Protein AF-A0AAV9VK32-F1 (afdb_monomer)

pLDDT: mean 79.3, std 17.88, range [25.62, 98.06]

Nearest PDB structures (foldseek):
  8sg1-assembly1_R  TM=4.407E-01  e=3.250E-01  Homo sapiens
  5dhg-assembly3_B-3  TM=5.160E-01  e=9.715E-01  Escherichia coli
  8hqc-assembly1_A  TM=4.756E-01  e=7.234E-01  Mus musculus
  4ea3-assembly1_B-2  TM=4.198E-01  e=6.650E-01  Escherichia coli
  7y15-assembly1_R  TM=3.738E-01  e=7.234E-01  Escherichia coli

Sequence (405 aa):
MPAFCNSTDGHVYSTTPIPGVGLTVSQVGFIICAIFAIFTTSIALYLIQRHACNYTRPDEQRHIIRIILMLPVYSIITTFSYGYYFWAIYFEVIRDCYEAFALASFFFLMTYLIAPTLHEQKQFFRRWEPKPWPWPANWCLKVGIPFRTPRNGLTWFNIIWVGTFQFCAIRVVSTFVSLATQWYGVYCEESWSPAFAHLWVTIIVVIMISIALYVLVAFYTALKDELDPYRPFLKFMSIKLVVFFIFWQMIIISVLMGFHIMKPGEFVSEGDLGTGINAVLISVEMFGFAILHLFSYPWRDYTEEGLAERYKRMGLAVKDLEVTRKGGLFGWRAWVDAFNPWDFCKATARGVRWLFVGVKKRHQDSIFSPDDRDETGRESPTLDDKEDILPSHTRSGSMSGRQSK

InterPro domains:
  IPR005178 Organic solute transporter subunit alpha/Transmembrane protein 184 [PF03619] (30-302)
  IPR005178 Organic solute transporter subunit alpha/Transmembrane protein 184 [PTHR23423] (25-338)
  IPR005178 Organic solute transporter subunit alpha/Transmembrane protein 184 [SM01417] (29-302)

Solvent-accessible surface area (backbone atoms only — not comparable to full-atom values): 22395 Å² total; per-residue (Å²): 129,86,68,75,40,71,63,59,70,60,60,50,55,40,85,37,54,40,89,95,72,74,44,26,54,57,57,53,44,49,52,52,15,46,53,31,20,52,52,17,30,52,50,33,50,51,52,41,49,49,34,17,61,40,23,52,52,61,80,43,50,28,23,51,41,45,42,51,50,47,43,34,48,45,18,48,34,41,36,47,25,68,75,40,51,92,50,17,70,64,37,48,48,52,43,57,48,46,52,37,53,26,54,50,25,50,52,49,31,57,49,40,74,74,28,83,44,77,67,53,39,50,54,50,28,52,76,40,81,62,66,78,62,53,84,65,52,49,53,42,39,75,74,69,44,90,64,70,75,55,92,44,20,52,58,44,50,52,52,40,50,37,41,41,50,48,30,42,56,51,43,58,51,46,46,54,50,50,56,53,31,43,74,72,25,32,28,24,84,88,45,81,47,88,82,26,53,36,40,59,49,51,52,53,50,54,54,40,48,50,49,17,53,48,35,50,48,41,52,45,70,68,42,43,79,83,37,49,80,67,54,47,66,49,46,52,46,61,57,51,49,56,58,49,50,57,54,51,50,56,50,50,51,53,52,39,47,72,69,56,74,60,65,68,52,92,48,36,24,62,21,38,60,54,61,41,47,50,37,36,51,50,12,53,48,32,31,56,48,33,58,50,42,56,72,43,61,49,48,59,56,45,36,70,69,31,40,49,53,44,36,52,67,70,71,46,85,85,71,85,82,81,76,60,67,66,7,57,79,93,9,52,50,34,52,56,57,39,68,53,61,64,65,55,55,52,52,48,53,49,38,51,46,56,69,74,48,61,69,90,54,65,88,67,76,48,88,73,55,85,82,66,50,53,101,79,76,54,82,72,80,55,79,86,66,47,86,80,71,82,83,91,86,83,87,84,87,82,84,87,80,80,92,79,135

Radius of gyration: 25.99 Å; Cα contacts (8 Å, |Δi|>4): 439; chains: 1; bounding box: 75×39×110 Å

Secondary structure (DSSP, 8-state):
------TTGGG----PPPTTT---HHHHHHHHHHHHHHHHHHHHHHHHHHHHHT---HHHHHHHHHHHHHHHHHHHHHHHHHHTGGGHHHHHHHHHHHHHHHHHHHHHHHHHHH-SSHHHHHHHHHHSPPPPPPTTHHHHHHTT---PPPSSHHHHHHHHHHHHHHHHHHHHHHHHHHHHHHHTT---SS---TTSHHHHHHHHHHHHHHHHHHHHHHHHHHHHHHHGGG-HHHHHHHHHHHHHHHHHHHHHHHHHHHTTSS--BTTB-HHIIIIIHHHHHHHHHHHHHHHHHHHHS-GGGGSHHHHHHHHHHTT---SS------S-GGGHHHHHHHH-THHHHHHHHHHHHHHHSSGGGGGG--S--GGG--TT--PPPPGGGGGG-S---------------

Structure (mmCIF, N/CA/C/O backbone):
data_AF-A0AAV9VK32-F1
#
_entry.id   AF-A0AAV9VK32-F1
#
loop_
_atom_site.group_PDB
_atom_site.id
_atom_site.type_symbol
_atom_site.label_atom_id
_atom_site.label_alt_id
_atom_site.label_comp_id
_atom_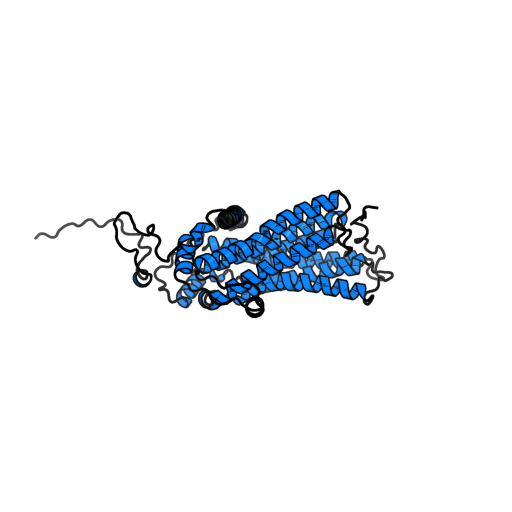site.label_asym_id
_atom_site.label_entity_id
_atom_site.label_seq_id
_atom_site.pdbx_PDB_ins_code
_atom_site.Cartn_x
_atom_site.Cartn_y
_atom_site.Cartn_z
_atom_site.occupancy
_atom_site.B_iso_or_equiv
_atom_site.auth_seq_id
_atom_site.auth_comp_id
_atom_site.auth_asym_id
_atom_site.auth_atom_id
_atom_site.pdbx_PDB_model_num
ATOM 1 N N . MET A 1 1 ? -3.442 -7.096 -38.899 1.00 45.34 1 MET A N 1
ATOM 2 C CA . MET A 1 1 ? -2.705 -8.196 -38.238 1.00 45.34 1 MET A CA 1
ATOM 3 C C . MET A 1 1 ? -2.841 -7.990 -36.737 1.00 45.34 1 MET A C 1
ATOM 5 O O . MET A 1 1 ? -2.805 -6.827 -36.344 1.00 45.34 1 MET A O 1
ATOM 9 N N . PRO A 1 2 ? -3.074 -9.029 -35.915 1.00 56.19 2 PRO A N 1
ATOM 10 C CA . PRO A 1 2 ? -3.005 -8.863 -34.464 1.00 56.19 2 PRO A CA 1
ATOM 11 C C . PRO A 1 2 ? -1.597 -8.380 -34.097 1.00 56.19 2 PRO A C 1
ATOM 13 O O . PRO A 1 2 ? -0.614 -8.906 -34.617 1.00 56.19 2 PRO A O 1
ATOM 16 N N . ALA A 1 3 ? -1.510 -7.329 -33.283 1.00 62.12 3 ALA A N 1
ATOM 17 C CA . ALA A 1 3 ? -0.232 -6.809 -32.819 1.00 62.12 3 ALA A CA 1
ATOM 18 C C . ALA A 1 3 ? 0.373 -7.828 -31.843 1.00 62.12 3 ALA A C 1
ATOM 20 O O . ALA A 1 3 ? -0.241 -8.143 -30.826 1.00 62.12 3 ALA A O 1
ATOM 21 N N . PHE A 1 4 ? 1.540 -8.367 -32.182 1.00 69.88 4 PHE A N 1
ATOM 22 C CA . PHE A 1 4 ? 2.313 -9.263 -31.327 1.00 69.88 4 PHE A CA 1
ATOM 23 C C . PHE A 1 4 ? 3.490 -8.469 -30.765 1.00 69.88 4 PHE A C 1
ATOM 25 O O . PHE A 1 4 ? 4.190 -7.804 -31.529 1.00 69.88 4 PHE A O 1
ATOM 32 N N . CYS A 1 5 ? 3.677 -8.497 -29.449 1.00 66.69 5 CYS A N 1
ATOM 33 C CA . CYS A 1 5 ? 4.777 -7.812 -28.775 1.00 66.69 5 CYS A CA 1
ATOM 34 C C . CYS A 1 5 ? 5.573 -8.828 -27.962 1.00 66.69 5 CYS A C 1
ATOM 36 O O . CYS A 1 5 ? 5.004 -9.583 -27.174 1.00 66.69 5 CYS A O 1
ATOM 38 N N . ASN A 1 6 ? 6.890 -8.841 -28.166 1.00 64.75 6 ASN A N 1
ATOM 39 C CA . ASN A 1 6 ? 7.800 -9.594 -27.322 1.00 64.75 6 ASN A CA 1
ATOM 40 C C . ASN A 1 6 ? 8.205 -8.707 -26.140 1.00 64.75 6 ASN A C 1
ATOM 42 O O . ASN A 1 6 ? 9.042 -7.820 -26.275 1.00 64.75 6 ASN A O 1
ATOM 46 N N . SER A 1 7 ? 7.582 -8.921 -24.984 1.00 59.44 7 SER A N 1
ATOM 47 C CA . SER A 1 7 ? 7.728 -8.057 -23.803 1.00 59.44 7 SER A CA 1
ATOM 48 C C . SER A 1 7 ? 9.165 -7.993 -23.258 1.00 59.44 7 SER A C 1
ATOM 50 O O . SER A 1 7 ? 9.483 -7.106 -22.480 1.00 59.44 7 SER A O 1
ATOM 52 N N . THR A 1 8 ? 10.048 -8.911 -23.664 1.00 58.91 8 THR A N 1
ATOM 53 C CA . THR A 1 8 ? 11.467 -8.932 -23.274 1.00 58.91 8 THR A CA 1
ATOM 54 C C . THR A 1 8 ? 12.342 -7.926 -24.011 1.00 58.91 8 THR A C 1
ATOM 56 O O . THR A 1 8 ? 13.427 -7.624 -23.520 1.00 58.91 8 THR A O 1
ATOM 59 N N . ASP A 1 9 ? 11.909 -7.414 -25.166 1.00 54.81 9 ASP A N 1
ATOM 60 C CA . ASP A 1 9 ? 12.753 -6.550 -26.006 1.00 54.81 9 ASP A CA 1
ATOM 61 C C . ASP A 1 9 ? 12.978 -5.165 -25.368 1.00 54.81 9 ASP A C 1
ATOM 63 O O . ASP A 1 9 ? 13.994 -4.522 -25.616 1.00 54.81 9 ASP A O 1
ATOM 67 N N . GLY A 1 10 ? 12.071 -4.751 -24.482 1.00 54.59 10 GLY A N 1
ATOM 68 C CA . GLY A 1 10 ? 12.146 -3.507 -23.718 1.00 54.59 10 GLY A CA 1
ATOM 69 C C . GLY A 1 10 ? 13.137 -3.497 -22.550 1.00 54.59 10 GLY A C 1
ATOM 70 O O . GLY A 1 10 ? 13.701 -2.474 -22.161 1.00 54.59 10 GLY A O 1
ATOM 71 N N . HIS A 1 11 ? 13.453 -4.682 -22.029 1.00 59.66 11 HIS A N 1
ATOM 72 C CA . HIS A 1 11 ? 14.376 -4.850 -20.908 1.00 59.66 11 HIS A CA 1
ATOM 73 C C . HIS A 1 11 ? 15.812 -5.164 -21.348 1.00 59.66 11 HIS A C 1
ATOM 75 O O . HIS A 1 11 ? 16.611 -5.689 -20.569 1.00 59.66 11 HIS A O 1
ATOM 81 N N . VAL A 1 12 ? 16.164 -4.877 -22.603 1.00 66.25 12 VAL A N 1
ATOM 82 C CA . VAL A 1 12 ? 17.525 -5.097 -23.096 1.00 66.25 12 VAL A CA 1
ATOM 83 C C . VAL A 1 12 ? 18.442 -4.026 -22.511 1.00 66.25 12 VAL A C 1
ATOM 85 O O . VAL A 1 12 ? 18.528 -2.899 -22.999 1.00 66.25 12 VAL A O 1
ATOM 88 N N . TYR A 1 13 ? 19.125 -4.381 -21.428 1.00 74.06 13 TYR A N 1
ATOM 89 C CA . TYR A 1 13 ? 20.116 -3.532 -20.773 1.00 74.06 13 TYR A CA 1
ATOM 90 C C . TYR A 1 13 ? 21.419 -3.455 -21.565 1.00 74.06 13 TYR A C 1
ATOM 92 O O . TYR A 1 13 ? 21.787 -4.389 -22.284 1.00 74.06 13 TYR A O 1
ATOM 100 N N . SER A 1 14 ? 22.154 -2.354 -21.396 1.00 73.81 14 SER A N 1
ATOM 101 C CA . SER A 1 14 ? 23.452 -2.213 -22.045 1.00 73.81 14 SER A CA 1
ATOM 102 C C . SER A 1 14 ? 24.464 -3.213 -21.484 1.00 73.81 14 SER A C 1
ATOM 104 O O . SER A 1 14 ? 24.635 -3.349 -20.270 1.00 73.81 14 SER A O 1
ATOM 106 N N . THR A 1 15 ? 25.183 -3.894 -22.377 1.00 75.94 15 THR A N 1
ATOM 107 C CA . THR A 1 15 ? 26.269 -4.817 -22.018 1.00 75.94 15 THR A CA 1
ATOM 108 C C . THR A 1 15 ? 27.634 -4.130 -21.957 1.00 75.94 15 THR A C 1
ATOM 110 O O . THR A 1 15 ? 28.632 -4.783 -21.652 1.00 75.94 15 THR A O 1
ATOM 113 N N . THR A 1 16 ? 27.718 -2.833 -22.275 1.00 77.75 16 THR A N 1
ATOM 114 C CA . THR A 1 16 ? 28.988 -2.100 -22.315 1.00 77.75 16 THR A CA 1
ATOM 115 C C . THR A 1 16 ? 29.406 -1.652 -20.905 1.00 77.75 16 THR A C 1
ATOM 117 O O . THR A 1 16 ? 28.638 -0.987 -20.202 1.00 77.75 16 THR A O 1
ATOM 120 N N . PRO A 1 17 ? 30.612 -2.029 -20.436 1.00 80.06 17 PRO A N 1
ATOM 121 C CA . PRO A 1 17 ? 31.079 -1.637 -19.113 1.00 80.06 17 PRO A CA 1
ATOM 122 C C . PRO A 1 17 ? 31.477 -0.158 -19.089 1.00 80.06 17 PRO A C 1
ATOM 124 O O . PRO A 1 17 ? 32.038 0.369 -20.051 1.00 80.06 17 PRO A O 1
ATOM 127 N N . ILE A 1 18 ? 31.244 0.498 -17.953 1.00 81.88 18 ILE A N 1
ATOM 128 C CA . ILE A 1 18 ? 31.657 1.884 -17.731 1.00 81.88 18 ILE A CA 1
ATOM 129 C C . ILE A 1 18 ? 33.193 1.931 -17.601 1.00 81.88 18 ILE A C 1
ATOM 131 O O . ILE A 1 18 ? 33.765 1.156 -16.815 1.00 81.88 18 ILE A O 1
ATOM 135 N N . PRO A 1 19 ? 33.883 2.848 -18.306 1.00 72.88 19 PRO A N 1
ATOM 136 C CA . PRO A 1 19 ? 35.332 2.994 -18.208 1.00 72.88 19 PRO A CA 1
ATOM 137 C C . PRO A 1 19 ? 35.783 3.249 -16.760 1.00 72.88 19 PRO A C 1
ATOM 139 O O . PRO A 1 19 ? 35.251 4.120 -16.077 1.00 72.88 19 PRO A O 1
ATOM 142 N N . GLY A 1 20 ? 36.771 2.488 -16.281 1.00 78.50 20 GLY A N 1
ATOM 143 C CA . GLY A 1 20 ? 37.374 2.647 -14.947 1.00 78.50 20 GLY A CA 1
ATOM 144 C C . GLY A 1 20 ? 36.685 1.899 -13.798 1.00 78.50 20 GLY A C 1
ATOM 145 O O . GLY A 1 20 ? 37.341 1.624 -12.798 1.00 78.50 20 GLY A O 1
ATOM 146 N N . VAL A 1 21 ? 35.412 1.511 -13.942 1.00 79.62 21 VAL A N 1
ATOM 147 C CA . VAL A 1 21 ? 34.672 0.733 -12.924 1.00 79.62 21 VAL A CA 1
ATOM 148 C C . VAL A 1 21 ? 34.574 -0.748 -13.308 1.00 79.62 21 VAL A C 1
ATOM 150 O O . VAL A 1 21 ? 34.515 -1.609 -12.436 1.00 79.62 21 VAL A O 1
ATOM 153 N N . GLY A 1 22 ? 34.567 -1.061 -14.609 1.00 83.50 22 GLY A N 1
ATOM 154 C CA . GLY A 1 22 ? 34.459 -2.439 -15.110 1.00 83.50 22 GLY A CA 1
ATOM 155 C C . GLY A 1 22 ? 33.073 -3.074 -14.928 1.00 83.50 22 GLY A C 1
ATOM 156 O O . GLY A 1 22 ? 32.883 -4.228 -15.301 1.00 83.50 22 GLY A O 1
ATOM 157 N N . LEU A 1 23 ? 32.109 -2.325 -14.384 1.00 85.44 23 LEU A N 1
ATOM 158 C CA . LEU A 1 23 ? 30.713 -2.724 -14.225 1.00 85.44 23 LEU A CA 1
ATOM 159 C C . LEU A 1 23 ? 29.839 -2.035 -15.274 1.00 85.44 23 LEU A C 1
ATOM 161 O O . LEU A 1 23 ? 30.120 -0.913 -15.697 1.00 85.44 23 LEU A O 1
ATOM 165 N N . THR A 1 24 ? 28.763 -2.707 -15.666 1.00 86.62 24 THR A N 1
ATOM 166 C CA . THR A 1 24 ? 27.692 -2.126 -16.492 1.00 86.62 24 THR A CA 1
ATOM 167 C C . THR A 1 24 ? 26.779 -1.237 -15.644 1.00 86.62 24 THR A C 1
ATOM 169 O O . THR A 1 24 ? 26.688 -1.396 -14.423 1.00 86.62 24 THR A O 1
ATOM 172 N N . VAL A 1 25 ? 26.076 -0.300 -16.284 1.00 85.38 25 VAL A N 1
ATOM 173 C CA . VAL A 1 25 ? 25.097 0.574 -15.611 1.00 85.38 25 VAL A CA 1
ATOM 174 C C . VAL A 1 25 ? 24.009 -0.254 -14.923 1.00 85.38 25 VAL A C 1
ATOM 176 O O . VAL A 1 25 ? 23.662 0.027 -13.774 1.00 85.38 25 VAL A O 1
ATOM 179 N N . SER A 1 26 ? 23.559 -1.327 -15.576 1.00 85.06 26 SER A N 1
ATOM 180 C CA . SER A 1 26 ? 22.582 -2.259 -15.020 1.00 85.06 26 SER A CA 1
ATOM 181 C C . SER A 1 26 ? 23.086 -2.951 -13.749 1.00 85.06 26 SER A C 1
ATOM 183 O O . SER A 1 26 ? 22.394 -2.997 -12.735 1.00 85.06 26 SER A O 1
ATOM 185 N N . GLN A 1 27 ? 24.336 -3.421 -13.728 1.00 88.75 27 GLN A N 1
ATOM 186 C CA . GLN A 1 27 ? 24.926 -4.016 -12.523 1.00 88.75 27 GLN A CA 1
ATOM 187 C C . GLN A 1 27 ? 25.017 -3.023 -11.361 1.00 88.75 27 GLN A C 1
ATOM 189 O O . GLN A 1 27 ? 24.718 -3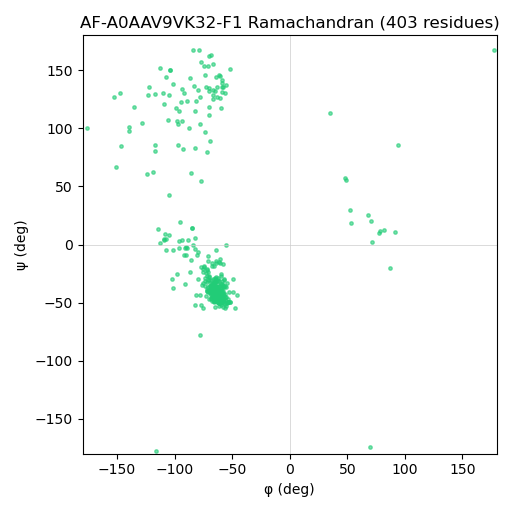.381 -10.221 1.00 88.75 27 GLN A O 1
ATOM 194 N N . VAL A 1 28 ? 25.404 -1.775 -11.635 1.00 90.75 28 VAL A N 1
ATOM 195 C CA . VAL A 1 28 ? 25.460 -0.727 -10.606 1.00 90.75 28 VAL A CA 1
ATOM 196 C C . VAL A 1 28 ? 24.061 -0.440 -10.056 1.00 90.75 28 VAL A C 1
ATOM 198 O O . VAL A 1 28 ? 23.883 -0.415 -8.837 1.00 90.75 28 VAL A O 1
ATOM 201 N N . GLY A 1 29 ? 23.062 -0.286 -10.930 1.00 91.56 29 GLY A N 1
ATOM 202 C CA . GLY A 1 29 ? 21.671 -0.079 -10.528 1.00 91.56 29 GLY A CA 1
ATOM 203 C C . GLY A 1 29 ? 21.137 -1.229 -9.675 1.00 91.56 29 GLY A C 1
ATOM 204 O O . GLY A 1 29 ? 20.587 -0.991 -8.600 1.00 91.56 29 GLY A O 1
ATOM 205 N N . PHE A 1 30 ? 21.396 -2.476 -10.076 1.00 92.38 30 PHE A N 1
ATOM 206 C CA . PHE A 1 30 ? 21.012 -3.660 -9.306 1.00 92.38 30 PHE A CA 1
ATOM 207 C C . PHE A 1 30 ? 21.636 -3.681 -7.903 1.00 92.38 30 PHE A C 1
ATOM 209 O O . PHE A 1 30 ? 20.937 -3.949 -6.925 1.00 92.38 30 PHE A O 1
ATOM 216 N N . ILE A 1 31 ? 22.933 -3.370 -7.779 1.00 94.19 31 ILE A N 1
ATOM 217 C CA . ILE A 1 31 ? 23.623 -3.311 -6.479 1.00 94.19 31 ILE A CA 1
ATOM 218 C C . ILE A 1 31 ? 22.977 -2.255 -5.576 1.00 94.19 31 ILE A C 1
ATOM 220 O O . ILE A 1 31 ? 22.731 -2.525 -4.399 1.00 94.19 31 ILE A O 1
ATOM 224 N N . ILE A 1 32 ? 22.663 -1.075 -6.118 1.00 94.94 32 ILE A N 1
ATOM 225 C CA . ILE A 1 32 ? 21.986 -0.009 -5.369 1.00 94.94 32 ILE A CA 1
ATOM 226 C C . ILE A 1 32 ? 20.613 -0.493 -4.887 1.00 94.94 32 ILE A C 1
ATOM 228 O O . ILE A 1 32 ? 20.331 -0.408 -3.689 1.00 94.94 32 ILE A O 1
ATOM 232 N N . CYS A 1 33 ? 19.790 -1.055 -5.780 1.00 95.44 33 CYS A N 1
ATOM 233 C CA . CYS A 1 33 ? 18.484 -1.619 -5.430 1.00 95.44 33 CYS A CA 1
ATOM 234 C C . CYS A 1 33 ? 18.598 -2.651 -4.302 1.00 95.44 33 CYS A C 1
ATOM 236 O O . CYS A 1 33 ? 17.907 -2.539 -3.290 1.00 95.44 33 CYS A O 1
ATOM 238 N N . ALA A 1 34 ? 19.528 -3.603 -4.423 1.00 96.38 34 ALA A N 1
ATOM 239 C CA . ALA A 1 34 ? 19.729 -4.660 -3.438 1.00 96.38 34 ALA A CA 1
ATOM 240 C C . ALA A 1 34 ? 20.144 -4.117 -2.060 1.00 96.38 34 ALA A C 1
ATOM 242 O O . ALA A 1 34 ? 19.603 -4.546 -1.040 1.00 96.38 34 ALA A O 1
ATOM 243 N N . ILE A 1 35 ? 21.060 -3.143 -2.009 1.00 97.38 35 ILE A N 1
ATOM 244 C CA . ILE A 1 35 ? 21.491 -2.513 -0.751 1.00 97.38 35 ILE A CA 1
ATOM 245 C C . ILE A 1 35 ? 20.308 -1.819 -0.064 1.00 97.38 35 ILE A C 1
ATOM 247 O O . ILE A 1 35 ? 20.045 -2.057 1.119 1.00 97.38 35 ILE A O 1
ATOM 251 N N . PHE A 1 36 ? 19.559 -0.991 -0.797 1.00 97.56 36 PHE A N 1
ATOM 252 C CA . PHE A 1 36 ? 18.397 -0.300 -0.238 1.00 97.56 36 PHE A CA 1
ATOM 253 C C . PHE A 1 36 ? 17.267 -1.265 0.135 1.00 97.56 36 PHE A C 1
ATOM 255 O O . PHE A 1 36 ? 16.602 -1.048 1.151 1.00 97.56 36 PHE A O 1
ATOM 262 N N . ALA A 1 37 ? 17.082 -2.364 -0.600 1.00 97.12 37 ALA A N 1
ATOM 263 C CA . ALA A 1 37 ? 16.131 -3.414 -0.250 1.00 97.12 37 ALA A CA 1
ATOM 264 C C . ALA A 1 37 ? 16.504 -4.116 1.063 1.00 97.12 37 ALA A C 1
ATOM 266 O O . ALA A 1 37 ? 15.630 -4.333 1.906 1.00 97.12 37 ALA A O 1
ATOM 267 N N . ILE A 1 38 ? 17.791 -4.401 1.296 1.00 97.94 38 ILE A N 1
ATOM 268 C CA . ILE A 1 38 ? 18.275 -4.967 2.566 1.00 97.94 38 ILE A CA 1
ATOM 269 C C . ILE A 1 38 ? 17.993 -4.005 3.723 1.00 97.94 38 ILE A C 1
ATOM 271 O O . ILE A 1 38 ? 17.444 -4.424 4.747 1.00 97.94 38 ILE A O 1
ATOM 275 N N . PHE A 1 39 ? 18.312 -2.717 3.574 1.00 97.88 39 PHE A N 1
ATOM 276 C CA . PHE A 1 39 ? 18.049 -1.726 4.621 1.00 97.88 39 PHE A CA 1
ATOM 277 C C . PHE A 1 39 ? 16.552 -1.539 4.893 1.00 97.88 39 PHE A C 1
ATOM 279 O O . PHE A 1 39 ? 16.127 -1.598 6.049 1.00 97.88 39 PHE A O 1
ATOM 286 N N . THR A 1 40 ? 15.746 -1.378 3.841 1.00 98.06 40 THR A N 1
ATOM 287 C CA . THR A 1 40 ? 14.278 -1.280 3.919 1.00 98.06 40 THR A CA 1
ATOM 288 C C . THR A 1 40 ? 13.697 -2.477 4.659 1.00 98.06 40 THR A C 1
ATOM 290 O O . THR A 1 40 ? 12.935 -2.321 5.615 1.00 98.06 40 THR A O 1
ATOM 293 N N . THR A 1 41 ? 14.103 -3.680 4.252 1.00 97.88 41 THR A N 1
ATOM 294 C CA . THR A 1 41 ? 13.621 -4.931 4.834 1.00 97.88 41 THR A CA 1
ATOM 295 C C . THR A 1 41 ? 14.042 -5.063 6.288 1.00 97.88 41 THR A C 1
ATOM 297 O O . THR A 1 41 ? 13.218 -5.418 7.124 1.00 97.88 41 THR A O 1
ATOM 300 N N . SER A 1 42 ? 15.278 -4.702 6.630 1.00 97.94 42 SER A N 1
ATOM 301 C CA . SER A 1 42 ? 15.770 -4.754 8.010 1.00 97.94 42 SER A CA 1
ATOM 302 C C . SER A 1 42 ? 14.970 -3.835 8.939 1.00 97.94 42 SER A C 1
ATOM 304 O O . SER A 1 42 ? 14.550 -4.259 10.017 1.00 97.94 42 SER A O 1
ATOM 306 N N . ILE A 1 43 ? 14.696 -2.597 8.510 1.00 97.94 43 ILE A N 1
ATOM 307 C CA . ILE A 1 43 ? 13.893 -1.636 9.281 1.00 97.94 43 ILE A CA 1
ATOM 308 C C . ILE A 1 43 ? 12.445 -2.122 9.424 1.00 97.94 43 ILE A C 1
ATOM 310 O O . ILE A 1 43 ? 11.887 -2.097 10.525 1.00 97.94 43 ILE A O 1
ATOM 314 N N . ALA A 1 44 ? 11.838 -2.588 8.330 1.00 97.38 44 ALA A N 1
ATOM 315 C CA . ALA A 1 44 ? 10.467 -3.083 8.333 1.00 97.38 44 ALA A CA 1
ATOM 316 C C . ALA A 1 44 ? 10.313 -4.328 9.218 1.00 97.38 44 ALA A C 1
ATOM 318 O O . ALA A 1 44 ? 9.412 -4.373 10.055 1.00 97.38 44 ALA A O 1
ATOM 319 N N . LEU A 1 45 ? 11.218 -5.306 9.100 1.00 96.25 45 LEU A N 1
ATOM 320 C CA . LEU A 1 45 ? 11.224 -6.512 9.930 1.00 96.25 45 LEU A CA 1
ATOM 321 C C . LEU A 1 45 ? 11.446 -6.184 11.403 1.00 96.25 45 LEU A C 1
ATOM 323 O O . LEU A 1 45 ? 10.758 -6.748 12.249 1.00 96.25 45 LEU A O 1
ATOM 327 N N . TYR A 1 46 ? 12.339 -5.241 11.721 1.00 96.69 46 TYR A N 1
ATOM 328 C CA . TYR A 1 46 ? 12.483 -4.746 13.087 1.00 96.69 46 TYR A CA 1
ATOM 329 C C . TYR A 1 46 ? 11.147 -4.214 13.618 1.00 96.69 46 TYR A C 1
ATOM 331 O O . TYR A 1 46 ? 10.694 -4.643 14.679 1.00 96.69 46 TYR A O 1
ATOM 339 N N . LEU A 1 47 ? 10.475 -3.326 12.878 1.00 96.62 47 LEU A N 1
ATOM 340 C CA . LEU A 1 47 ? 9.207 -2.744 13.315 1.00 96.62 47 LEU A CA 1
ATOM 341 C C . LEU A 1 47 ? 8.104 -3.802 13.466 1.00 96.62 47 LEU A C 1
ATOM 343 O O . LEU A 1 47 ? 7.408 -3.817 14.484 1.00 96.62 47 LEU A O 1
ATOM 347 N N . ILE A 1 48 ? 7.978 -4.715 12.498 1.00 95.69 48 ILE A N 1
ATOM 348 C CA . ILE A 1 48 ? 7.027 -5.833 12.543 1.00 95.69 48 ILE A CA 1
ATOM 349 C C . ILE A 1 48 ? 7.301 -6.711 13.763 1.00 95.69 48 ILE A C 1
ATOM 351 O O . ILE A 1 48 ? 6.378 -7.014 14.516 1.00 95.69 48 ILE A O 1
ATOM 355 N N . GLN A 1 49 ? 8.561 -7.068 14.014 1.00 95.19 49 GLN A N 1
ATOM 356 C CA . GLN A 1 49 ? 8.930 -7.904 15.150 1.00 95.19 49 GLN A CA 1
ATOM 357 C C . GLN A 1 49 ? 8.609 -7.221 16.483 1.00 95.19 49 GLN A C 1
ATOM 359 O O . GLN A 1 49 ? 8.142 -7.869 17.420 1.00 95.19 49 GLN A O 1
ATOM 364 N N . ARG A 1 50 ? 8.792 -5.899 16.582 1.00 95.00 50 ARG A N 1
ATOM 365 C CA . ARG A 1 50 ? 8.401 -5.146 17.781 1.00 95.00 50 ARG A CA 1
ATOM 366 C C . ARG A 1 50 ? 6.890 -5.156 18.006 1.00 95.00 50 ARG A C 1
ATOM 368 O O . ARG A 1 50 ? 6.479 -5.314 19.157 1.00 95.00 50 ARG A O 1
ATOM 375 N N . HIS A 1 51 ? 6.081 -5.042 16.952 1.00 94.88 51 HIS A N 1
ATOM 376 C CA . HIS A 1 51 ? 4.623 -5.213 17.038 1.00 94.88 51 HIS A CA 1
ATOM 377 C C . HIS A 1 51 ? 4.234 -6.647 17.411 1.00 94.88 51 HIS A C 1
ATOM 379 O O . HIS A 1 51 ? 3.394 -6.840 18.283 1.00 94.88 51 HIS A O 1
ATOM 385 N N . ALA A 1 52 ? 4.890 -7.651 16.828 1.00 93.31 52 ALA A N 1
ATOM 386 C CA . ALA A 1 52 ? 4.632 -9.064 17.095 1.00 93.31 52 ALA A CA 1
ATOM 387 C C . ALA A 1 52 ? 4.972 -9.474 18.543 1.00 93.31 52 ALA A C 1
ATOM 389 O O . ALA A 1 52 ? 4.242 -10.247 19.164 1.00 93.31 52 ALA A O 1
ATOM 390 N N . CYS A 1 53 ? 6.048 -8.929 19.121 1.00 91.06 53 CYS A N 1
ATOM 391 C CA . CYS A 1 53 ? 6.404 -9.156 20.526 1.00 91.06 53 CYS A CA 1
ATOM 392 C C . CYS A 1 53 ? 5.487 -8.405 21.508 1.00 91.06 53 CYS A C 1
ATOM 394 O O . CYS A 1 53 ? 5.248 -8.886 22.614 1.00 91.06 53 CYS A O 1
ATOM 396 N N . ASN A 1 54 ? 4.963 -7.240 21.115 1.00 90.44 54 ASN A N 1
ATOM 397 C CA . ASN A 1 54 ? 4.031 -6.433 21.915 1.00 90.44 54 ASN A CA 1
ATOM 398 C C . ASN A 1 54 ? 2.604 -6.552 21.374 1.00 90.44 54 ASN A C 1
ATOM 400 O O . ASN A 1 54 ? 1.894 -5.559 21.236 1.00 90.44 54 ASN A O 1
ATOM 404 N N . TYR A 1 55 ? 2.203 -7.771 21.019 1.00 91.69 55 TYR A N 1
ATOM 405 C CA . TYR A 1 55 ? 0.937 -8.031 20.349 1.00 91.69 55 TYR A CA 1
ATOM 406 C C . TYR A 1 55 ? -0.218 -8.090 21.355 1.00 91.69 55 TYR A C 1
ATOM 408 O O . TYR A 1 55 ? -0.574 -9.156 21.855 1.00 91.69 55 TYR A O 1
ATOM 416 N N . THR A 1 56 ? -0.746 -6.928 21.717 1.00 90.38 56 THR A N 1
ATOM 417 C CA . THR A 1 56 ? -1.762 -6.713 22.758 1.00 90.38 56 THR A CA 1
ATOM 418 C C . THR A 1 56 ? -3.155 -6.524 22.159 1.00 90.38 56 THR A C 1
ATOM 420 O O . THR A 1 56 ? -4.142 -7.044 22.684 1.00 90.38 56 THR A O 1
ATOM 423 N N . ARG A 1 57 ? -3.240 -5.843 21.009 1.00 89.56 57 ARG A N 1
ATOM 424 C CA . ARG A 1 57 ? -4.474 -5.567 20.259 1.00 89.56 57 ARG A CA 1
ATOM 425 C C . ARG A 1 57 ? -4.413 -6.238 18.884 1.00 89.56 57 ARG A C 1
ATOM 427 O O . ARG A 1 57 ? -4.021 -5.586 17.914 1.00 89.56 57 ARG A O 1
ATOM 434 N N . PRO A 1 58 ? -4.799 -7.525 18.779 1.00 90.06 58 PRO A N 1
ATOM 435 C CA . PRO A 1 58 ? -4.610 -8.303 17.558 1.00 90.06 58 PRO A CA 1
ATOM 436 C C . PRO A 1 58 ? -5.342 -7.711 16.353 1.00 90.06 58 PRO A C 1
ATOM 438 O O . PRO A 1 58 ? -4.748 -7.602 15.281 1.00 90.06 58 PRO A O 1
ATOM 441 N N . ASP A 1 59 ? -6.580 -7.246 16.550 1.00 89.31 59 ASP A N 1
ATOM 442 C CA . ASP A 1 59 ? -7.418 -6.693 15.484 1.00 89.31 59 ASP A CA 1
ATOM 443 C C . ASP A 1 59 ? -6.784 -5.477 14.802 1.00 89.31 59 ASP A C 1
ATOM 445 O O . ASP A 1 59 ? -6.846 -5.359 13.583 1.00 89.31 59 ASP A O 1
ATOM 449 N N . GLU A 1 60 ? -6.109 -4.609 15.561 1.00 91.75 60 GLU A N 1
ATOM 450 C CA . GLU A 1 60 ? -5.403 -3.444 15.021 1.00 91.75 60 GLU A CA 1
ATOM 451 C C . GLU A 1 60 ? -4.014 -3.829 14.487 1.00 91.75 60 GLU A C 1
ATOM 453 O O . GLU A 1 60 ? -3.660 -3.538 13.341 1.00 91.75 60 GLU A O 1
ATOM 458 N N . GLN A 1 61 ? -3.214 -4.516 15.309 1.00 93.56 61 GLN A N 1
ATOM 459 C CA . GLN A 1 61 ? -1.802 -4.762 15.023 1.00 93.56 61 GLN A CA 1
ATOM 460 C C . GLN A 1 61 ? -1.592 -5.713 13.845 1.00 93.56 61 GLN A C 1
ATOM 462 O O . GLN A 1 61 ? -0.622 -5.542 13.110 1.00 93.56 61 GLN A O 1
ATOM 467 N N . ARG A 1 62 ? -2.503 -6.664 13.592 1.00 93.50 62 ARG A N 1
ATOM 468 C CA . ARG A 1 62 ? -2.426 -7.508 12.386 1.00 93.50 62 ARG A CA 1
ATOM 469 C C . ARG A 1 62 ? -2.479 -6.670 11.110 1.00 93.50 62 ARG A C 1
ATOM 471 O O . ARG A 1 62 ? -1.734 -6.937 10.175 1.00 93.50 62 ARG A O 1
ATOM 478 N N . HIS A 1 63 ? -3.317 -5.631 11.073 1.00 94.44 63 HIS A N 1
ATOM 479 C CA . HIS A 1 63 ? -3.435 -4.753 9.912 1.00 94.44 63 HIS A CA 1
ATOM 480 C C . HIS A 1 63 ? -2.229 -3.826 9.791 1.00 94.44 63 HIS A C 1
ATOM 482 O O . HIS A 1 63 ? -1.749 -3.608 8.684 1.00 94.44 63 HIS A O 1
ATOM 488 N N . ILE A 1 64 ? -1.678 -3.361 10.915 1.00 94.94 64 ILE A N 1
ATOM 489 C CA . ILE A 1 64 ? -0.419 -2.605 10.932 1.00 94.94 64 ILE A CA 1
ATOM 490 C C . ILE A 1 64 ? 0.733 -3.442 10.366 1.00 94.94 64 ILE A C 1
ATOM 492 O O . ILE A 1 64 ? 1.464 -2.959 9.506 1.00 94.94 64 ILE A O 1
ATOM 496 N N . ILE A 1 65 ? 0.867 -4.705 10.786 1.00 95.12 65 ILE A N 1
ATOM 497 C CA . ILE A 1 65 ? 1.895 -5.619 10.265 1.00 95.12 65 ILE A CA 1
ATOM 498 C C . ILE A 1 65 ? 1.740 -5.792 8.746 1.00 95.12 65 ILE A C 1
ATOM 500 O O . ILE A 1 65 ? 2.721 -5.645 8.020 1.00 95.12 65 ILE A O 1
ATOM 504 N N . ARG A 1 66 ? 0.512 -6.022 8.254 1.00 94.81 66 ARG A N 1
ATOM 505 C CA . ARG A 1 66 ? 0.214 -6.121 6.810 1.00 94.81 66 ARG A CA 1
ATOM 506 C C . ARG A 1 66 ? 0.611 -4.852 6.045 1.00 94.81 66 ARG A C 1
ATOM 508 O O . ARG A 1 66 ? 1.177 -4.952 4.961 1.00 94.81 66 ARG A O 1
ATOM 515 N N . ILE A 1 67 ? 0.346 -3.670 6.601 1.00 95.12 67 ILE A N 1
ATOM 516 C CA . ILE A 1 67 ? 0.717 -2.386 5.985 1.00 95.12 67 ILE A CA 1
ATOM 517 C C . ILE A 1 67 ? 2.240 -2.237 5.920 1.00 95.12 67 ILE A C 1
ATOM 519 O O . ILE A 1 67 ? 2.774 -1.952 4.855 1.00 95.12 67 ILE A O 1
ATOM 523 N N . ILE A 1 68 ? 2.955 -2.473 7.026 1.00 95.88 68 ILE A N 1
ATOM 524 C CA . ILE A 1 68 ? 4.421 -2.326 7.071 1.00 95.88 68 ILE A CA 1
ATOM 525 C C . ILE A 1 68 ? 5.101 -3.303 6.107 1.00 95.88 68 ILE A C 1
ATOM 527 O O . ILE A 1 68 ? 6.087 -2.948 5.463 1.00 95.88 68 ILE A O 1
ATOM 531 N N . LEU A 1 69 ? 4.558 -4.515 5.973 1.00 94.94 69 LEU A N 1
ATOM 532 C CA . LEU A 1 69 ? 5.075 -5.549 5.079 1.00 94.94 69 LEU A CA 1
ATOM 533 C C . LEU A 1 69 ? 4.989 -5.160 3.586 1.00 94.94 69 LEU A C 1
ATOM 535 O O . LEU A 1 69 ? 5.715 -5.726 2.774 1.00 94.94 69 LEU A O 1
ATOM 539 N N . MET A 1 70 ? 4.210 -4.137 3.218 1.00 93.81 70 MET A N 1
ATOM 540 C CA . MET A 1 70 ? 4.218 -3.581 1.859 1.00 93.81 70 MET A CA 1
ATOM 541 C C . MET A 1 70 ? 5.620 -3.123 1.431 1.00 93.81 70 MET A C 1
ATOM 543 O O . MET A 1 70 ? 6.049 -3.409 0.322 1.00 93.81 70 MET A O 1
ATOM 547 N N . LEU A 1 71 ? 6.373 -2.467 2.312 1.00 95.44 71 LEU A N 1
ATOM 548 C CA . LEU A 1 71 ? 7.678 -1.878 1.987 1.00 95.44 71 LEU A CA 1
ATOM 549 C C . LEU A 1 71 ? 8.765 -2.909 1.612 1.00 95.44 71 LEU A C 1
ATOM 551 O O . LEU A 1 71 ? 9.427 -2.733 0.583 1.00 95.44 71 LEU A O 1
ATOM 555 N N . PRO A 1 72 ? 8.986 -3.993 2.388 1.00 95.31 72 PRO A N 1
ATOM 556 C CA . PRO A 1 72 ? 9.914 -5.043 1.983 1.00 95.31 72 PRO A CA 1
ATOM 557 C C . PRO A 1 72 ? 9.418 -5.787 0.745 1.00 95.31 72 PRO A C 1
ATOM 559 O O . PRO A 1 72 ? 10.227 -6.097 -0.120 1.00 95.31 72 PRO A O 1
ATOM 562 N N . VAL A 1 73 ? 8.105 -6.017 0.607 1.00 94.62 73 VAL A N 1
ATOM 563 C CA . VAL A 1 73 ? 7.542 -6.637 -0.602 1.00 94.62 73 VAL A CA 1
ATOM 564 C C . VAL A 1 73 ? 7.891 -5.803 -1.834 1.00 94.62 73 VAL A C 1
ATOM 566 O O . VAL A 1 73 ? 8.432 -6.350 -2.787 1.00 94.62 73 VAL A O 1
ATOM 569 N N . TYR A 1 74 ? 7.682 -4.484 -1.791 1.00 92.56 74 TYR A N 1
ATOM 570 C CA . TYR A 1 74 ? 8.018 -3.586 -2.897 1.00 92.56 74 TYR A CA 1
ATOM 571 C C . TYR A 1 74 ? 9.514 -3.574 -3.212 1.00 92.56 74 TYR A C 1
ATOM 573 O O . TYR A 1 74 ? 9.883 -3.735 -4.373 1.00 92.56 74 TYR A O 1
ATOM 581 N N . SER A 1 75 ? 10.382 -3.405 -2.211 1.00 94.50 75 SER A N 1
ATOM 582 C CA . SER A 1 75 ? 11.825 -3.285 -2.463 1.00 94.50 75 SER A CA 1
ATOM 583 C C . SER A 1 75 ? 12.455 -4.596 -2.961 1.00 94.50 75 SER A C 1
ATOM 585 O O . SER A 1 75 ? 13.253 -4.578 -3.899 1.00 94.50 75 SER A O 1
ATOM 587 N N . ILE A 1 76 ? 12.043 -5.745 -2.413 1.00 95.31 76 ILE A N 1
ATOM 588 C CA . ILE A 1 76 ? 12.519 -7.069 -2.840 1.00 95.31 76 ILE A CA 1
ATOM 589 C C . ILE A 1 76 ? 12.024 -7.395 -4.251 1.00 95.31 76 ILE A C 1
ATOM 591 O O . ILE A 1 76 ? 12.820 -7.780 -5.105 1.00 95.31 76 ILE A O 1
ATOM 595 N N . ILE A 1 77 ? 10.726 -7.214 -4.517 1.00 94.50 77 ILE A N 1
ATOM 596 C CA . ILE A 1 77 ? 10.145 -7.485 -5.837 1.00 94.50 77 ILE A CA 1
ATOM 597 C C . ILE A 1 77 ? 10.753 -6.580 -6.901 1.00 94.50 77 ILE A C 1
ATOM 599 O O . ILE A 1 77 ? 11.096 -7.065 -7.971 1.00 94.50 77 ILE A O 1
ATOM 603 N N . THR A 1 78 ? 10.940 -5.295 -6.605 1.00 92.50 78 THR A N 1
ATOM 604 C CA . THR A 1 78 ? 11.565 -4.356 -7.545 1.00 92.50 78 THR A CA 1
ATOM 605 C C . THR A 1 78 ? 13.002 -4.771 -7.860 1.00 92.50 78 THR A C 1
ATOM 607 O O . THR A 1 78 ? 13.406 -4.765 -9.019 1.00 92.50 78 THR A O 1
ATOM 610 N N . THR A 1 79 ? 13.755 -5.228 -6.855 1.00 93.31 79 THR A N 1
ATOM 611 C CA . THR A 1 79 ? 15.116 -5.752 -7.058 1.00 93.31 79 THR A CA 1
ATOM 612 C C . THR A 1 79 ? 15.116 -7.018 -7.922 1.00 93.31 79 THR A C 1
ATOM 614 O O . THR A 1 79 ? 15.954 -7.156 -8.813 1.00 93.31 79 THR A O 1
ATOM 617 N N . PHE A 1 80 ? 14.170 -7.939 -7.704 1.00 92.00 80 PHE A N 1
ATOM 618 C CA . PHE A 1 80 ? 14.049 -9.143 -8.530 1.00 92.00 80 PHE A CA 1
ATOM 619 C C . PHE A 1 80 ? 13.570 -8.850 -9.952 1.00 92.00 80 PHE A C 1
ATOM 621 O O . PHE A 1 80 ? 14.123 -9.433 -10.879 1.00 92.00 80 PHE A O 1
ATOM 628 N N . SER A 1 81 ? 12.607 -7.942 -10.131 1.00 89.62 81 SER A N 1
ATOM 629 C CA . SER A 1 81 ? 12.138 -7.496 -11.450 1.00 89.62 81 SER A CA 1
ATOM 630 C C . SER A 1 81 ? 13.297 -6.913 -12.263 1.00 89.62 81 SER A C 1
ATOM 632 O O . SER A 1 81 ? 13.511 -7.302 -13.408 1.00 89.62 81 SER A O 1
ATOM 634 N N . TYR A 1 82 ? 14.133 -6.089 -11.622 1.00 88.19 82 TYR A N 1
ATOM 635 C CA . TYR A 1 82 ? 15.333 -5.521 -12.233 1.00 88.19 82 TYR A CA 1
ATOM 636 C C . TYR A 1 82 ? 16.350 -6.589 -12.663 1.00 88.19 82 TYR A C 1
ATOM 638 O O . TYR A 1 82 ? 16.861 -6.561 -13.778 1.00 88.19 82 TYR A O 1
ATOM 646 N N . GLY A 1 83 ? 16.690 -7.523 -11.766 1.00 86.88 83 GLY A N 1
ATOM 647 C CA . GLY A 1 83 ? 17.730 -8.523 -12.034 1.00 86.88 83 GLY A CA 1
ATOM 648 C C . GLY A 1 83 ? 17.285 -9.639 -12.983 1.00 86.88 83 GLY A C 1
ATOM 649 O O . GLY A 1 83 ? 18.087 -10.156 -13.757 1.00 86.88 83 GLY A O 1
ATOM 650 N N . TYR A 1 84 ? 16.006 -10.011 -12.930 1.00 86.88 84 TYR A N 1
ATOM 651 C CA . TYR A 1 84 ? 15.417 -11.117 -13.683 1.00 86.88 84 TYR A CA 1
ATOM 652 C C . TYR A 1 84 ? 14.316 -10.608 -14.612 1.00 86.88 84 TYR A C 1
ATOM 654 O O . TYR A 1 84 ? 13.158 -11.013 -14.499 1.00 86.88 84 TYR A O 1
ATOM 662 N N . TYR A 1 85 ? 14.689 -9.751 -15.559 1.00 80.38 85 TYR A N 1
ATOM 663 C CA . TYR A 1 85 ? 13.742 -9.063 -16.437 1.00 80.38 85 TYR A CA 1
ATOM 664 C C . TYR A 1 85 ? 12.815 -9.985 -17.245 1.00 80.38 85 TYR A C 1
ATOM 666 O O . TYR A 1 85 ? 11.661 -9.647 -17.480 1.00 80.38 85 TYR A O 1
ATOM 674 N N . PHE A 1 86 ? 13.259 -11.197 -17.603 1.00 79.19 86 PHE A N 1
ATOM 675 C CA . PHE A 1 86 ? 12.400 -12.207 -18.244 1.00 79.19 86 PHE A CA 1
ATOM 676 C C . PHE A 1 86 ? 11.155 -12.555 -17.416 1.00 79.19 86 PHE A C 1
ATOM 678 O O . PHE A 1 86 ? 10.123 -12.938 -17.964 1.00 79.19 86 PHE A O 1
ATOM 685 N N . TRP A 1 87 ? 11.266 -12.440 -16.092 1.00 83.81 87 TRP A N 1
ATOM 686 C CA . TRP A 1 87 ? 10.209 -12.741 -15.135 1.00 83.81 87 TRP A CA 1
ATOM 687 C C . TRP A 1 87 ? 9.638 -11.482 -14.468 1.00 83.81 87 TRP A C 1
ATOM 689 O O . TRP A 1 87 ? 8.786 -11.616 -13.588 1.00 83.81 87 TRP A O 1
ATOM 699 N N . ALA A 1 88 ? 10.067 -10.283 -14.889 1.00 83.94 88 ALA A N 1
ATOM 700 C CA . ALA A 1 88 ? 9.681 -8.993 -14.311 1.00 83.94 88 ALA A CA 1
ATOM 701 C C . ALA A 1 88 ? 8.170 -8.883 -14.114 1.00 83.94 88 ALA A C 1
ATOM 703 O O . ALA A 1 88 ? 7.702 -8.746 -12.986 1.00 83.94 88 ALA A O 1
ATOM 704 N N . ILE A 1 89 ? 7.405 -9.104 -15.184 1.00 82.44 89 ILE A N 1
ATOM 705 C CA . ILE A 1 89 ? 5.938 -9.013 -15.194 1.00 82.44 89 ILE A CA 1
ATOM 706 C C . ILE A 1 89 ? 5.302 -9.858 -14.078 1.00 82.44 89 ILE A C 1
ATOM 708 O O . ILE A 1 89 ? 4.372 -9.412 -13.407 1.00 82.44 89 ILE A O 1
ATOM 712 N N . TYR A 1 90 ? 5.810 -11.068 -13.827 1.00 85.44 90 TYR A N 1
ATOM 713 C CA . TYR A 1 90 ? 5.273 -11.939 -12.777 1.00 85.44 90 TYR A CA 1
ATOM 714 C C . TYR A 1 90 ? 5.555 -11.391 -11.379 1.00 85.44 90 TYR A C 1
ATOM 716 O O . TYR A 1 90 ? 4.688 -11.453 -10.506 1.00 85.44 90 TYR A O 1
ATOM 724 N N . PHE A 1 91 ? 6.752 -10.845 -11.159 1.00 89.44 91 PHE A N 1
ATOM 725 C CA . PHE A 1 91 ? 7.098 -10.210 -9.894 1.00 89.44 91 PHE A CA 1
ATOM 726 C C . PHE A 1 91 ? 6.266 -8.946 -9.669 1.00 89.44 91 PHE A C 1
ATOM 728 O O . PHE A 1 91 ? 5.685 -8.772 -8.598 1.00 89.44 91 PHE A O 1
ATOM 735 N N . GLU A 1 92 ? 6.135 -8.103 -10.688 1.00 85.62 92 GLU A N 1
ATOM 736 C CA . GLU A 1 92 ? 5.377 -6.856 -10.615 1.00 85.62 92 GLU A CA 1
ATOM 737 C C . GLU A 1 92 ? 3.911 -7.087 -10.294 1.00 85.62 92 GLU A C 1
ATOM 739 O O . GLU A 1 92 ? 3.379 -6.446 -9.393 1.00 85.62 92 GLU A O 1
ATOM 744 N N . VAL A 1 93 ? 3.294 -8.092 -10.911 1.00 86.56 93 VAL A N 1
ATOM 745 C CA . VAL A 1 93 ? 1.930 -8.524 -10.596 1.00 86.56 93 VAL A CA 1
ATOM 746 C C . VAL A 1 93 ? 1.753 -8.878 -9.108 1.00 86.56 93 VAL A C 1
ATOM 748 O O . VAL A 1 93 ? 0.706 -8.582 -8.525 1.00 86.56 93 VAL A O 1
ATOM 751 N N . ILE A 1 94 ? 2.757 -9.478 -8.456 1.00 87.56 94 ILE A N 1
ATOM 752 C CA . ILE A 1 94 ? 2.704 -9.797 -7.017 1.00 87.56 94 ILE A CA 1
ATOM 753 C C . ILE A 1 94 ? 2.731 -8.515 -6.174 1.00 87.56 94 ILE A C 1
ATOM 755 O O . ILE A 1 94 ? 1.908 -8.369 -5.264 1.00 87.56 94 ILE A O 1
ATOM 759 N N . ARG A 1 95 ? 3.637 -7.575 -6.481 1.00 89.75 95 ARG A N 1
ATOM 760 C CA . ARG A 1 95 ? 3.718 -6.252 -5.824 1.00 89.75 95 ARG A CA 1
ATOM 761 C C . ARG A 1 95 ? 2.386 -5.520 -5.944 1.00 89.75 95 ARG A C 1
ATOM 763 O O . ARG A 1 95 ? 1.824 -5.050 -4.957 1.00 89.75 95 ARG A O 1
ATOM 770 N N . ASP A 1 96 ? 1.864 -5.511 -7.154 1.00 87.31 96 ASP A N 1
ATOM 771 C CA . ASP A 1 96 ? 0.622 -4.885 -7.563 1.00 87.31 96 ASP A CA 1
ATOM 772 C C . ASP A 1 96 ? -0.604 -5.453 -6.821 1.00 87.31 96 ASP A C 1
ATOM 774 O O . ASP A 1 96 ? -1.488 -4.706 -6.392 1.00 87.31 96 ASP A O 1
ATOM 778 N N . CYS A 1 97 ? -0.658 -6.770 -6.599 1.00 88.50 97 CYS A N 1
ATOM 779 C CA . CYS A 1 97 ? -1.688 -7.397 -5.763 1.00 88.50 97 CYS A CA 1
ATOM 780 C C . CYS A 1 97 ? -1.567 -6.991 -4.288 1.00 88.50 97 CYS A C 1
ATOM 782 O O . CYS A 1 97 ? -2.579 -6.789 -3.608 1.00 88.50 97 CYS A O 1
ATOM 784 N N . TYR A 1 98 ? -0.335 -6.869 -3.790 1.00 91.12 98 TYR A N 1
ATOM 785 C CA . TYR A 1 98 ? -0.078 -6.506 -2.401 1.00 91.12 98 TYR A CA 1
ATOM 786 C C . TYR A 1 98 ? -0.540 -5.078 -2.080 1.00 91.12 98 TYR A C 1
ATOM 788 O O . TYR A 1 98 ? -1.030 -4.815 -0.983 1.00 91.12 98 TYR A O 1
ATOM 796 N N . GLU A 1 99 ? -0.465 -4.163 -3.043 1.00 89.12 99 GLU A N 1
ATOM 797 C CA . GLU A 1 99 ? -0.983 -2.798 -2.913 1.00 89.12 99 GLU A CA 1
ATOM 798 C C . GLU A 1 99 ? -2.457 -2.767 -2.481 1.00 89.12 99 GLU A C 1
ATOM 800 O O . GLU A 1 99 ? -2.836 -2.079 -1.528 1.00 89.12 99 GLU A O 1
ATOM 805 N N . ALA A 1 100 ? -3.296 -3.576 -3.134 1.00 90.44 100 ALA A N 1
ATOM 806 C CA . ALA A 1 100 ? -4.711 -3.669 -2.797 1.00 90.44 100 ALA A CA 1
ATOM 807 C C . ALA A 1 100 ? -4.923 -4.257 -1.393 1.00 90.44 100 ALA A C 1
ATOM 809 O O . ALA A 1 100 ? -5.773 -3.785 -0.632 1.00 90.44 100 ALA A O 1
ATOM 810 N N . PHE A 1 101 ? -4.106 -5.244 -1.019 1.00 89.88 101 PHE A N 1
ATOM 811 C CA . PHE A 1 101 ? -4.119 -5.846 0.311 1.00 89.88 101 PHE A CA 1
ATOM 812 C C . PHE A 1 101 ? -3.721 -4.851 1.416 1.00 89.88 101 PHE A C 1
ATOM 814 O O . PHE A 1 101 ? -4.349 -4.818 2.482 1.00 89.88 101 PHE A O 1
ATOM 821 N N . ALA A 1 102 ? -2.727 -3.998 1.162 1.00 92.00 102 ALA A N 1
ATOM 822 C CA . ALA A 1 102 ? -2.306 -2.939 2.076 1.00 92.00 102 ALA A CA 1
ATOM 823 C C . ALA A 1 102 ? -3.395 -1.864 2.236 1.00 92.00 102 ALA A C 1
ATOM 825 O O . ALA A 1 102 ? -3.735 -1.492 3.362 1.00 92.00 102 ALA A O 1
ATOM 826 N N . LEU A 1 103 ? -4.014 -1.433 1.131 1.00 91.62 103 LEU A N 1
ATOM 827 C CA . LEU A 1 103 ? -5.091 -0.440 1.137 1.00 91.62 103 LEU A CA 1
ATOM 828 C C . LEU A 1 103 ? -6.316 -0.927 1.927 1.00 91.62 103 LEU A C 1
ATOM 830 O O . LEU A 1 103 ? -6.856 -0.196 2.762 1.00 91.62 103 LEU A O 1
ATOM 834 N N . ALA A 1 104 ? -6.732 -2.179 1.734 1.00 92.19 104 ALA A N 1
ATOM 835 C CA . ALA A 1 104 ? -7.834 -2.746 2.506 1.00 92.19 104 ALA A CA 1
ATOM 836 C C . ALA A 1 104 ? -7.452 -3.035 3.974 1.00 92.19 104 ALA A C 1
ATOM 838 O O . ALA A 1 104 ? -8.287 -2.845 4.860 1.00 92.19 104 ALA A O 1
ATOM 839 N N . SER A 1 105 ? -6.195 -3.394 4.272 1.00 93.19 105 SER A N 1
ATOM 840 C CA . SER A 1 105 ? -5.698 -3.469 5.660 1.00 93.19 105 SER A CA 1
ATOM 841 C C . SER A 1 105 ? -5.793 -2.122 6.370 1.00 93.19 105 SER A C 1
ATOM 843 O O . SER A 1 105 ? -6.217 -2.061 7.520 1.00 93.19 105 SER A O 1
ATOM 845 N N . PHE A 1 106 ? -5.443 -1.035 5.685 1.00 92.75 106 PHE A N 1
ATOM 846 C CA . PHE A 1 106 ? -5.558 0.309 6.234 1.00 92.75 106 PHE A CA 1
ATOM 847 C C . PHE A 1 106 ? -7.001 0.712 6.514 1.00 92.75 106 PHE A C 1
ATOM 849 O O . PHE A 1 106 ? -7.294 1.248 7.583 1.00 92.75 106 PHE A O 1
ATOM 856 N N . PHE A 1 107 ? -7.916 0.417 5.590 1.00 92.50 107 PHE A N 1
ATOM 857 C CA . PHE A 1 107 ? -9.333 0.656 5.832 1.00 92.50 107 PHE A CA 1
ATOM 858 C C . PHE A 1 107 ? -9.821 -0.108 7.067 1.00 92.50 107 PHE A C 1
ATOM 860 O O . PHE A 1 107 ? -10.413 0.499 7.958 1.00 92.50 107 PHE A O 1
ATOM 867 N N . PHE A 1 108 ? -9.495 -1.400 7.182 1.00 91.81 108 PHE A N 1
ATOM 868 C CA . PHE A 1 108 ? -9.829 -2.165 8.381 1.00 91.81 108 PHE A CA 1
ATOM 869 C C . PHE A 1 108 ? -9.237 -1.552 9.646 1.00 91.81 108 PHE A C 1
ATOM 871 O O . PHE A 1 108 ? -9.969 -1.376 10.617 1.00 91.81 108 PHE A O 1
ATOM 878 N N . LEU A 1 109 ? -7.952 -1.190 9.636 1.00 92.38 109 LEU A N 1
ATOM 879 C CA . LEU A 1 109 ? -7.301 -0.546 10.774 1.00 92.38 109 LEU A CA 1
ATOM 880 C C . LEU A 1 109 ? -8.104 0.670 11.241 1.00 92.38 109 LEU A C 1
ATOM 882 O O . LEU A 1 109 ? -8.433 0.763 12.417 1.00 92.38 109 LEU A O 1
ATOM 886 N N . MET A 1 110 ? -8.494 1.555 10.323 1.00 90.38 110 MET A N 1
ATOM 887 C CA . MET A 1 110 ? -9.281 2.736 10.676 1.00 90.38 110 MET A CA 1
ATOM 888 C C . MET A 1 110 ? -10.667 2.375 11.231 1.00 90.38 110 MET A C 1
ATOM 890 O O . MET A 1 110 ? -11.129 3.023 12.164 1.00 90.38 110 MET A O 1
ATOM 894 N N . THR A 1 111 ? -11.315 1.314 10.736 1.00 90.00 111 THR A N 1
ATOM 895 C CA . THR A 1 111 ? -12.584 0.838 11.322 1.00 90.00 111 THR A CA 1
ATOM 896 C C . THR A 1 111 ? -12.422 0.249 12.725 1.00 90.00 111 THR A C 1
ATOM 898 O O . THR A 1 111 ? -13.269 0.496 13.581 1.00 90.00 111 THR A O 1
ATOM 901 N N . TYR A 1 112 ? -11.332 -0.482 12.981 1.00 90.12 112 TYR A N 1
ATOM 902 C CA . TYR A 1 112 ? -11.041 -1.084 14.285 1.00 90.12 112 TYR A CA 1
ATOM 903 C C . TYR A 1 112 ? -10.601 -0.056 15.329 1.00 90.12 112 TYR A C 1
ATOM 905 O O . TYR A 1 112 ? -10.880 -0.243 16.509 1.00 90.12 112 TYR A O 1
ATOM 913 N N . LEU A 1 113 ? -9.970 1.042 14.900 1.00 88.06 113 LEU A N 1
ATOM 914 C CA . LEU A 1 113 ? -9.641 2.166 15.778 1.00 88.06 113 LEU A CA 1
ATOM 915 C C . LEU A 1 113 ? -10.897 2.872 16.314 1.00 88.06 113 LEU A C 1
ATOM 917 O O . LEU A 1 113 ? -10.876 3.360 17.442 1.00 88.06 113 LEU A O 1
ATOM 921 N N . ILE A 1 114 ? -11.981 2.911 15.531 1.00 85.69 114 ILE A N 1
ATOM 922 C CA . ILE A 1 114 ? -13.261 3.511 15.943 1.00 85.69 114 ILE A CA 1
ATOM 923 C C . ILE A 1 114 ? -14.010 2.577 16.888 1.00 85.69 114 ILE A C 1
ATOM 925 O O . ILE A 1 114 ? -14.434 2.987 17.963 1.00 85.69 114 ILE A O 1
ATOM 929 N N . ALA A 1 115 ? -14.192 1.320 16.480 1.00 82.94 115 ALA A N 1
ATOM 930 C CA . ALA A 1 115 ? -14.909 0.338 17.276 1.00 82.94 115 ALA A CA 1
ATOM 931 C C . ALA A 1 115 ? -14.338 -1.073 17.047 1.00 82.94 115 ALA A C 1
ATOM 933 O O . ALA A 1 115 ? -14.193 -1.500 15.891 1.00 82.94 115 ALA A O 1
ATOM 934 N N . PRO A 1 116 ? -14.040 -1.822 18.127 1.00 76.69 116 PRO A N 1
ATOM 935 C CA . PRO A 1 116 ? -13.331 -3.093 18.035 1.00 76.69 116 PRO A CA 1
ATOM 936 C C . PRO A 1 116 ? -14.191 -4.207 17.431 1.00 76.69 116 PRO A C 1
ATOM 938 O O . PRO A 1 116 ? -13.654 -5.118 16.804 1.00 76.69 116 PRO A O 1
ATOM 941 N N . THR A 1 117 ? -15.521 -4.142 17.562 1.00 78.12 117 THR A N 1
ATOM 942 C CA . THR A 1 117 ? -16.420 -5.163 17.010 1.00 78.12 117 THR A CA 1
ATOM 943 C C . THR A 1 117 ? -17.293 -4.642 15.874 1.00 78.12 117 THR A C 1
ATOM 945 O O . THR A 1 117 ? -17.693 -3.480 15.823 1.00 78.12 117 THR A O 1
ATOM 948 N N . LEU A 1 118 ? -17.676 -5.542 14.961 1.00 73.31 118 LEU A N 1
ATOM 949 C CA . LEU A 1 118 ? -18.569 -5.198 13.854 1.00 73.31 118 LEU A CA 1
ATOM 950 C C . LEU A 1 118 ? -19.949 -4.705 14.332 1.00 73.31 118 LEU A C 1
ATOM 952 O O . LEU A 1 118 ? -20.591 -3.909 13.647 1.00 73.31 118 LEU A O 1
ATOM 956 N N . HIS A 1 119 ? -20.432 -5.201 15.473 1.00 75.38 119 HIS A N 1
ATOM 957 C CA . HIS A 1 119 ? -21.716 -4.779 16.026 1.00 75.38 119 HIS A CA 1
ATOM 958 C C . HIS A 1 119 ? -21.635 -3.339 16.547 1.00 75.38 119 HIS A C 1
ATOM 960 O O . HIS A 1 119 ? -22.453 -2.508 16.157 1.00 75.38 119 HIS A O 1
ATOM 966 N N . GLU A 1 120 ? -20.588 -3.011 17.305 1.00 78.69 120 GLU A N 1
ATOM 967 C CA . GLU A 1 120 ? -20.335 -1.647 17.782 1.00 78.69 120 GLU A CA 1
ATOM 968 C C . GLU A 1 120 ? -20.079 -0.676 16.628 1.00 78.69 120 GLU A C 1
ATOM 970 O O . GLU A 1 120 ? -20.606 0.431 16.644 1.00 78.69 120 GLU A O 1
ATOM 975 N N . GLN A 1 121 ? -19.376 -1.098 15.569 1.00 81.44 121 GLN A N 1
ATOM 976 C CA . GLN A 1 121 ? -19.229 -0.288 14.353 1.00 81.44 121 GLN A CA 1
ATOM 977 C C . GLN A 1 121 ? -20.596 0.071 13.757 1.00 81.44 121 GLN A C 1
ATOM 979 O O . GLN A 1 121 ? -20.851 1.225 13.421 1.00 81.44 121 GLN A O 1
ATOM 984 N N . LYS A 1 122 ? -21.510 -0.903 13.637 1.00 79.88 122 LYS A N 1
ATOM 985 C CA . LYS A 1 122 ? -22.865 -0.637 13.130 1.00 79.88 122 LYS A CA 1
ATOM 986 C C . LYS A 1 122 ? -23.641 0.298 14.053 1.00 79.88 122 LYS A C 1
ATOM 988 O O . LYS A 1 122 ? -24.335 1.171 13.545 1.00 79.88 122 LYS A O 1
ATOM 993 N N . GLN A 1 123 ? -23.541 0.121 15.369 1.00 79.94 123 GLN A N 1
ATOM 994 C CA . GLN A 1 123 ? -24.203 0.994 16.339 1.00 79.94 123 GLN A CA 1
ATOM 995 C C . GLN A 1 123 ? -23.666 2.429 16.264 1.00 79.94 123 GLN A C 1
ATOM 997 O O . GLN A 1 123 ? -24.457 3.368 16.200 1.00 79.94 123 GLN A O 1
ATOM 1002 N N . PHE A 1 124 ? -22.345 2.593 16.171 1.00 83.81 124 PHE A N 1
ATOM 1003 C CA . PHE A 1 124 ? -21.689 3.884 15.983 1.00 83.81 124 PHE A CA 1
ATOM 1004 C C . PHE A 1 124 ? -22.193 4.578 14.710 1.00 83.81 124 PHE A C 1
ATOM 1006 O O . PHE A 1 124 ? -22.748 5.672 14.773 1.00 83.81 124 PHE A O 1
ATOM 1013 N N . PHE A 1 125 ? -22.128 3.904 13.555 1.00 83.19 125 PHE A N 1
ATOM 1014 C CA . PHE A 1 125 ? -22.574 4.477 12.278 1.00 83.19 125 PHE A CA 1
ATOM 1015 C C . PHE A 1 125 ? -24.095 4.643 12.149 1.00 83.19 125 PHE A C 1
ATOM 1017 O O . PHE A 1 125 ? -24.546 5.337 11.242 1.00 83.19 125 PHE A O 1
ATOM 1024 N N . ARG A 1 126 ? -24.905 4.022 13.015 1.00 80.56 126 ARG A N 1
ATOM 1025 C CA . ARG A 1 126 ? -26.352 4.291 13.094 1.00 80.56 126 ARG A CA 1
ATOM 1026 C C . ARG A 1 126 ? -26.654 5.608 13.805 1.00 80.56 126 ARG A C 1
ATOM 1028 O O . ARG A 1 126 ? -27.620 6.265 13.437 1.00 80.56 126 ARG A O 1
ATOM 1035 N N . ARG A 1 127 ? -25.857 5.963 14.817 1.00 81.38 127 ARG A N 1
ATOM 1036 C CA . ARG A 1 127 ? -26.004 7.207 15.593 1.00 81.38 127 ARG A CA 1
ATOM 1037 C C . ARG A 1 127 ? -25.276 8.387 14.946 1.00 81.38 127 ARG A C 1
ATOM 1039 O O . ARG A 1 127 ? -25.631 9.530 15.195 1.00 81.38 127 ARG A O 1
ATOM 1046 N N . TRP A 1 128 ? -24.270 8.105 14.123 1.00 82.75 128 TRP A N 1
ATOM 1047 C CA . TRP A 1 128 ? -23.447 9.109 13.460 1.00 82.75 128 TRP A CA 1
ATOM 1048 C C . TRP A 1 128 ? -24.082 9.654 12.171 1.00 82.75 128 TRP A C 1
ATOM 1050 O O . TRP A 1 128 ? -24.569 8.897 11.323 1.00 82.75 128 TRP A O 1
ATOM 1060 N N . GLU A 1 129 ? -24.022 10.975 11.990 1.00 81.19 129 GLU A N 1
ATOM 1061 C CA . GLU A 1 129 ? -24.589 11.666 10.830 1.00 81.19 129 GLU A CA 1
ATOM 1062 C C . GLU A 1 129 ? -23.577 11.834 9.676 1.00 81.19 129 GLU A C 1
ATOM 1064 O O . GLU A 1 129 ? -22.470 12.340 9.886 1.00 81.19 129 GLU A O 1
ATOM 1069 N N . PRO A 1 130 ? -23.943 11.473 8.427 1.00 81.06 130 PRO A N 1
ATOM 1070 C CA . PRO A 1 130 ? -23.078 11.640 7.260 1.00 81.06 130 PRO A CA 1
ATOM 1071 C C . PRO A 1 130 ? -22.674 13.091 6.981 1.00 81.06 130 PRO A C 1
ATOM 1073 O O . PRO A 1 130 ? -23.494 13.925 6.594 1.00 81.06 130 PRO A O 1
ATOM 1076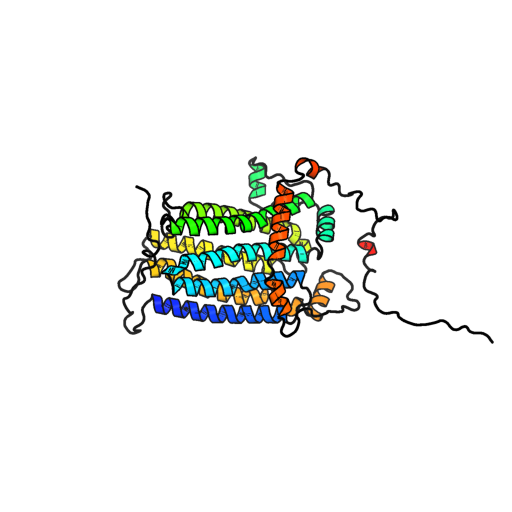 N N . LYS A 1 131 ? -21.369 13.367 7.059 1.00 80.62 131 LYS A N 1
ATOM 1077 C CA . LYS A 1 131 ? -20.773 14.618 6.565 1.00 80.62 131 LYS A CA 1
ATOM 1078 C C . LYS A 1 131 ? -20.772 14.669 5.021 1.00 80.62 131 LYS A C 1
ATOM 1080 O O . LYS A 1 131 ? -20.742 13.622 4.364 1.00 80.62 131 LYS A O 1
ATOM 1085 N N . PRO A 1 132 ? -20.792 15.871 4.409 1.00 79.81 132 PRO A N 1
ATOM 1086 C CA . PRO A 1 132 ? -20.693 16.012 2.960 1.00 79.81 132 PRO A CA 1
ATOM 1087 C C . PRO A 1 132 ? -19.369 15.467 2.417 1.00 79.81 132 PRO A C 1
ATOM 1089 O O . PRO A 1 132 ? -18.326 15.571 3.061 1.00 79.81 132 PRO A O 1
ATOM 1092 N N . TRP A 1 133 ? -19.416 14.904 1.206 1.00 82.50 133 TRP A N 1
ATOM 1093 C CA . TRP A 1 133 ? -18.236 14.363 0.532 1.00 82.50 133 TRP A CA 1
ATOM 1094 C C . TRP A 1 133 ? -17.153 15.442 0.344 1.00 82.50 133 TRP A C 1
ATOM 1096 O O . TRP A 1 133 ? -17.486 16.585 0.015 1.00 82.50 133 TRP A O 1
ATOM 1106 N N . PRO A 1 134 ? -15.856 15.115 0.495 1.00 83.94 134 PRO A N 1
ATOM 1107 C CA . PRO A 1 134 ? -14.785 16.058 0.198 1.00 83.94 134 PRO A CA 1
ATOM 1108 C C . PRO A 1 134 ? -14.691 16.335 -1.311 1.00 83.94 134 PRO A C 1
ATOM 1110 O O . PRO A 1 134 ? -15.210 15.586 -2.146 1.00 83.94 134 PRO A O 1
ATOM 1113 N N . TRP A 1 135 ? -14.002 17.415 -1.680 1.00 79.00 135 TRP A N 1
ATOM 1114 C CA . TRP A 1 135 ? -13.674 17.703 -3.080 1.00 79.00 135 TRP A CA 1
ATOM 1115 C C . TRP A 1 135 ? -12.918 16.510 -3.713 1.00 79.00 135 TRP A C 1
ATOM 1117 O O . TRP A 1 135 ? -12.060 15.941 -3.034 1.00 79.00 135 TRP A O 1
ATOM 1127 N N . PRO A 1 136 ? -13.215 16.091 -4.965 1.00 75.06 136 PRO A N 1
ATOM 1128 C CA . PRO A 1 136 ? -14.044 16.763 -5.978 1.00 75.06 136 PRO A CA 1
ATOM 1129 C C . PRO A 1 136 ? -15.541 16.397 -6.011 1.00 75.06 136 PRO A C 1
ATOM 1131 O O . PRO A 1 136 ? -16.297 17.088 -6.691 1.00 75.06 13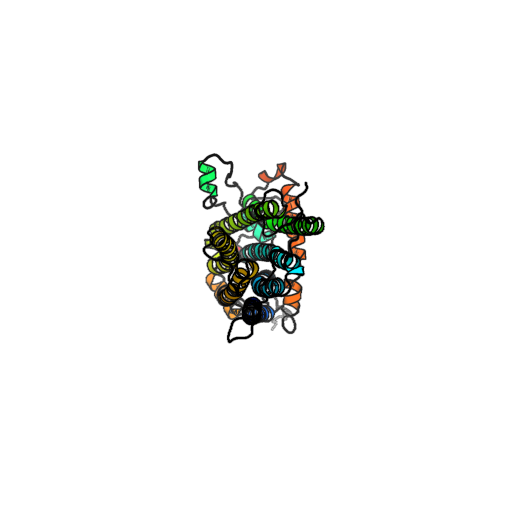6 PRO A O 1
ATOM 1134 N N . ALA A 1 137 ? -16.034 15.382 -5.290 1.00 72.50 137 ALA A N 1
ATOM 1135 C CA . ALA A 1 137 ? -17.429 14.940 -5.480 1.00 72.50 137 ALA A CA 1
ATOM 1136 C C . ALA A 1 137 ? -18.485 15.986 -5.078 1.00 72.50 137 ALA A C 1
ATOM 1138 O O . ALA A 1 137 ? -19.550 16.041 -5.687 1.00 72.50 137 ALA A O 1
ATOM 1139 N N . ASN A 1 138 ? -18.191 16.867 -4.115 1.00 68.50 138 ASN A N 1
ATOM 1140 C CA . ASN A 1 138 ? -19.083 17.987 -3.781 1.00 68.50 138 ASN A CA 1
ATOM 1141 C C . ASN A 1 138 ? -19.213 18.999 -4.938 1.00 68.50 138 ASN A C 1
ATOM 1143 O O . ASN A 1 138 ? -20.254 19.627 -5.109 1.00 68.50 138 ASN A O 1
ATOM 1147 N N . TRP A 1 139 ? -18.175 19.146 -5.768 1.00 67.44 139 TRP A N 1
ATOM 1148 C CA . TRP A 1 139 ? -18.261 19.934 -6.998 1.00 67.44 139 TRP A CA 1
ATOM 1149 C C . TRP A 1 139 ? -19.083 19.195 -8.061 1.00 67.44 139 TRP A C 1
ATOM 1151 O O . TRP A 1 139 ? -20.001 19.784 -8.620 1.00 67.44 139 TRP A O 1
ATOM 1161 N N . CYS A 1 140 ? -18.868 17.889 -8.252 1.00 64.12 140 CYS A N 1
ATOM 1162 C CA . CYS A 1 140 ? -19.686 17.072 -9.158 1.00 64.12 140 CYS A CA 1
ATOM 1163 C C . CYS A 1 140 ? -21.186 17.106 -8.803 1.00 64.12 140 CYS A C 1
ATOM 1165 O O . CYS A 1 140 ? -22.027 17.163 -9.698 1.00 64.12 140 CYS A O 1
ATOM 1167 N N . LEU A 1 141 ? -21.524 17.142 -7.508 1.00 61.88 141 LEU A N 1
ATOM 1168 C CA . LEU A 1 141 ? -22.899 17.303 -7.025 1.00 61.88 141 LEU A CA 1
ATOM 1169 C C . LEU A 1 141 ? -23.498 18.666 -7.413 1.00 61.88 141 LEU A C 1
ATOM 1171 O O . LEU A 1 141 ? -24.673 18.738 -7.766 1.00 61.88 141 LEU A O 1
ATOM 1175 N N . LYS A 1 142 ? -22.693 19.738 -7.396 1.00 60.03 142 LYS A N 1
ATOM 1176 C CA . LYS A 1 142 ? -23.101 21.081 -7.852 1.00 60.03 142 LYS A CA 1
ATOM 1177 C C . LYS A 1 142 ? -23.281 21.163 -9.371 1.00 60.03 142 LYS A C 1
ATOM 1179 O O . LYS A 1 142 ? -24.083 21.964 -9.832 1.00 60.03 142 LYS A O 1
ATOM 1184 N N . VAL A 1 143 ? -22.566 20.333 -10.132 1.00 62.50 143 VAL A N 1
ATOM 1185 C CA . VAL A 1 143 ? -22.627 20.262 -11.606 1.00 62.50 143 VAL A CA 1
ATOM 1186 C C . VAL A 1 143 ? -23.711 19.277 -12.097 1.00 62.50 143 VAL A C 1
ATOM 1188 O O . VAL A 1 143 ? -23.889 19.086 -13.294 1.00 62.50 143 VAL A O 1
ATOM 1191 N N . GLY A 1 144 ? -24.494 18.675 -11.191 1.00 49.50 144 GLY A N 1
ATOM 1192 C CA . GLY A 1 144 ? -25.655 17.844 -11.543 1.00 49.50 144 GLY A CA 1
ATOM 1193 C C . GLY A 1 144 ? -25.370 16.347 -11.708 1.00 49.50 144 GLY A C 1
ATOM 1194 O O . GLY A 1 144 ? -26.248 15.606 -12.145 1.00 49.50 144 GLY A O 1
ATOM 1195 N N . ILE A 1 145 ? -24.181 15.867 -11.325 1.00 55.16 145 ILE A N 1
ATOM 1196 C CA . ILE A 1 145 ? -23.879 14.427 -11.256 1.00 55.16 145 ILE A CA 1
ATOM 1197 C C . ILE A 1 145 ? -24.475 13.869 -9.946 1.00 55.16 145 ILE A C 1
ATOM 1199 O O . ILE A 1 145 ? -24.263 14.469 -8.888 1.00 55.16 145 ILE A O 1
ATOM 1203 N N . PRO A 1 146 ? -25.195 12.726 -9.951 1.00 54.41 146 PRO A N 1
ATOM 1204 C CA . PRO A 1 146 ? -25.964 12.240 -8.798 1.00 54.41 146 PRO A CA 1
ATOM 1205 C C . PRO A 1 146 ? -25.102 11.592 -7.690 1.00 54.41 146 PRO A C 1
ATOM 1207 O O . PRO A 1 146 ? -25.371 10.481 -7.242 1.00 54.41 146 PRO A O 1
ATOM 1210 N N . PHE A 1 147 ? -24.088 12.297 -7.181 1.00 59.72 147 PHE A N 1
ATOM 1211 C CA . PHE A 1 147 ? -23.317 11.917 -5.988 1.00 59.72 147 PHE A CA 1
ATOM 1212 C C . PHE A 1 147 ? -24.000 12.417 -4.707 1.00 59.72 147 PHE A C 1
ATOM 1214 O O . PHE A 1 147 ? -23.477 13.247 -3.961 1.00 59.72 147 PHE A O 1
ATOM 1221 N N . ARG A 1 148 ? -25.228 11.951 -4.455 1.00 65.50 148 ARG A N 1
ATOM 1222 C CA . ARG A 1 148 ? -26.001 12.400 -3.290 1.00 65.50 148 ARG A CA 1
ATOM 1223 C C . ARG A 1 148 ? -25.386 11.854 -1.999 1.00 65.50 148 ARG A C 1
ATOM 1225 O O . ARG A 1 148 ? -25.059 10.671 -1.910 1.00 65.50 148 ARG A O 1
ATOM 1232 N N . THR A 1 149 ? -25.254 12.703 -0.983 1.00 70.94 149 THR A N 1
ATOM 1233 C CA . THR A 1 149 ? -24.895 12.250 0.363 1.00 70.94 149 THR A CA 1
ATOM 1234 C C . THR A 1 149 ? -26.004 11.331 0.892 1.00 70.94 149 THR A C 1
ATOM 1236 O O . THR A 1 149 ? -27.188 11.686 0.832 1.00 70.94 149 THR A O 1
ATOM 1239 N N . PRO A 1 150 ? -25.672 10.110 1.343 1.00 74.88 150 PRO A N 1
ATOM 1240 C CA . PRO A 1 150 ? -26.660 9.208 1.923 1.00 74.88 150 PRO A CA 1
ATOM 1241 C C . PRO A 1 150 ? -27.235 9.817 3.207 1.00 74.88 150 PRO A C 1
ATOM 1243 O O . PRO A 1 150 ? -26.520 10.463 3.962 1.00 74.88 150 PRO A O 1
ATOM 1246 N N . ARG A 1 151 ? -28.529 9.591 3.468 1.00 70.00 151 ARG A N 1
ATOM 1247 C CA . ARG A 1 151 ? -29.212 10.083 4.682 1.00 70.00 151 ARG A CA 1
ATOM 1248 C C . ARG A 1 151 ? -28.864 9.297 5.951 1.00 70.00 151 ARG A C 1
ATOM 1250 O O . ARG A 1 151 ? -29.079 9.800 7.040 1.00 70.00 151 ARG A O 1
ATOM 1257 N N . ASN A 1 152 ? -28.384 8.061 5.810 1.00 80.31 152 ASN A N 1
ATOM 1258 C CA . ASN A 1 152 ? -28.113 7.142 6.917 1.00 80.31 152 ASN A CA 1
ATOM 1259 C C . ASN A 1 152 ? -26.609 6.816 6.963 1.00 80.31 152 ASN A C 1
ATOM 1261 O O . ASN A 1 152 ? -26.043 6.410 5.939 1.00 80.31 152 ASN A O 1
ATOM 1265 N N . GLY A 1 153 ? -25.982 6.955 8.136 1.00 81.88 153 GLY A N 1
ATOM 1266 C CA . GLY A 1 153 ? -24.566 6.655 8.368 1.00 81.88 153 GLY A CA 1
ATOM 1267 C C . GLY A 1 153 ? -24.186 5.207 8.063 1.00 81.88 153 GLY A C 1
ATOM 1268 O O . GLY A 1 153 ? -23.119 4.953 7.505 1.00 81.88 153 GLY A O 1
ATOM 1269 N N . LEU A 1 154 ? -25.097 4.250 8.258 1.00 81.69 154 LEU A N 1
ATOM 1270 C CA . LEU A 1 154 ? -24.836 2.853 7.905 1.00 81.69 154 LEU A CA 1
ATOM 1271 C C . LEU A 1 154 ? -24.758 2.639 6.384 1.00 81.69 154 LEU A C 1
ATOM 1273 O O . LEU A 1 154 ? -23.954 1.844 5.892 1.00 81.69 154 LEU A O 1
ATOM 1277 N N . THR A 1 155 ? -25.577 3.362 5.616 1.00 82.88 155 THR A N 1
ATOM 1278 C CA . THR A 1 155 ? -25.511 3.322 4.147 1.00 82.88 155 THR A CA 1
ATOM 1279 C C . THR A 1 155 ? -24.230 3.984 3.652 1.00 82.88 155 THR A C 1
ATOM 1281 O O . THR A 1 155 ? -23.577 3.440 2.766 1.00 82.88 155 THR A O 1
ATOM 1284 N N . TRP A 1 156 ? -23.837 5.106 4.261 1.00 87.50 156 TRP A N 1
ATOM 1285 C CA . TRP A 1 156 ? -22.559 5.764 3.993 1.00 87.50 156 TRP A CA 1
ATOM 1286 C C . TRP A 1 156 ? -21.373 4.825 4.225 1.00 87.50 156 TRP A C 1
ATOM 1288 O O . TRP A 1 156 ? -20.560 4.625 3.325 1.00 87.50 156 TRP A O 1
ATOM 1298 N N . PHE A 1 157 ? -21.335 4.161 5.382 1.00 88.69 157 PHE A N 1
ATOM 1299 C CA . PHE A 1 157 ? -20.279 3.214 5.720 1.00 88.69 157 PHE A CA 1
ATOM 1300 C C . PHE A 1 157 ? -20.205 2.043 4.732 1.00 88.69 157 PHE A C 1
ATOM 1302 O O . PHE A 1 157 ? -19.120 1.677 4.287 1.00 88.69 157 PHE A O 1
ATOM 1309 N N . ASN A 1 158 ? -21.348 1.477 4.329 1.00 88.12 158 ASN A N 1
ATOM 1310 C CA . ASN A 1 158 ? -21.363 0.386 3.353 1.00 88.12 158 ASN A CA 1
ATOM 1311 C C . ASN A 1 158 ? -20.920 0.837 1.945 1.00 88.12 158 ASN A C 1
ATOM 1313 O O . ASN A 1 158 ? -20.261 0.062 1.254 1.00 88.12 158 ASN A O 1
ATOM 1317 N N . ILE A 1 159 ? -21.226 2.073 1.525 1.00 87.88 159 ILE A N 1
ATOM 1318 C CA . ILE A 1 159 ? -20.699 2.640 0.267 1.00 87.88 159 ILE A CA 1
ATOM 1319 C C . ILE A 1 159 ? -19.173 2.704 0.325 1.00 87.88 159 ILE A C 1
ATOM 1321 O O . ILE A 1 159 ? -18.508 2.281 -0.617 1.00 87.88 159 ILE A O 1
ATOM 1325 N N . ILE A 1 160 ? -18.616 3.180 1.440 1.00 89.94 160 ILE A N 1
ATOM 1326 C CA . ILE A 1 160 ? -17.164 3.270 1.623 1.00 89.94 160 ILE A CA 1
ATOM 1327 C C . ILE A 1 160 ? -16.515 1.891 1.660 1.00 89.94 160 ILE A C 1
ATOM 1329 O O . ILE A 1 160 ? -15.473 1.674 1.039 1.00 89.94 160 ILE A O 1
ATOM 1333 N N . TRP A 1 161 ? -17.161 0.943 2.335 1.00 90.31 161 TRP A N 1
ATOM 1334 C CA . TRP A 1 161 ? -16.733 -0.448 2.370 1.00 90.31 161 TRP A CA 1
ATOM 1335 C C . TRP A 1 161 ? -16.619 -1.010 0.951 1.00 90.31 161 TRP A C 1
ATOM 1337 O O . TRP A 1 161 ? -15.560 -1.476 0.545 1.00 90.31 161 TRP A O 1
ATOM 1347 N N . VAL A 1 162 ? -17.684 -0.916 0.153 1.00 89.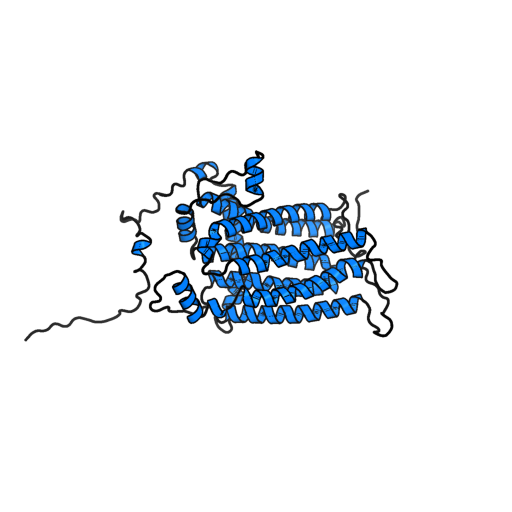94 162 VAL A N 1
ATOM 1348 C CA . VAL A 1 162 ? -17.668 -1.407 -1.231 1.00 89.94 162 VAL A CA 1
ATOM 1349 C C . VAL A 1 162 ? -16.661 -0.645 -2.094 1.00 89.94 162 VAL A C 1
ATOM 1351 O O . VAL A 1 162 ? -15.912 -1.276 -2.834 1.00 89.94 162 VAL A O 1
ATOM 1354 N N . GLY A 1 163 ? -16.604 0.683 -1.983 1.00 90.00 163 GLY A N 1
ATOM 1355 C CA . GLY A 1 163 ? -15.675 1.522 -2.746 1.00 90.00 163 GLY A CA 1
ATOM 1356 C C . GLY A 1 163 ? -14.202 1.225 -2.453 1.00 90.00 163 GLY A C 1
ATOM 1357 O O . GLY A 1 163 ? -13.361 1.355 -3.339 1.00 90.00 163 GLY A O 1
ATOM 1358 N N . THR A 1 164 ? -13.904 0.752 -1.243 1.00 91.56 164 THR A N 1
ATOM 1359 C CA . THR A 1 164 ? -12.583 0.245 -0.864 1.00 91.56 164 THR A CA 1
ATOM 1360 C C . THR A 1 164 ? -12.326 -1.149 -1.447 1.00 91.56 164 THR A C 1
ATOM 1362 O O . THR A 1 164 ? -11.336 -1.366 -2.143 1.00 91.56 164 THR A O 1
ATOM 1365 N N . PHE A 1 165 ? -13.221 -2.110 -1.192 1.00 90.75 165 PHE A N 1
ATOM 1366 C CA . PHE A 1 165 ? -12.996 -3.519 -1.546 1.00 90.75 165 PHE A CA 1
ATOM 1367 C C . PHE A 1 165 ? -13.143 -3.826 -3.042 1.00 90.75 165 PHE A C 1
ATOM 1369 O O . PHE A 1 165 ? -12.612 -4.837 -3.501 1.00 90.75 165 PHE A O 1
ATOM 1376 N N . GLN A 1 166 ? -13.801 -2.963 -3.824 1.00 91.75 166 GLN A N 1
ATOM 1377 C CA . GLN A 1 166 ? -13.858 -3.113 -5.282 1.00 91.75 166 GLN A CA 1
ATOM 1378 C C . GLN A 1 166 ? -12.457 -3.130 -5.908 1.00 91.75 166 GLN A C 1
ATOM 1380 O O . GLN A 1 166 ? -12.211 -3.944 -6.793 1.00 91.75 166 GLN A O 1
ATOM 1385 N N . PHE A 1 167 ? -11.512 -2.336 -5.385 1.00 91.69 167 PHE A N 1
ATOM 1386 C CA . PHE A 1 167 ? -10.149 -2.304 -5.916 1.00 91.69 167 PHE A CA 1
ATOM 1387 C C . PHE A 1 167 ? -9.429 -3.638 -5.703 1.00 91.69 167 PHE A C 1
ATOM 1389 O O . PHE A 1 167 ? -8.759 -4.115 -6.610 1.00 91.69 167 PHE A O 1
ATOM 1396 N N . CYS A 1 168 ? -9.641 -4.300 -4.561 1.00 90.81 168 CYS A N 1
ATOM 1397 C CA . CYS A 1 168 ? -9.098 -5.640 -4.319 1.00 90.81 168 CYS A CA 1
ATOM 1398 C C . CYS A 1 168 ? -9.606 -6.655 -5.348 1.00 90.81 168 CYS A C 1
ATOM 1400 O O . CYS A 1 168 ? -8.819 -7.415 -5.907 1.00 90.81 168 CYS A O 1
ATOM 1402 N N . ALA A 1 169 ? -10.912 -6.649 -5.625 1.00 89.56 169 ALA A N 1
ATOM 1403 C CA . ALA A 1 169 ? -11.507 -7.553 -6.604 1.00 89.56 169 ALA A CA 1
ATOM 1404 C C . ALA A 1 169 ? -11.009 -7.260 -8.027 1.00 89.56 169 ALA A C 1
ATOM 1406 O O . ALA A 1 169 ? -10.589 -8.177 -8.733 1.00 89.56 169 ALA A O 1
ATOM 1407 N N . ILE A 1 170 ? -11.003 -5.985 -8.430 1.00 91.31 170 ILE A N 1
ATOM 1408 C CA . ILE A 1 170 ? -10.504 -5.569 -9.743 1.00 91.31 170 ILE A CA 1
ATOM 1409 C C . ILE A 1 170 ? -9.028 -5.910 -9.899 1.00 91.31 170 ILE A C 1
ATOM 1411 O O . ILE A 1 170 ? -8.646 -6.383 -10.962 1.00 91.31 170 ILE A O 1
ATOM 1415 N N . ARG A 1 171 ? -8.207 -5.734 -8.860 1.00 89.62 171 ARG A N 1
ATOM 1416 C CA . ARG A 1 171 ? -6.777 -6.032 -8.941 1.00 89.62 171 ARG A CA 1
ATOM 1417 C C . ARG A 1 171 ? -6.531 -7.509 -9.223 1.00 89.62 171 ARG A C 1
ATOM 1419 O O . ARG A 1 171 ? -5.808 -7.824 -10.160 1.00 89.62 171 ARG A O 1
ATOM 1426 N N . VAL A 1 172 ? -7.217 -8.405 -8.513 1.00 90.12 172 VAL A N 1
ATOM 1427 C CA . VAL A 1 172 ? -7.144 -9.854 -8.771 1.00 90.12 172 VAL A CA 1
ATOM 1428 C C . VAL A 1 172 ? -7.571 -10.189 -10.203 1.00 90.12 172 VAL A C 1
ATOM 1430 O O . VAL A 1 172 ? -6.880 -10.935 -10.891 1.00 90.12 172 VAL A O 1
ATOM 1433 N N . VAL A 1 173 ? -8.676 -9.613 -10.687 1.00 91.56 173 VAL A N 1
ATOM 1434 C CA . VAL A 1 173 ? -9.132 -9.832 -12.070 1.00 91.56 173 VAL A CA 1
ATOM 1435 C C . VAL A 1 173 ? -8.114 -9.296 -13.079 1.00 91.56 173 VAL A C 1
ATOM 1437 O O . VAL A 1 173 ? -7.772 -10.001 -14.024 1.00 91.56 173 VAL A O 1
ATOM 1440 N N . SER A 1 174 ? -7.592 -8.088 -12.861 1.00 90.19 174 SER A N 1
ATOM 1441 C CA . SER A 1 174 ? -6.594 -7.461 -13.731 1.00 90.19 174 SER A CA 1
ATOM 1442 C C . SER A 1 174 ? -5.320 -8.294 -13.819 1.00 90.19 174 SER A C 1
ATOM 1444 O O . SER A 1 174 ? -4.811 -8.488 -14.911 1.00 90.19 174 SER A O 1
ATOM 1446 N N . THR A 1 175 ? -4.887 -8.895 -12.708 1.00 89.50 175 THR A N 1
ATOM 1447 C CA . THR A 1 175 ? -3.760 -9.827 -12.657 1.00 89.50 175 THR A CA 1
ATOM 1448 C C . THR A 1 175 ? -3.977 -11.030 -13.572 1.00 89.50 175 THR A C 1
ATOM 1450 O O . THR A 1 175 ? -3.112 -11.346 -14.385 1.00 89.50 175 THR A O 1
ATOM 1453 N N . PHE A 1 176 ? -5.139 -11.686 -13.499 1.00 90.88 176 PHE A N 1
ATOM 1454 C CA . PHE A 1 176 ? -5.440 -12.810 -14.391 1.00 90.88 176 PHE A CA 1
ATOM 1455 C C . PHE A 1 176 ? -5.508 -12.385 -15.860 1.00 90.88 176 PHE A C 1
ATOM 1457 O O . PHE A 1 176 ? -5.023 -13.111 -16.725 1.00 90.88 176 PHE A O 1
ATOM 1464 N N . VAL A 1 177 ? -6.071 -11.207 -16.142 1.00 91.06 177 VAL A N 1
ATOM 1465 C CA . VAL A 1 177 ? -6.119 -10.653 -17.501 1.00 91.06 177 VAL A CA 1
ATOM 1466 C C . VAL A 1 177 ? -4.710 -10.362 -18.018 1.00 91.06 177 VAL A C 1
ATOM 1468 O O . VAL A 1 177 ? -4.399 -10.770 -19.134 1.00 91.06 177 VAL A O 1
ATOM 1471 N N . SER A 1 178 ? -3.840 -9.733 -17.224 1.00 88.12 178 SER A N 1
ATOM 1472 C CA . SER A 1 178 ? -2.446 -9.457 -17.596 1.00 88.12 178 SER A CA 1
ATOM 1473 C C . SER A 1 178 ? -1.673 -10.745 -17.870 1.00 88.12 178 SER A C 1
ATOM 1475 O O . SER A 1 178 ? -1.048 -10.868 -18.915 1.00 88.12 178 SER A O 1
ATOM 1477 N N . LEU A 1 179 ? -1.784 -11.757 -17.003 1.00 87.81 179 LEU A N 1
ATOM 1478 C CA . LEU A 1 179 ? -1.109 -13.044 -17.208 1.00 87.81 179 LEU A CA 1
ATOM 1479 C C . LEU A 1 179 ? -1.626 -13.786 -18.450 1.00 87.81 179 LEU A C 1
ATOM 1481 O O . LEU A 1 179 ? -0.837 -14.325 -19.224 1.00 87.81 179 LEU A O 1
ATOM 1485 N N . ALA A 1 180 ? -2.943 -13.793 -18.676 1.00 89.25 180 ALA A N 1
ATOM 1486 C CA . ALA A 1 180 ? -3.527 -14.420 -19.859 1.00 89.25 180 ALA A CA 1
ATOM 1487 C C . ALA A 1 180 ? -3.104 -13.695 -21.146 1.00 89.25 180 ALA A C 1
ATOM 1489 O O . ALA A 1 180 ? -2.725 -14.327 -22.126 1.00 89.25 180 ALA A O 1
ATOM 1490 N N . THR A 1 181 ? -3.138 -12.364 -21.152 1.00 88.38 181 THR A N 1
ATOM 1491 C CA . THR A 1 181 ? -2.752 -11.560 -22.322 1.00 88.38 181 THR A CA 1
ATOM 1492 C C . THR A 1 181 ? -1.249 -11.612 -22.596 1.00 88.38 181 THR A C 1
ATOM 1494 O O . THR A 1 181 ? -0.856 -11.601 -23.763 1.00 88.38 181 THR A O 1
ATOM 1497 N N . GLN A 1 182 ? -0.427 -11.766 -21.554 1.00 85.31 182 GLN A N 1
ATOM 1498 C CA . GLN A 1 182 ? 1.002 -12.059 -21.668 1.00 85.31 182 GLN A CA 1
ATOM 1499 C C . GLN A 1 182 ? 1.236 -13.411 -22.340 1.00 85.31 182 GLN A C 1
ATOM 1501 O O . GLN A 1 182 ? 2.027 -13.501 -23.274 1.00 85.31 182 GLN A O 1
ATOM 1506 N N . TRP A 1 183 ? 0.498 -14.448 -21.935 1.00 86.12 183 TRP A N 1
ATOM 1507 C CA . TRP A 1 183 ? 0.585 -15.773 -22.554 1.00 86.12 183 TRP A CA 1
ATOM 1508 C C . TRP A 1 183 ? 0.250 -15.757 -24.056 1.00 86.12 183 TRP A C 1
ATOM 1510 O O . TRP A 1 183 ? 0.872 -16.469 -24.839 1.00 86.12 183 TRP A O 1
ATOM 1520 N N . TYR A 1 184 ? -0.706 -14.922 -24.476 1.00 86.62 184 TYR A N 1
ATOM 1521 C CA . TYR A 1 184 ? -1.068 -14.751 -25.890 1.00 86.62 184 TYR A CA 1
ATOM 1522 C C . TYR A 1 184 ? -0.180 -13.750 -26.660 1.00 86.62 184 TYR A C 1
ATOM 1524 O O . TYR A 1 184 ? -0.413 -13.541 -27.850 1.00 86.62 184 TYR A O 1
ATOM 1532 N N . GLY A 1 185 ? 0.814 -13.120 -26.020 1.00 82.19 185 GLY A N 1
ATOM 1533 C CA . GLY A 1 185 ? 1.726 -12.157 -26.661 1.00 82.19 185 GLY A CA 1
ATOM 1534 C C . GLY A 1 185 ? 1.089 -10.812 -27.042 1.00 82.19 185 GLY A C 1
ATOM 1535 O O . GLY A 1 185 ? 1.604 -10.102 -27.905 1.00 82.19 185 GLY A O 1
ATOM 1536 N N . VAL A 1 186 ? -0.048 -10.464 -26.425 1.00 86.25 186 VAL A N 1
ATOM 1537 C CA . VAL A 1 186 ? -0.789 -9.203 -26.661 1.00 86.25 186 VAL A CA 1
ATOM 1538 C C . VAL A 1 186 ? -0.698 -8.227 -25.479 1.00 86.25 186 VAL A C 1
ATOM 1540 O O . VAL A 1 186 ? -1.320 -7.158 -25.492 1.00 86.25 186 VAL A O 1
ATOM 1543 N N . TYR A 1 187 ? 0.073 -8.583 -24.448 1.00 80.56 187 TYR A N 1
ATOM 1544 C CA . TYR A 1 187 ? 0.441 -7.704 -23.342 1.00 80.56 187 TYR A CA 1
ATOM 1545 C C . TYR A 1 187 ? 1.819 -7.093 -23.617 1.00 80.56 187 TYR A C 1
ATOM 1547 O O . TYR A 1 187 ? 2.823 -7.796 -23.713 1.00 80.56 187 TYR A O 1
ATOM 1555 N N . CYS A 1 188 ? 1.849 -5.775 -23.792 1.00 78.94 188 CYS A N 1
ATOM 1556 C CA . CYS A 1 188 ? 3.054 -5.021 -24.115 1.00 78.94 188 CYS A CA 1
ATOM 1557 C C . CYS A 1 188 ? 3.179 -3.871 -23.118 1.00 78.94 188 CYS A C 1
ATOM 1559 O O . CYS A 1 188 ? 2.421 -2.906 -23.203 1.00 78.94 188 CYS A O 1
ATOM 1561 N N . GLU A 1 189 ? 4.086 -4.002 -22.153 1.00 71.31 189 GLU A N 1
ATOM 1562 C CA . GLU A 1 189 ? 4.215 -3.077 -21.019 1.00 71.31 189 GLU A CA 1
ATOM 1563 C C . GLU A 1 189 ? 4.723 -1.692 -21.442 1.00 71.31 189 GLU A C 1
ATOM 1565 O O . GLU A 1 189 ? 4.254 -0.664 -20.961 1.00 71.31 189 GLU A O 1
ATOM 1570 N N . GLU A 1 190 ? 5.598 -1.644 -22.441 1.00 68.25 190 GLU A N 1
ATOM 1571 C CA . GLU A 1 190 ? 6.196 -0.387 -22.904 1.00 68.25 190 GLU A CA 1
ATOM 1572 C C . GLU A 1 190 ? 5.342 0.357 -23.931 1.00 68.25 190 GLU A C 1
ATOM 1574 O O . GLU A 1 190 ? 5.566 1.534 -24.224 1.00 68.25 190 GLU A O 1
ATOM 1579 N N . SER A 1 191 ? 4.334 -0.312 -24.495 1.00 73.94 191 SER A N 1
ATOM 1580 C CA . SER A 1 191 ? 3.496 0.291 -25.519 1.00 73.94 191 SER A CA 1
ATOM 1581 C C . SER A 1 191 ? 2.238 0.911 -24.922 1.00 73.94 191 SER A C 1
ATOM 1583 O O . SER A 1 191 ? 1.379 0.231 -24.363 1.00 73.94 191 SER A O 1
ATOM 1585 N N . TRP A 1 192 ? 2.070 2.210 -25.166 1.00 75.44 192 TRP A N 1
ATOM 1586 C CA . TRP A 1 192 ? 0.827 2.948 -24.918 1.00 75.44 192 TRP A CA 1
ATOM 1587 C C . TRP A 1 192 ? -0.173 2.839 -26.084 1.00 75.44 192 TRP A C 1
ATOM 1589 O O . TRP A 1 192 ? -1.131 3.609 -26.165 1.00 75.44 192 TRP A O 1
ATOM 1599 N N . SER A 1 193 ? 0.038 1.901 -27.015 1.00 81.25 193 SER A N 1
ATOM 1600 C CA . SER A 1 193 ? -0.860 1.699 -28.151 1.00 81.25 193 SER A CA 1
ATOM 1601 C C . SER A 1 193 ? -2.184 1.053 -27.713 1.00 81.25 193 SER A C 1
ATOM 1603 O O . SER A 1 193 ? -2.165 0.036 -27.014 1.00 81.25 193 SER A O 1
ATOM 1605 N N . PRO A 1 194 ? -3.343 1.545 -28.198 1.00 85.69 194 PRO A N 1
ATOM 1606 C CA . PRO A 1 194 ? -4.649 0.926 -27.947 1.00 85.69 194 PRO A CA 1
ATOM 1607 C C . PRO A 1 194 ? -4.793 -0.514 -28.452 1.00 85.69 194 PRO A C 1
ATOM 1609 O O . PRO A 1 194 ? -5.767 -1.180 -28.103 1.00 85.69 194 PRO A O 1
ATOM 1612 N N . ALA A 1 195 ? -3.855 -0.984 -29.282 1.00 84.25 195 ALA A N 1
ATOM 1613 C CA . ALA A 1 195 ? -3.825 -2.346 -29.801 1.00 84.25 195 ALA A CA 1
ATOM 1614 C C . ALA A 1 195 ? -3.445 -3.399 -28.744 1.00 84.25 195 ALA A C 1
ATOM 1616 O O . ALA A 1 195 ? -3.761 -4.573 -28.934 1.00 84.25 195 ALA A O 1
ATOM 1617 N N . PHE A 1 196 ? -2.784 -2.999 -27.651 1.00 85.75 196 PHE A N 1
ATOM 1618 C CA . PHE A 1 196 ? -2.317 -3.912 -26.606 1.00 85.75 196 PHE A CA 1
ATOM 1619 C C . PHE A 1 196 ? -3.196 -3.860 -25.357 1.00 85.75 196 PHE A C 1
ATOM 1621 O O . PHE A 1 196 ? -3.764 -2.826 -25.000 1.00 85.75 196 PHE A O 1
ATOM 1628 N N . ALA A 1 197 ? -3.279 -4.991 -24.653 1.00 87.56 197 ALA A N 1
ATOM 1629 C CA . ALA A 1 197 ? -4.107 -5.118 -23.455 1.00 87.56 197 ALA A CA 1
ATOM 1630 C C . ALA A 1 197 ? -3.611 -4.249 -22.285 1.00 87.56 197 ALA A C 1
ATOM 1632 O O . ALA A 1 197 ? -4.423 -3.784 -21.484 1.00 87.56 197 ALA A O 1
ATOM 1633 N N . HIS A 1 198 ? -2.298 -4.006 -22.212 1.00 85.88 198 HIS A N 1
ATOM 1634 C CA . HIS A 1 198 ? -1.653 -3.254 -21.136 1.00 85.88 198 HIS A CA 1
ATOM 1635 C C . HIS A 1 198 ? -2.290 -1.873 -20.917 1.00 85.88 198 HIS A C 1
ATOM 1637 O O . HIS A 1 198 ? -2.699 -1.572 -19.799 1.00 85.88 198 HIS A O 1
ATOM 1643 N N . LEU A 1 199 ? -2.489 -1.079 -21.979 1.00 88.19 199 LEU A N 1
ATOM 1644 C CA . LEU A 1 199 ? -3.101 0.253 -21.880 1.00 88.19 199 LEU A CA 1
ATOM 1645 C C . LEU A 1 199 ? -4.463 0.210 -21.169 1.00 88.19 199 LEU A C 1
ATOM 1647 O O . LEU A 1 199 ? -4.725 0.987 -20.252 1.00 88.19 199 LEU A O 1
ATOM 1651 N N . TRP A 1 200 ? -5.337 -0.706 -21.590 1.00 90.25 200 TRP A N 1
ATOM 1652 C CA . TRP A 1 200 ? -6.697 -0.817 -21.063 1.00 90.25 200 TRP A CA 1
ATOM 1653 C C . TRP A 1 200 ? -6.715 -1.303 -19.616 1.00 90.25 200 TRP A C 1
ATOM 1655 O O . TRP A 1 200 ? -7.458 -0.756 -18.798 1.00 90.25 200 TRP A O 1
ATOM 1665 N N . VAL A 1 201 ? -5.879 -2.292 -19.289 1.00 90.12 201 VAL A N 1
ATOM 1666 C CA . VAL A 1 201 ? -5.718 -2.775 -17.913 1.00 90.12 201 VAL A CA 1
ATOM 1667 C C . VAL A 1 201 ? -5.231 -1.639 -17.014 1.00 90.12 201 VAL A C 1
ATOM 1669 O O . VAL A 1 201 ? -5.848 -1.378 -15.982 1.00 90.12 201 VAL A O 1
ATOM 1672 N N . THR A 1 202 ? -4.203 -0.907 -17.440 1.00 88.06 202 THR A N 1
ATOM 1673 C CA . THR A 1 202 ? -3.633 0.220 -16.697 1.00 88.06 202 THR A CA 1
ATOM 1674 C C . THR A 1 202 ? -4.658 1.334 -16.484 1.00 88.06 202 THR A C 1
ATOM 1676 O O . THR A 1 202 ? -4.828 1.789 -15.354 1.00 88.06 202 THR A O 1
ATOM 1679 N N . ILE A 1 203 ? -5.430 1.724 -17.507 1.00 90.81 203 ILE A N 1
ATOM 1680 C CA . ILE A 1 203 ? -6.499 2.731 -17.365 1.00 90.81 203 ILE A CA 1
ATOM 1681 C C . ILE A 1 203 ? -7.549 2.286 -16.339 1.00 90.81 203 ILE A C 1
ATOM 1683 O O . ILE A 1 203 ? -7.918 3.063 -15.455 1.00 90.81 203 ILE A O 1
ATOM 1687 N N . ILE A 1 204 ? -8.027 1.040 -16.427 1.00 92.69 204 ILE A N 1
ATOM 1688 C CA . ILE A 1 204 ? -9.032 0.511 -15.494 1.00 92.69 204 ILE A CA 1
ATOM 1689 C C . ILE A 1 204 ? -8.478 0.509 -14.067 1.00 92.69 204 ILE A C 1
ATOM 1691 O O . ILE A 1 204 ? -9.147 0.988 -13.152 1.00 92.69 204 ILE A O 1
ATOM 1695 N N . VAL A 1 205 ? -7.255 0.015 -13.868 1.00 90.69 205 VAL A N 1
ATOM 1696 C CA . VAL A 1 205 ? -6.606 -0.032 -12.551 1.00 90.69 205 VAL A CA 1
ATOM 1697 C C . VAL A 1 205 ? -6.438 1.374 -11.975 1.00 90.69 205 VAL A C 1
ATOM 1699 O O . VAL A 1 205 ? -6.825 1.588 -10.827 1.00 90.69 205 VAL A O 1
ATOM 1702 N N . VAL A 1 206 ? -5.965 2.344 -12.765 1.00 89.88 206 VAL A N 1
ATOM 1703 C CA . VAL A 1 206 ? -5.796 3.748 -12.344 1.00 89.88 206 VAL A CA 1
ATOM 1704 C C . VAL A 1 206 ? -7.128 4.383 -11.934 1.00 89.88 206 VAL A C 1
ATOM 1706 O O . VAL A 1 206 ? -7.198 5.076 -10.915 1.00 89.88 206 VAL A O 1
ATOM 1709 N N . ILE A 1 207 ? -8.211 4.127 -12.670 1.00 91.62 207 ILE A N 1
ATOM 1710 C CA . ILE A 1 207 ? -9.547 4.613 -12.296 1.00 91.62 207 ILE A CA 1
ATOM 1711 C C . ILE A 1 207 ? -9.994 3.974 -10.974 1.00 91.62 207 ILE A C 1
ATOM 1713 O O . ILE A 1 207 ? -10.451 4.673 -10.066 1.00 91.62 207 ILE A O 1
ATOM 1717 N N . MET A 1 208 ? -9.839 2.657 -10.831 1.00 93.12 208 MET A N 1
ATOM 1718 C CA . MET A 1 208 ? -10.347 1.924 -9.669 1.00 93.12 208 MET A CA 1
ATOM 1719 C C . MET A 1 208 ? -9.555 2.210 -8.393 1.00 93.12 208 MET A C 1
ATOM 1721 O O . MET A 1 208 ? -10.169 2.364 -7.333 1.00 93.12 208 MET A O 1
ATOM 1725 N N . ILE A 1 209 ? -8.229 2.352 -8.477 1.00 90.62 209 ILE A N 1
ATOM 1726 C CA . ILE A 1 209 ? -7.413 2.781 -7.336 1.00 90.62 209 ILE A CA 1
ATOM 1727 C C . ILE A 1 209 ? -7.730 4.228 -6.950 1.00 90.62 209 ILE A C 1
ATOM 1729 O O . ILE A 1 209 ? -7.854 4.524 -5.763 1.00 90.62 209 ILE A O 1
ATOM 1733 N N . SER A 1 210 ? -7.964 5.115 -7.926 1.00 90.00 210 SER A N 1
ATOM 1734 C CA . SER A 1 210 ? -8.349 6.506 -7.660 1.00 90.00 210 SER A CA 1
ATOM 1735 C C . SER A 1 210 ? -9.682 6.590 -6.916 1.00 90.00 210 SER A C 1
ATOM 1737 O O . SER A 1 210 ? -9.800 7.349 -5.954 1.00 90.00 210 SER A O 1
ATOM 1739 N N . ILE A 1 211 ? -10.671 5.774 -7.301 1.00 91.00 211 ILE A N 1
ATOM 1740 C CA . ILE A 1 211 ? -11.953 5.669 -6.588 1.00 91.00 211 ILE A CA 1
ATOM 1741 C C . ILE A 1 211 ? -11.739 5.154 -5.160 1.00 91.00 211 ILE A C 1
ATOM 1743 O O . ILE A 1 211 ? -12.275 5.742 -4.220 1.00 91.00 211 ILE A O 1
ATOM 1747 N N . ALA A 1 212 ? -10.945 4.094 -4.976 1.00 92.00 212 ALA A N 1
ATOM 1748 C CA . ALA A 1 212 ? -10.677 3.535 -3.652 1.00 92.00 212 ALA A CA 1
ATOM 1749 C C . ALA A 1 212 ? -9.973 4.549 -2.739 1.00 92.00 212 ALA A C 1
ATOM 1751 O O . ALA A 1 212 ? -10.443 4.812 -1.633 1.00 92.00 212 ALA A O 1
ATOM 1752 N N . LEU A 1 213 ? -8.905 5.193 -3.217 1.00 89.50 213 LEU A N 1
ATOM 1753 C CA . LEU A 1 213 ? -8.194 6.233 -2.474 1.00 89.50 213 LEU A CA 1
ATOM 1754 C C . LEU A 1 213 ? -9.093 7.431 -2.162 1.00 89.50 213 LEU A C 1
ATOM 1756 O O . LEU A 1 213 ? -9.047 7.944 -1.046 1.00 89.50 213 LEU A O 1
ATOM 1760 N N . TYR A 1 214 ? -9.942 7.859 -3.100 1.00 89.69 214 TYR A N 1
ATOM 1761 C CA . TYR A 1 214 ? -10.908 8.930 -2.856 1.00 89.69 214 TYR A CA 1
ATOM 1762 C C . TYR A 1 214 ? -11.887 8.568 -1.732 1.00 89.69 214 TYR A C 1
ATOM 1764 O O . TYR A 1 214 ? -12.108 9.357 -0.813 1.00 89.69 214 TYR A O 1
ATOM 1772 N N . VAL A 1 215 ? -12.438 7.357 -1.772 1.00 90.38 215 VAL A N 1
ATOM 1773 C CA . VAL A 1 215 ? -13.352 6.837 -0.753 1.00 90.38 215 VAL A CA 1
ATOM 1774 C C . VAL A 1 215 ? -12.665 6.720 0.614 1.00 90.38 215 VAL A C 1
ATOM 1776 O O . VAL A 1 215 ? -13.264 7.085 1.625 1.00 90.38 215 VAL A O 1
ATOM 1779 N N . LEU A 1 216 ? -11.395 6.308 0.659 1.00 89.50 216 LEU A N 1
ATOM 1780 C CA . LEU A 1 216 ? -10.587 6.324 1.883 1.00 89.50 216 LEU A CA 1
ATOM 1781 C C . LEU A 1 216 ? -10.356 7.748 2.411 1.00 89.50 216 LEU A C 1
ATOM 1783 O O . LEU A 1 216 ? -10.471 7.974 3.614 1.00 89.50 216 LEU A O 1
ATOM 1787 N N . VAL A 1 217 ? -10.056 8.718 1.538 1.00 88.88 217 VAL A N 1
ATOM 1788 C CA . VAL A 1 217 ? -9.936 10.137 1.927 1.00 88.88 217 VAL A CA 1
ATOM 1789 C C . VAL A 1 217 ? -11.260 10.641 2.496 1.00 88.88 217 VAL A C 1
ATOM 1791 O O . VAL A 1 217 ? -11.267 11.330 3.516 1.00 88.88 217 VAL A O 1
ATOM 1794 N N . ALA A 1 218 ? -12.387 10.295 1.874 1.00 89.31 218 ALA A N 1
ATOM 1795 C CA . ALA A 1 218 ? -13.711 10.644 2.374 1.00 89.31 218 ALA A CA 1
ATOM 1796 C C . ALA A 1 218 ? -13.989 10.027 3.748 1.00 89.31 218 ALA A C 1
ATOM 1798 O O . ALA A 1 218 ? -14.482 10.721 4.635 1.00 89.31 218 ALA A O 1
ATOM 1799 N N . PHE A 1 219 ? -13.607 8.765 3.950 1.00 89.62 219 PHE A N 1
ATOM 1800 C CA . PHE A 1 219 ? -13.708 8.102 5.246 1.00 89.62 219 PHE A CA 1
ATOM 1801 C C . PHE A 1 219 ? -12.892 8.830 6.318 1.00 89.62 219 PHE A C 1
ATOM 1803 O O . PHE A 1 219 ? -13.424 9.217 7.357 1.00 89.62 219 PHE A O 1
ATOM 1810 N N . TYR A 1 220 ? -11.614 9.083 6.026 1.00 87.75 220 TYR A N 1
ATOM 1811 C CA . TYR A 1 220 ? -10.697 9.773 6.926 1.00 87.75 220 TYR A CA 1
ATOM 1812 C C . TYR A 1 220 ? -11.181 11.187 7.264 1.00 87.75 220 TYR A C 1
ATOM 1814 O O . TYR A 1 220 ? -11.257 11.552 8.429 1.00 87.75 220 TYR A O 1
ATOM 1822 N N . THR A 1 221 ? -11.539 11.993 6.264 1.00 87.62 221 THR A N 1
ATOM 1823 C CA . THR A 1 221 ? -11.950 13.391 6.483 1.00 87.62 221 THR A CA 1
ATOM 1824 C C . THR A 1 221 ? -13.242 13.508 7.284 1.00 87.62 221 THR A C 1
ATOM 1826 O O . THR A 1 221 ? -13.383 14.450 8.063 1.00 87.62 221 THR A O 1
ATOM 1829 N N . ALA A 1 222 ? -14.161 12.554 7.136 1.00 87.31 222 ALA A N 1
ATOM 1830 C CA . ALA A 1 222 ? -15.396 12.532 7.904 1.00 87.31 222 ALA A CA 1
ATOM 1831 C C . ALA A 1 222 ? -15.172 12.175 9.385 1.00 87.31 222 ALA A C 1
ATOM 1833 O O . ALA A 1 222 ? -15.832 12.746 10.257 1.00 87.31 222 ALA A O 1
ATOM 1834 N N . LEU A 1 223 ? -14.222 11.275 9.656 1.00 87.06 223 LEU A N 1
ATOM 1835 C CA . LEU A 1 223 ? -13.970 10.681 10.975 1.00 87.06 223 LEU A CA 1
ATOM 1836 C C . LEU A 1 223 ? -12.678 11.178 11.633 1.00 87.06 223 LEU A C 1
ATOM 1838 O O . LEU A 1 223 ? -12.266 10.643 12.656 1.00 87.06 223 LEU A O 1
ATOM 1842 N N . LYS A 1 224 ? -12.030 12.202 11.066 1.00 86.19 224 LYS A N 1
ATOM 1843 C CA . LYS A 1 224 ? -10.754 12.733 11.566 1.00 86.19 224 LYS A CA 1
ATOM 1844 C C . LYS A 1 224 ? -10.827 13.160 13.034 1.00 86.19 224 LYS A C 1
ATOM 1846 O O . LYS A 1 224 ? -9.851 12.970 13.743 1.00 86.19 224 LYS A O 1
ATOM 1851 N N . ASP A 1 225 ? -11.970 13.706 13.456 1.00 85.56 225 ASP A N 1
ATOM 1852 C CA . ASP A 1 225 ? -12.170 14.245 14.804 1.00 85.56 225 ASP A CA 1
ATOM 1853 C C . ASP A 1 225 ? -12.256 13.093 15.824 1.00 85.56 225 ASP A C 1
ATOM 1855 O O . ASP A 1 225 ? -11.623 13.134 16.871 1.00 85.56 225 ASP A O 1
ATOM 1859 N N . GLU A 1 226 ? -12.940 12.006 15.454 1.00 84.94 226 GLU A N 1
ATOM 1860 C CA . GLU A 1 226 ? -13.066 10.775 16.252 1.00 84.94 226 GLU A CA 1
ATOM 1861 C C . GLU A 1 226 ? -11.753 9.980 16.313 1.00 84.94 226 GLU A C 1
ATOM 1863 O O . GLU A 1 226 ? -11.461 9.279 17.278 1.00 84.94 226 GLU A O 1
ATOM 1868 N N . LEU A 1 227 ? -10.945 10.071 15.254 1.00 85.81 227 LEU A N 1
ATOM 1869 C CA . LEU A 1 227 ? -9.676 9.358 15.132 1.00 85.81 227 LEU A CA 1
ATOM 1870 C C . LEU A 1 227 ? -8.480 10.145 15.687 1.00 85.81 227 LEU A C 1
ATOM 1872 O O . LEU A 1 227 ? -7.395 9.567 15.780 1.00 85.81 227 LEU A O 1
ATOM 1876 N N . ASP A 1 228 ? -8.640 11.424 16.041 1.00 84.19 228 ASP A N 1
ATOM 1877 C CA . ASP A 1 228 ? -7.557 12.320 16.479 1.00 84.19 228 ASP A CA 1
ATOM 1878 C C . ASP A 1 228 ? -6.649 11.727 17.582 1.00 84.19 228 ASP A C 1
ATOM 1880 O O . ASP A 1 228 ? -5.419 11.783 17.428 1.00 84.19 228 ASP A O 1
ATOM 1884 N N . PRO A 1 229 ? -7.180 11.008 18.603 1.00 82.12 229 PRO A N 1
ATOM 1885 C CA . PRO A 1 229 ? -6.360 10.378 19.645 1.00 82.12 229 PRO A CA 1
ATOM 1886 C C . PRO A 1 229 ? -5.315 9.369 19.132 1.00 82.12 229 PRO A C 1
ATOM 1888 O O . PRO A 1 229 ? -4.379 9.022 19.865 1.00 82.12 229 PRO A O 1
ATOM 1891 N N . TYR A 1 230 ? -5.455 8.900 17.885 1.00 82.19 230 TYR A N 1
ATOM 1892 C CA . TYR A 1 230 ? -4.618 7.880 17.246 1.00 82.19 230 TYR A CA 1
ATOM 1893 C C . TYR A 1 230 ? -3.617 8.425 16.221 1.00 82.19 230 TYR A C 1
ATOM 1895 O O . TYR A 1 230 ? -2.987 7.635 15.513 1.00 82.19 230 TYR A O 1
ATOM 1903 N N . ARG A 1 231 ? -3.461 9.754 16.112 1.00 79.44 231 ARG A N 1
ATOM 1904 C CA . ARG A 1 231 ? -2.586 10.416 15.118 1.00 79.44 231 ARG A CA 1
ATOM 1905 C C . ARG A 1 231 ? -2.808 9.878 13.689 1.00 79.44 231 ARG A C 1
ATOM 1907 O O . ARG A 1 231 ? -1.869 9.421 13.026 1.00 79.44 231 ARG A O 1
ATOM 1914 N N . PRO A 1 232 ? -4.053 9.915 13.188 1.00 82.12 232 PRO A N 1
ATOM 1915 C CA . PRO A 1 232 ? -4.464 9.175 11.999 1.00 82.12 232 PRO A CA 1
ATOM 1916 C C . PRO A 1 232 ? -3.901 9.784 10.708 1.00 82.12 232 PRO A C 1
ATOM 1918 O O . PRO A 1 232 ? -3.698 9.065 9.730 1.00 82.12 232 PRO A O 1
ATOM 1921 N N . PHE A 1 233 ? -3.578 11.083 10.712 1.00 85.56 233 PHE A N 1
ATOM 1922 C CA . PHE A 1 233 ? -3.009 11.785 9.560 1.00 85.56 233 PHE A CA 1
ATOM 1923 C C . PHE A 1 233 ? -1.700 11.153 9.078 1.00 85.56 233 PHE A C 1
ATOM 1925 O O . PHE A 1 233 ? -1.554 10.874 7.891 1.00 85.56 233 PHE A O 1
ATOM 1932 N N . LEU A 1 234 ? -0.763 10.884 9.995 1.00 87.44 234 LEU A N 1
ATOM 1933 C CA . LEU A 1 234 ? 0.536 10.299 9.648 1.00 87.44 234 LEU A CA 1
ATOM 1934 C C . LEU A 1 234 ? 0.388 8.869 9.119 1.00 87.44 234 LEU A C 1
ATOM 1936 O O . LEU A 1 234 ? 1.074 8.501 8.169 1.00 87.44 234 LEU A O 1
ATOM 1940 N N . LYS A 1 235 ? -0.532 8.085 9.697 1.00 90.75 235 LYS A N 1
ATOM 1941 C CA . LYS A 1 235 ? -0.858 6.723 9.240 1.00 90.75 235 LYS A CA 1
ATOM 1942 C C . LYS A 1 235 ? -1.462 6.730 7.833 1.00 90.75 235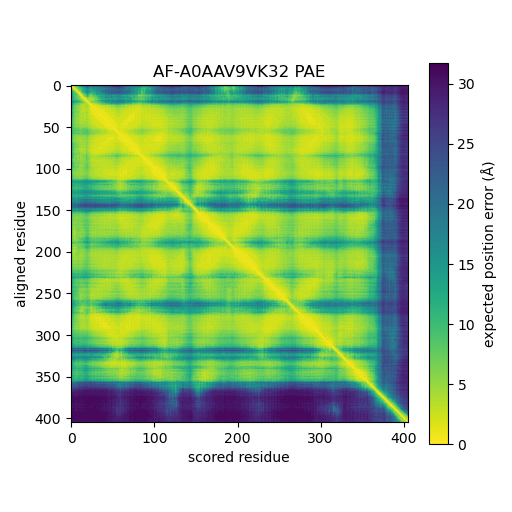 LYS A C 1
ATOM 1944 O O . LYS A 1 235 ? -1.117 5.897 7.005 1.00 90.75 235 LYS A O 1
ATOM 1949 N N . PHE A 1 236 ? -2.358 7.675 7.552 1.00 86.75 236 PHE A N 1
ATOM 1950 C CA . PHE A 1 236 ? -2.962 7.825 6.229 1.00 86.75 236 PHE A CA 1
ATOM 1951 C C . PHE A 1 236 ? -1.940 8.293 5.186 1.00 86.75 236 PHE A C 1
ATOM 1953 O O . PHE A 1 236 ? -1.854 7.739 4.088 1.00 86.75 236 PHE A O 1
ATOM 1960 N N . MET A 1 237 ? -1.146 9.305 5.537 1.00 88.88 237 MET A N 1
ATOM 1961 C CA . MET A 1 237 ? -0.162 9.892 4.636 1.00 88.88 237 MET A CA 1
ATOM 1962 C C . MET A 1 237 ? 0.932 8.888 4.260 1.00 88.88 237 MET A C 1
ATOM 1964 O O . MET A 1 237 ? 1.357 8.872 3.109 1.00 88.88 237 MET A O 1
ATOM 1968 N N . SER A 1 238 ? 1.349 8.014 5.182 1.00 89.56 238 SER A N 1
ATOM 1969 C CA . SER A 1 238 ? 2.415 7.045 4.915 1.00 89.56 238 SER A CA 1
ATOM 1970 C C . SER A 1 238 ? 2.081 6.058 3.794 1.00 89.56 238 SER A C 1
ATOM 1972 O O . SER A 1 238 ? 2.959 5.753 2.998 1.00 89.56 238 SER A O 1
ATOM 1974 N N . ILE A 1 239 ? 0.823 5.627 3.663 1.00 87.00 239 ILE A N 1
ATOM 1975 C CA . ILE A 1 239 ? 0.388 4.756 2.555 1.00 87.00 239 ILE A CA 1
ATOM 1976 C C . ILE A 1 239 ? 0.117 5.568 1.292 1.00 87.00 239 ILE A C 1
ATOM 1978 O O . ILE A 1 239 ? 0.511 5.178 0.195 1.00 87.00 239 ILE A O 1
ATOM 1982 N N . LYS A 1 240 ? -0.551 6.719 1.432 1.00 86.38 240 LYS A N 1
ATOM 1983 C CA . LYS A 1 240 ? -0.907 7.556 0.283 1.00 86.38 240 LYS A CA 1
ATOM 1984 C C . LYS A 1 240 ? 0.328 8.029 -0.484 1.00 86.38 240 LYS A C 1
ATOM 1986 O O . LYS A 1 240 ? 0.296 8.036 -1.710 1.00 86.38 240 LYS A O 1
ATOM 1991 N N . LEU A 1 241 ? 1.387 8.438 0.220 1.00 89.50 241 LEU A N 1
ATOM 1992 C CA . LEU A 1 241 ? 2.613 8.918 -0.417 1.00 89.50 241 LEU A CA 1
ATOM 1993 C C . LEU A 1 241 ? 3.310 7.819 -1.218 1.00 89.50 241 LEU A C 1
ATOM 1995 O O . LEU A 1 241 ? 3.757 8.107 -2.319 1.00 89.50 241 LEU A O 1
ATOM 1999 N N . VAL A 1 242 ? 3.329 6.577 -0.723 1.00 88.81 242 VAL A N 1
ATOM 2000 C CA . VAL A 1 242 ? 3.915 5.437 -1.449 1.00 88.81 242 VAL A CA 1
ATOM 2001 C C . VAL A 1 242 ? 3.278 5.296 -2.833 1.00 88.81 242 VAL A C 1
ATOM 2003 O O . VAL A 1 242 ? 3.980 5.316 -3.836 1.00 88.81 242 VAL A O 1
ATOM 2006 N N . VAL A 1 243 ? 1.945 5.240 -2.902 1.00 84.62 243 VAL A N 1
ATOM 2007 C CA . VAL A 1 243 ? 1.226 5.112 -4.184 1.00 84.62 243 VAL A CA 1
ATOM 2008 C C . VAL A 1 243 ? 1.404 6.361 -5.053 1.00 84.62 243 VAL A C 1
ATOM 2010 O O . VAL A 1 243 ? 1.592 6.269 -6.264 1.00 84.62 243 VAL A O 1
ATOM 2013 N N . PHE A 1 244 ? 1.354 7.543 -4.434 1.00 86.50 244 PHE A N 1
ATOM 2014 C CA . PHE A 1 244 ? 1.454 8.816 -5.139 1.00 86.50 244 PHE A CA 1
ATOM 2015 C C . PHE A 1 244 ? 2.807 8.989 -5.836 1.00 86.50 244 PHE A C 1
ATOM 2017 O O . PHE A 1 244 ? 2.831 9.326 -7.017 1.00 86.50 244 PHE A O 1
ATOM 2024 N N . PHE A 1 245 ? 3.920 8.763 -5.135 1.00 89.31 245 PHE A N 1
ATOM 2025 C CA . PHE A 1 245 ? 5.243 8.971 -5.717 1.00 89.31 245 PHE A CA 1
ATOM 2026 C C . PHE A 1 245 ? 5.542 7.964 -6.824 1.00 89.31 245 PHE A C 1
ATOM 2028 O O . PHE A 1 245 ? 5.900 8.402 -7.913 1.00 89.31 245 PHE A O 1
ATOM 2035 N N . ILE A 1 246 ? 5.257 6.674 -6.622 1.00 86.56 246 ILE A N 1
ATOM 2036 C CA . ILE A 1 246 ? 5.460 5.641 -7.653 1.00 86.56 246 ILE A CA 1
ATOM 2037 C C . ILE A 1 246 ? 4.711 5.999 -8.944 1.00 86.56 246 ILE A C 1
ATOM 2039 O O . ILE A 1 246 ? 5.274 5.954 -10.039 1.00 86.56 246 ILE A O 1
ATOM 2043 N N . PHE A 1 247 ? 3.452 6.430 -8.824 1.00 84.31 247 PHE A N 1
ATOM 2044 C CA . PHE A 1 247 ? 2.648 6.841 -9.973 1.00 84.31 247 PHE A CA 1
ATOM 2045 C C . PHE A 1 247 ? 3.252 8.040 -10.721 1.00 84.31 247 PHE A C 1
ATOM 2047 O O . PHE A 1 247 ? 3.402 8.004 -11.944 1.00 84.31 247 PHE A O 1
ATOM 2054 N N . TRP A 1 248 ? 3.619 9.106 -10.004 1.00 85.81 248 TRP A N 1
ATOM 2055 C CA . TRP A 1 248 ? 4.173 10.307 -10.637 1.00 85.81 248 TRP A CA 1
ATOM 2056 C C . TRP A 1 248 ? 5.560 10.077 -11.224 1.00 85.81 248 TRP A C 1
ATOM 2058 O O . TRP A 1 248 ? 5.852 10.610 -12.292 1.00 85.81 248 TRP A O 1
ATOM 2068 N N . GLN A 1 249 ? 6.395 9.267 -10.579 1.00 88.00 249 GLN A N 1
ATOM 2069 C CA . GLN A 1 249 ? 7.702 8.887 -11.103 1.00 88.00 249 GLN A CA 1
ATOM 2070 C C . GLN A 1 249 ? 7.586 8.185 -12.454 1.00 88.00 249 GLN A C 1
ATOM 2072 O O . GLN A 1 249 ? 8.283 8.569 -13.392 1.00 88.00 249 GLN A O 1
ATOM 2077 N N . MET A 1 250 ? 6.679 7.209 -12.579 1.00 83.31 250 MET A N 1
ATOM 2078 C CA . MET A 1 250 ? 6.439 6.501 -13.842 1.00 83.31 250 MET A CA 1
ATOM 2079 C C . MET A 1 250 ? 6.055 7.469 -14.967 1.00 83.31 250 MET A C 1
ATOM 2081 O O . MET A 1 250 ? 6.603 7.395 -16.069 1.00 83.31 250 MET A O 1
ATOM 2085 N N . ILE A 1 251 ? 5.161 8.423 -14.686 1.00 83.88 251 ILE A N 1
ATOM 2086 C CA . ILE A 1 251 ? 4.739 9.436 -15.663 1.00 83.88 251 ILE A CA 1
ATOM 2087 C C . ILE A 1 251 ? 5.894 10.368 -16.026 1.00 83.88 251 ILE A C 1
ATOM 2089 O O . ILE A 1 251 ? 6.137 10.601 -17.208 1.00 83.88 251 ILE A O 1
ATOM 2093 N N . ILE A 1 252 ? 6.610 10.903 -15.033 1.00 87.69 252 ILE A N 1
ATOM 2094 C CA . ILE A 1 252 ? 7.709 11.848 -15.259 1.00 87.69 252 ILE A CA 1
ATOM 2095 C C . ILE A 1 252 ? 8.800 11.193 -16.108 1.00 87.69 252 ILE A C 1
ATOM 2097 O O . ILE A 1 252 ? 9.229 11.789 -17.092 1.00 87.69 252 ILE A O 1
ATOM 2101 N N . ILE A 1 253 ? 9.206 9.961 -15.788 1.00 85.6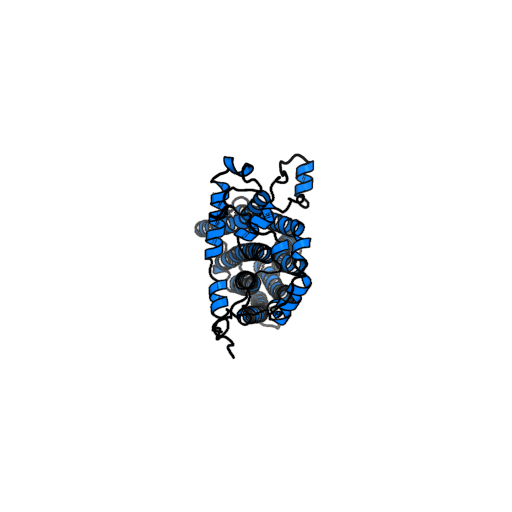2 253 ILE A N 1
ATOM 2102 C CA . ILE A 1 253 ? 10.215 9.224 -16.561 1.00 85.62 253 ILE A CA 1
ATOM 2103 C C . ILE A 1 253 ? 9.725 8.987 -17.993 1.00 85.62 253 ILE A C 1
ATOM 2105 O O . ILE A 1 253 ? 10.450 9.293 -18.939 1.00 85.62 253 ILE A O 1
ATOM 2109 N N . SER A 1 254 ? 8.476 8.546 -18.167 1.00 80.81 254 SER A N 1
ATOM 2110 C CA . SER A 1 254 ? 7.880 8.335 -19.495 1.00 80.81 254 SER A CA 1
ATOM 2111 C C . SER A 1 254 ? 7.876 9.615 -20.340 1.00 80.81 254 SER A C 1
ATOM 2113 O O . SER A 1 254 ? 8.231 9.594 -21.517 1.00 80.81 254 SER A O 1
ATOM 2115 N N . VAL A 1 255 ? 7.527 10.755 -19.737 1.00 85.50 255 VAL A N 1
ATOM 2116 C CA . VAL A 1 255 ? 7.521 12.065 -20.403 1.00 85.50 255 VAL A CA 1
ATOM 2117 C C . VAL A 1 255 ? 8.940 12.520 -20.761 1.00 85.50 255 VAL A C 1
ATOM 2119 O O . VAL A 1 255 ? 9.168 13.000 -21.871 1.00 85.50 255 VAL A O 1
ATOM 2122 N N . LEU A 1 256 ? 9.910 12.352 -19.857 1.00 85.00 256 LEU A N 1
ATOM 2123 C CA . LEU A 1 256 ? 11.310 12.721 -20.097 1.00 85.00 256 LEU A CA 1
ATOM 2124 C C . LEU A 1 256 ? 11.948 11.900 -21.229 1.00 85.00 256 LEU A C 1
ATOM 2126 O O . LEU A 1 256 ? 12.728 12.451 -22.013 1.00 85.00 256 LEU A O 1
ATOM 2130 N N . MET A 1 257 ? 11.602 10.613 -21.340 1.00 80.75 257 MET A N 1
ATOM 2131 C CA . MET A 1 257 ? 12.007 9.769 -22.470 1.00 80.75 257 MET A CA 1
ATOM 2132 C C . MET A 1 257 ? 11.318 10.203 -23.768 1.00 80.75 257 MET A C 1
ATOM 2134 O O . MET A 1 257 ? 11.981 10.350 -24.793 1.00 80.75 257 MET A O 1
ATOM 2138 N N . GLY A 1 258 ? 10.015 10.503 -23.718 1.00 79.62 258 GLY A N 1
ATOM 2139 C CA . GLY A 1 258 ? 9.248 10.965 -24.880 1.00 79.62 258 GLY A CA 1
ATOM 2140 C C . GLY A 1 258 ? 9.743 12.293 -25.470 1.00 79.62 258 GLY A C 1
ATOM 2141 O O . GLY A 1 258 ? 9.724 12.470 -26.684 1.00 79.62 258 GLY A O 1
ATOM 2142 N N . PHE A 1 259 ? 10.245 13.213 -24.641 1.00 84.62 259 PHE A N 1
ATOM 2143 C CA . PHE A 1 259 ? 10.876 14.458 -25.104 1.00 84.62 259 PHE A CA 1
ATOM 2144 C C . PHE A 1 259 ? 12.351 14.297 -25.519 1.00 84.62 259 PHE A C 1
ATOM 2146 O O . PHE A 1 259 ? 13.008 15.293 -25.822 1.00 84.62 259 PHE A O 1
ATOM 2153 N N . HIS A 1 260 ? 12.890 13.071 -25.531 1.00 76.06 260 HIS A N 1
ATOM 2154 C CA . HIS A 1 260 ? 14.297 12.770 -25.824 1.00 76.06 260 HIS A CA 1
ATOM 2155 C C . HIS A 1 260 ? 15.300 13.578 -24.980 1.00 76.06 260 HIS A C 1
ATOM 2157 O O . HIS A 1 260 ? 16.413 13.867 -25.432 1.00 76.06 260 HIS A O 1
ATOM 2163 N N . ILE A 1 261 ? 14.913 13.954 -23.754 1.00 79.31 261 ILE A N 1
ATOM 2164 C CA . ILE A 1 261 ? 15.806 14.613 -22.789 1.00 79.31 261 ILE A CA 1
ATOM 2165 C C . ILE A 1 261 ? 16.812 13.586 -22.257 1.00 79.31 261 ILE A C 1
ATOM 2167 O O . ILE A 1 261 ? 17.996 13.886 -22.120 1.00 79.31 261 ILE A O 1
ATOM 2171 N N . MET A 1 262 ? 16.347 12.358 -22.013 1.00 73.88 262 MET A N 1
ATOM 2172 C CA . MET A 1 262 ? 17.182 11.206 -21.682 1.00 73.88 262 MET A CA 1
ATOM 2173 C C . MET A 1 262 ? 17.407 10.394 -22.957 1.00 73.88 262 MET A C 1
ATOM 2175 O O . MET A 1 262 ? 16.479 9.756 -23.450 1.00 73.88 262 MET A O 1
ATOM 2179 N N . LYS A 1 263 ? 18.614 10.466 -23.527 1.00 74.19 263 LYS A N 1
ATOM 2180 C CA . LYS A 1 263 ? 18.978 9.705 -24.728 1.00 74.19 263 LYS A CA 1
ATOM 2181 C C . LYS A 1 263 ? 19.804 8.482 -24.341 1.00 74.19 263 LYS A C 1
ATOM 2183 O O . LYS A 1 263 ? 20.706 8.636 -23.512 1.00 74.19 263 LYS A O 1
ATOM 2188 N N . PRO A 1 264 ? 19.550 7.313 -24.952 1.00 74.62 264 PRO A N 1
ATOM 2189 C CA . PRO A 1 264 ? 20.459 6.187 -24.830 1.00 74.62 264 PRO A CA 1
ATOM 2190 C C . PRO A 1 264 ? 21.843 6.606 -25.342 1.00 74.62 264 PRO A C 1
ATOM 2192 O O . PRO A 1 264 ? 21.974 7.307 -26.350 1.00 74.62 264 PRO A O 1
ATOM 2195 N N . GLY A 1 265 ? 22.869 6.242 -24.584 1.00 75.69 265 GLY A N 1
ATOM 2196 C CA . GLY A 1 265 ? 24.267 6.533 -24.881 1.00 75.69 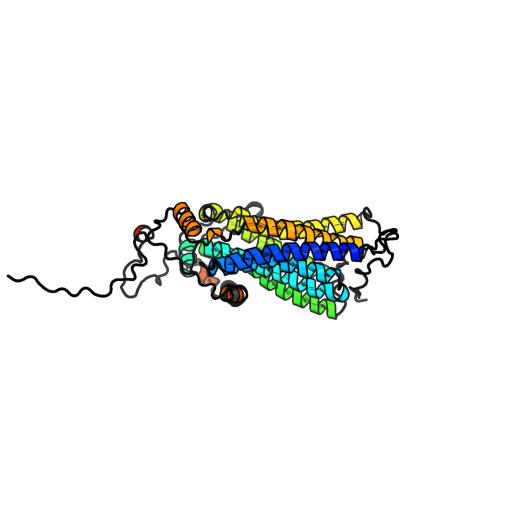265 GLY A CA 1
ATOM 2197 C C . GLY A 1 265 ? 25.048 5.247 -25.119 1.00 75.69 265 GLY A C 1
ATOM 2198 O O . GLY A 1 265 ? 24.505 4.152 -25.033 1.00 75.69 265 GLY A O 1
ATOM 2199 N N . GLU A 1 266 ? 26.354 5.362 -25.347 1.00 68.38 266 GLU A N 1
ATOM 2200 C CA . GLU A 1 266 ? 27.229 4.197 -25.571 1.00 68.38 266 GLU A CA 1
ATOM 2201 C C . GLU A 1 266 ? 27.241 3.212 -24.385 1.00 68.38 266 GLU A C 1
ATOM 2203 O O . GLU A 1 266 ? 27.441 2.014 -24.567 1.00 68.38 266 GLU A O 1
ATOM 2208 N N . PHE A 1 267 ? 26.987 3.715 -23.172 1.00 72.19 267 PHE A N 1
ATOM 2209 C CA . PHE A 1 267 ? 26.980 2.945 -21.922 1.00 72.19 267 PHE A CA 1
ATOM 2210 C C . PHE A 1 267 ? 25.585 2.709 -21.326 1.00 72.19 267 PHE A C 1
ATOM 2212 O O . PHE A 1 267 ? 25.473 2.020 -20.317 1.00 72.19 267 PHE A O 1
ATOM 2219 N N . VAL A 1 268 ? 24.530 3.285 -21.911 1.00 77.44 268 VAL A N 1
ATOM 2220 C CA . VAL A 1 268 ? 23.184 3.325 -21.316 1.00 77.44 268 VAL A CA 1
ATOM 2221 C C . VAL A 1 268 ? 22.142 2.977 -22.376 1.00 77.44 268 VAL A C 1
ATOM 2223 O O . VAL A 1 268 ? 21.994 3.721 -23.346 1.00 77.44 268 VAL A O 1
ATOM 2226 N N . SER A 1 269 ? 21.403 1.885 -22.170 1.00 78.44 269 SER A N 1
ATOM 2227 C CA . SER A 1 269 ? 20.299 1.460 -23.041 1.00 78.44 269 SER A CA 1
ATOM 2228 C C . SER A 1 269 ? 18.980 2.163 -22.687 1.00 78.44 269 SER A C 1
ATOM 2230 O O . SER A 1 269 ? 18.840 2.766 -21.622 1.00 78.44 269 SER A O 1
ATOM 2232 N N . GLU A 1 270 ? 17.977 2.058 -23.558 1.00 73.50 270 GLU A N 1
ATOM 2233 C CA . GLU A 1 270 ? 16.618 2.550 -23.287 1.00 73.50 270 GLU A CA 1
ATOM 2234 C C . GLU A 1 270 ? 16.001 1.860 -22.058 1.00 73.50 270 GLU A C 1
ATOM 2236 O O . GLU A 1 270 ? 15.438 2.536 -21.194 1.00 73.50 270 GLU A O 1
ATOM 2241 N N . GLY A 1 271 ? 16.222 0.550 -21.896 1.00 74.06 271 GLY A N 1
ATOM 2242 C CA . GLY A 1 271 ? 15.777 -0.201 -20.715 1.00 74.06 271 GLY A CA 1
ATOM 2243 C C . GLY A 1 271 ? 16.463 0.233 -19.409 1.00 74.06 271 GLY A C 1
ATOM 2244 O O . GLY A 1 271 ? 15.842 0.214 -18.342 1.00 74.06 271 GLY A O 1
ATOM 2245 N N . ASP A 1 272 ? 17.721 0.692 -19.479 1.00 77.88 272 ASP A N 1
ATOM 2246 C CA . ASP A 1 272 ? 18.434 1.259 -18.323 1.00 77.88 272 ASP A CA 1
ATOM 2247 C C . ASP A 1 272 ? 17.805 2.597 -17.885 1.00 77.88 272 ASP A C 1
ATOM 2249 O O . ASP A 1 272 ? 17.713 2.875 -16.687 1.00 77.88 272 ASP A O 1
ATOM 2253 N N . LEU A 1 273 ? 17.344 3.414 -18.841 1.00 78.12 273 LEU A N 1
ATOM 2254 C CA . LEU A 1 273 ? 16.752 4.735 -18.592 1.00 78.12 273 LEU A CA 1
ATOM 2255 C C . LEU A 1 273 ? 15.308 4.667 -18.097 1.00 78.12 273 LEU A C 1
ATOM 2257 O O . LEU A 1 273 ? 14.946 5.414 -17.190 1.00 78.12 273 LEU A O 1
ATOM 2261 N N . GLY A 1 274 ? 14.482 3.808 -18.692 1.00 76.94 274 GLY A N 1
ATOM 2262 C CA . GLY A 1 274 ? 13.077 3.677 -18.316 1.00 76.94 274 GLY A CA 1
ATOM 2263 C C . GLY A 1 274 ? 12.920 2.864 -17.037 1.00 76.94 274 GLY A C 1
ATOM 2264 O O . GLY A 1 274 ? 12.728 3.401 -15.942 1.00 76.94 274 GLY A O 1
ATOM 2265 N N . THR A 1 275 ? 13.033 1.549 -17.187 1.00 79.25 275 THR A N 1
ATOM 2266 C CA . THR A 1 275 ? 12.802 0.575 -16.115 1.00 79.25 275 THR A CA 1
ATOM 2267 C C . THR A 1 275 ? 13.899 0.635 -15.055 1.00 79.25 275 THR A C 1
ATOM 2269 O O . THR A 1 275 ? 13.620 0.557 -13.856 1.00 79.25 275 THR A O 1
ATOM 2272 N N . GLY A 1 276 ? 15.153 0.822 -15.478 1.00 85.56 276 GLY A N 1
ATOM 2273 C CA . GLY A 1 276 ? 16.295 0.808 -14.573 1.00 85.56 276 GLY A CA 1
ATOM 2274 C C . GLY A 1 276 ? 16.282 1.951 -13.550 1.00 85.56 276 GLY A C 1
ATOM 2275 O O . GLY A 1 276 ? 16.338 1.710 -12.341 1.00 85.56 276 GLY A O 1
ATOM 2276 N N . ILE A 1 277 ? 16.159 3.199 -14.015 1.00 88.12 277 ILE A N 1
ATOM 2277 C CA . ILE A 1 277 ? 16.080 4.379 -13.135 1.00 88.12 277 ILE A CA 1
ATOM 2278 C C . ILE A 1 277 ? 14.863 4.292 -12.215 1.00 88.12 277 ILE A C 1
ATOM 2280 O O . ILE A 1 277 ? 14.982 4.575 -11.021 1.00 88.12 277 ILE A O 1
ATOM 2284 N N . ASN A 1 278 ? 13.706 3.881 -12.743 1.00 89.44 278 ASN A N 1
ATOM 2285 C CA . ASN A 1 278 ? 12.490 3.779 -11.947 1.00 89.44 278 ASN A CA 1
ATOM 2286 C C . ASN A 1 278 ? 12.668 2.817 -10.760 1.00 89.44 278 ASN A C 1
ATOM 2288 O O . ASN A 1 278 ? 12.410 3.183 -9.615 1.00 89.44 278 ASN A O 1
ATOM 2292 N N . ALA A 1 279 ? 13.213 1.629 -11.007 1.00 91.06 279 ALA A N 1
ATOM 2293 C CA . ALA A 1 279 ? 13.460 0.637 -9.969 1.00 91.06 279 ALA A CA 1
ATOM 2294 C C . ALA A 1 279 ? 14.463 1.104 -8.895 1.00 91.06 279 ALA A C 1
ATOM 2296 O O . ALA A 1 279 ? 14.270 0.834 -7.702 1.00 91.06 279 ALA A O 1
ATOM 2297 N N . VAL A 1 280 ? 15.512 1.837 -9.292 1.00 93.25 280 VAL A N 1
ATOM 2298 C CA . VAL A 1 280 ? 16.464 2.447 -8.348 1.00 93.25 280 VAL A CA 1
ATOM 2299 C C . VAL A 1 280 ? 15.760 3.481 -7.471 1.00 93.25 280 VAL A C 1
ATOM 2301 O O . VAL A 1 280 ? 15.905 3.445 -6.247 1.00 93.25 280 VAL A O 1
ATOM 2304 N N . LEU A 1 281 ? 14.959 4.365 -8.071 1.00 93.75 281 LEU A N 1
ATOM 2305 C CA . LEU A 1 281 ? 14.205 5.379 -7.335 1.00 93.75 281 LEU A CA 1
ATOM 2306 C C . LEU A 1 281 ? 13.204 4.752 -6.360 1.00 93.75 281 LEU A C 1
ATOM 2308 O O . LEU A 1 281 ? 13.193 5.132 -5.191 1.00 93.75 281 LEU A O 1
ATOM 2312 N N . ILE A 1 282 ? 12.438 3.744 -6.792 1.00 93.25 282 ILE A N 1
ATOM 2313 C CA . ILE A 1 282 ? 11.517 3.004 -5.917 1.00 93.25 282 ILE A CA 1
ATOM 2314 C C . ILE A 1 282 ? 12.274 2.409 -4.727 1.00 93.25 282 ILE A C 1
ATOM 2316 O O . ILE A 1 282 ? 11.826 2.530 -3.588 1.00 93.25 282 ILE A O 1
ATOM 2320 N N . SER A 1 283 ? 13.435 1.791 -4.955 1.00 95.00 283 SER A N 1
ATOM 2321 C CA . SER A 1 283 ? 14.216 1.161 -3.884 1.00 95.00 283 SER A CA 1
ATOM 2322 C C . SER A 1 283 ? 14.680 2.177 -2.831 1.00 95.00 283 SER A C 1
ATOM 2324 O O . SER A 1 283 ? 14.560 1.923 -1.630 1.00 95.00 283 SER A O 1
ATOM 2326 N N . VAL A 1 284 ? 15.147 3.352 -3.267 1.00 95.00 284 VAL A N 1
ATOM 2327 C CA . VAL A 1 284 ? 15.539 4.459 -2.376 1.00 95.00 284 VAL A CA 1
ATOM 2328 C C . VAL A 1 284 ? 14.329 5.031 -1.631 1.00 95.00 284 VAL A C 1
ATOM 2330 O O . VAL A 1 284 ? 14.397 5.288 -0.426 1.00 95.00 284 VAL A O 1
ATOM 2333 N N . GLU A 1 285 ? 13.201 5.204 -2.312 1.00 95.19 285 GLU A N 1
ATOM 2334 C CA . GLU A 1 285 ? 11.979 5.717 -1.698 1.00 95.19 285 GLU A CA 1
ATOM 2335 C C . GLU A 1 285 ? 11.406 4.766 -0.652 1.00 95.19 285 GLU A C 1
ATOM 2337 O O . GLU A 1 285 ? 11.028 5.213 0.432 1.00 95.19 285 GLU A O 1
ATOM 2342 N N . MET A 1 286 ? 11.393 3.455 -0.918 1.00 95.88 286 MET A N 1
ATOM 2343 C CA . MET A 1 286 ? 10.921 2.463 0.051 1.00 95.88 286 MET A CA 1
ATOM 2344 C C . MET A 1 286 ? 11.740 2.504 1.344 1.00 95.88 286 MET A C 1
ATOM 2346 O O . MET A 1 286 ? 11.171 2.348 2.426 1.00 95.88 286 MET A O 1
ATOM 2350 N N . PHE A 1 287 ? 13.040 2.798 1.263 1.00 97.00 287 PHE A N 1
ATOM 2351 C CA . PHE A 1 287 ? 13.875 3.014 2.443 1.00 97.00 287 PHE A CA 1
ATOM 2352 C C . PHE A 1 287 ? 13.444 4.257 3.232 1.00 97.00 287 PHE A C 1
ATOM 2354 O O . PHE A 1 287 ? 13.252 4.185 4.451 1.00 97.00 287 PHE A O 1
ATOM 2361 N N . GLY A 1 288 ? 13.207 5.380 2.547 1.00 96.25 288 GLY A N 1
ATOM 2362 C CA . GLY A 1 288 ? 12.648 6.586 3.166 1.00 96.25 288 GLY A CA 1
ATOM 2363 C C . GLY A 1 288 ? 11.288 6.326 3.825 1.00 96.25 288 GLY A C 1
ATOM 2364 O O . GLY A 1 288 ? 11.047 6.738 4.964 1.00 96.25 288 GLY A O 1
ATOM 2365 N N . PHE A 1 289 ? 10.415 5.561 3.165 1.00 96.06 289 PHE A N 1
ATOM 2366 C CA . PHE A 1 289 ? 9.126 5.168 3.726 1.00 96.06 289 PHE A CA 1
ATOM 2367 C C . PHE A 1 289 ? 9.253 4.197 4.895 1.00 96.06 289 PHE A C 1
ATOM 2369 O O . PHE A 1 289 ? 8.463 4.308 5.830 1.00 96.06 289 PHE A O 1
ATOM 2376 N N . ALA A 1 290 ? 10.240 3.301 4.917 1.00 96.94 290 ALA A N 1
ATOM 2377 C CA . ALA A 1 290 ? 10.495 2.436 6.069 1.00 96.94 290 ALA A CA 1
ATOM 2378 C C . ALA A 1 290 ? 10.822 3.258 7.316 1.00 96.94 290 ALA A C 1
ATOM 2380 O O . ALA A 1 290 ? 10.265 3.002 8.386 1.00 96.94 290 ALA A O 1
ATOM 2381 N N . ILE A 1 291 ? 11.628 4.311 7.163 1.00 96.38 291 ILE A N 1
ATOM 2382 C CA . ILE A 1 291 ? 11.897 5.270 8.238 1.00 96.38 291 ILE A CA 1
ATOM 2383 C C . ILE A 1 291 ? 10.608 6.003 8.640 1.00 96.38 291 ILE A C 1
ATOM 2385 O O . ILE A 1 291 ? 10.283 6.059 9.825 1.00 96.38 291 ILE A O 1
ATOM 2389 N N . LEU A 1 292 ? 9.819 6.500 7.681 1.00 95.38 292 LEU A N 1
ATOM 2390 C CA . LEU A 1 292 ? 8.528 7.146 7.963 1.00 95.38 292 LEU A CA 1
ATOM 2391 C C . LEU A 1 292 ? 7.559 6.219 8.728 1.00 95.38 292 LEU A C 1
ATOM 2393 O O . LEU A 1 292 ? 6.805 6.670 9.597 1.00 95.38 292 LEU A O 1
ATOM 2397 N N . HIS A 1 293 ? 7.573 4.916 8.440 1.00 95.19 293 HIS A N 1
ATOM 2398 C CA . HIS A 1 293 ? 6.707 3.935 9.095 1.00 95.19 293 HIS A CA 1
ATOM 2399 C C . HIS A 1 293 ? 7.082 3.682 10.558 1.00 95.19 293 HIS A C 1
ATOM 2401 O O . HIS A 1 293 ? 6.181 3.426 11.359 1.00 95.19 293 HIS A O 1
ATOM 2407 N N . LEU A 1 294 ? 8.350 3.869 10.949 1.00 94.88 294 LEU A N 1
ATOM 2408 C CA . LEU A 1 294 ? 8.750 3.861 12.364 1.00 94.88 294 LEU A CA 1
ATOM 2409 C C . LEU A 1 294 ? 8.007 4.934 13.174 1.00 94.88 294 LEU A C 1
ATOM 2411 O O . LEU A 1 294 ? 7.686 4.707 14.341 1.00 94.88 294 LEU A O 1
ATOM 2415 N N . PHE A 1 295 ? 7.717 6.081 12.551 1.00 93.56 295 PHE A N 1
ATOM 2416 C CA . PHE A 1 295 ? 7.036 7.207 13.193 1.00 93.56 295 PHE A CA 1
ATOM 2417 C C . PHE A 1 295 ? 5.511 7.159 13.057 1.00 93.56 295 PHE A C 1
ATOM 2419 O O . PHE A 1 295 ? 4.813 7.581 13.976 1.00 93.56 295 PHE A O 1
ATOM 2426 N N . SER A 1 296 ? 4.971 6.650 11.943 1.00 93.06 296 SER A N 1
ATOM 2427 C CA . SER A 1 296 ? 3.510 6.558 11.759 1.00 93.06 296 SER A CA 1
ATOM 2428 C C . SER A 1 296 ? 2.879 5.358 12.480 1.00 93.06 296 SER A C 1
ATOM 2430 O O . SER A 1 296 ? 1.734 5.438 12.943 1.00 93.06 296 SER A O 1
ATOM 2432 N N . TYR A 1 297 ? 3.624 4.260 12.644 1.00 93.56 297 TYR A N 1
ATOM 2433 C CA . TYR A 1 297 ? 3.161 3.039 13.310 1.00 93.56 297 TYR A CA 1
ATOM 2434 C C . TYR A 1 297 ? 4.077 2.627 14.473 1.00 93.56 297 TYR A C 1
ATOM 2436 O O . TYR A 1 297 ? 4.629 1.522 14.456 1.00 93.56 297 TYR A O 1
ATOM 2444 N N . PRO A 1 298 ? 4.247 3.471 15.509 1.00 93.69 298 PRO A N 1
ATOM 2445 C CA . PRO A 1 298 ? 5.104 3.132 16.633 1.00 93.69 298 PRO A CA 1
ATOM 2446 C C . PRO A 1 298 ? 4.513 1.952 17.417 1.00 93.69 298 PRO A C 1
ATOM 2448 O O . PRO A 1 298 ? 3.363 1.962 17.842 1.00 93.69 298 PRO A O 1
ATOM 2451 N N . TRP A 1 299 ? 5.330 0.928 17.661 1.00 92.12 299 TRP A N 1
ATOM 2452 C CA . TRP A 1 299 ? 4.954 -0.219 18.500 1.00 92.12 299 TRP A CA 1
ATOM 2453 C C . TRP A 1 299 ? 4.733 0.167 19.972 1.00 92.12 299 TRP A C 1
ATOM 2455 O O . TRP A 1 299 ? 4.091 -0.573 20.712 1.00 92.12 299 TRP A O 1
ATOM 2465 N N . ARG A 1 300 ? 5.257 1.328 20.392 1.00 91.00 300 ARG A N 1
ATOM 2466 C CA . ARG A 1 300 ? 5.123 1.855 21.757 1.00 91.00 300 ARG A CA 1
ATOM 2467 C C . ARG A 1 300 ? 3.675 2.168 22.130 1.00 91.00 300 ARG A C 1
ATOM 2469 O O . ARG A 1 300 ? 3.331 2.015 23.289 1.00 91.00 300 ARG A O 1
ATOM 2476 N N . ASP A 1 301 ? 2.820 2.499 21.162 1.00 89.62 301 ASP A N 1
ATOM 2477 C CA . ASP A 1 301 ? 1.388 2.744 21.408 1.00 89.62 301 ASP A CA 1
ATOM 2478 C C . ASP A 1 301 ? 0.646 1.488 21.911 1.00 89.62 301 ASP A C 1
ATOM 2480 O O . ASP A 1 301 ? -0.472 1.585 22.410 1.00 89.62 301 ASP A O 1
ATOM 2484 N N . TYR A 1 302 ? 1.268 0.311 21.780 1.00 89.88 302 TYR A N 1
ATOM 2485 C CA . TYR A 1 302 ? 0.713 -0.988 22.155 1.00 89.88 302 TYR A CA 1
ATOM 2486 C C . TYR A 1 302 ? 1.353 -1.594 23.411 1.00 89.88 302 TYR A C 1
ATOM 2488 O O . TYR A 1 302 ? 1.027 -2.730 23.762 1.00 89.88 302 TYR A O 1
ATOM 2496 N N . THR A 1 303 ? 2.251 -0.872 24.090 1.00 89.44 303 THR A N 1
ATOM 2497 C CA . THR A 1 303 ? 2.698 -1.250 25.440 1.00 89.44 303 THR A CA 1
ATOM 2498 C C . THR A 1 303 ? 1.662 -0.849 26.487 1.00 89.44 303 THR A C 1
ATOM 2500 O O . THR A 1 303 ? 0.744 -0.087 26.200 1.00 89.44 303 THR A O 1
ATOM 2503 N N . GLU A 1 304 ? 1.812 -1.351 27.713 1.00 86.62 304 GLU A N 1
ATOM 2504 C CA . GLU A 1 304 ? 0.973 -0.957 28.855 1.00 86.62 304 GLU A CA 1
ATOM 2505 C C . GLU A 1 304 ? 0.925 0.564 29.036 1.00 86.62 304 GLU A C 1
ATOM 2507 O O . GLU A 1 304 ? -0.156 1.148 29.072 1.00 86.62 304 GLU A O 1
ATOM 2512 N N . GLU A 1 305 ? 2.091 1.211 29.047 1.00 88.06 305 GLU A N 1
ATOM 2513 C CA . GLU A 1 305 ? 2.216 2.668 29.159 1.00 88.06 305 GLU A CA 1
ATOM 2514 C C . GLU A 1 305 ? 1.555 3.401 27.982 1.00 88.06 305 GLU A C 1
ATOM 2516 O O . GLU A 1 305 ? 0.797 4.350 28.188 1.00 88.06 305 GLU A O 1
ATOM 2521 N N . GLY A 1 306 ? 1.793 2.945 26.746 1.00 88.44 306 GLY A N 1
ATOM 2522 C CA . GLY A 1 306 ? 1.228 3.576 25.550 1.00 88.44 306 GLY A CA 1
ATOM 2523 C C . GLY A 1 306 ? -0.291 3.438 25.465 1.00 88.44 306 GLY A C 1
ATOM 2524 O O . GLY A 1 306 ? -0.985 4.393 25.108 1.00 88.44 306 GLY A O 1
ATOM 2525 N N . LEU A 1 307 ? -0.827 2.279 25.853 1.00 87.81 307 LEU A N 1
ATOM 2526 C CA . LEU A 1 307 ? -2.267 2.053 25.945 1.00 87.81 307 LEU A CA 1
ATOM 2527 C C . LEU A 1 307 ? -2.891 2.918 27.044 1.00 87.81 307 LEU A C 1
ATOM 2529 O O . LEU A 1 307 ? -3.928 3.532 26.803 1.00 87.81 307 LEU A O 1
ATOM 2533 N N . ALA A 1 308 ? -2.260 3.021 28.216 1.00 87.12 308 ALA A N 1
ATOM 2534 C CA . ALA A 1 308 ? -2.730 3.889 29.293 1.00 87.12 308 ALA A CA 1
ATOM 2535 C C . ALA A 1 308 ? -2.777 5.366 28.858 1.00 87.12 308 ALA A C 1
ATOM 2537 O O . ALA A 1 308 ? -3.775 6.052 29.087 1.00 87.12 308 ALA A O 1
ATOM 2538 N N . GLU A 1 309 ? -1.744 5.851 28.161 1.00 88.62 309 GLU A N 1
ATOM 2539 C CA . GLU A 1 309 ? -1.728 7.211 27.613 1.00 88.62 309 GLU A CA 1
ATOM 2540 C C . GLU A 1 309 ? -2.822 7.411 26.552 1.00 88.62 309 GLU A C 1
ATOM 2542 O O . GLU A 1 309 ? -3.506 8.438 26.542 1.00 88.62 309 GLU A O 1
ATOM 2547 N N . ARG A 1 310 ? -3.040 6.412 25.687 1.00 85.44 310 ARG A N 1
ATOM 2548 C CA . ARG A 1 310 ? -4.121 6.410 24.692 1.00 85.44 310 ARG A CA 1
ATOM 2549 C C . ARG A 1 310 ? -5.495 6.513 25.362 1.00 85.44 310 ARG A C 1
ATOM 2551 O O . ARG A 1 310 ? -6.290 7.348 24.945 1.00 85.44 310 ARG A O 1
ATOM 2558 N N . TYR A 1 311 ? -5.767 5.724 26.402 1.00 85.50 311 TYR A N 1
ATOM 2559 C CA . TYR A 1 311 ? -7.025 5.796 27.158 1.00 85.50 311 TYR A CA 1
ATOM 2560 C C . TYR A 1 311 ? -7.240 7.150 27.818 1.00 85.50 311 TYR A C 1
ATOM 2562 O O . TYR A 1 311 ? -8.324 7.719 27.708 1.00 85.50 311 TYR A O 1
ATOM 2570 N N . LYS A 1 312 ? -6.179 7.716 28.399 1.00 85.69 312 LYS A N 1
ATOM 2571 C CA . LYS A 1 312 ? -6.213 9.057 28.978 1.00 85.69 312 LYS A CA 1
ATOM 2572 C C . LYS A 1 312 ? -6.549 10.130 27.937 1.00 85.69 312 LYS A C 1
ATOM 2574 O O . LYS A 1 312 ? -7.343 11.016 28.231 1.00 85.69 312 LYS A O 1
ATOM 2579 N N . ARG A 1 313 ? -5.995 10.047 26.718 1.00 85.12 313 ARG A N 1
ATOM 2580 C CA . ARG A 1 313 ? -6.339 10.963 25.607 1.00 85.12 313 ARG A CA 1
ATOM 2581 C C . ARG A 1 313 ? -7.798 10.850 25.169 1.00 85.12 313 ARG A C 1
ATOM 2583 O O . ARG A 1 313 ? -8.364 11.842 24.733 1.00 85.12 313 ARG A O 1
ATOM 2590 N N . MET A 1 314 ? -8.391 9.666 25.289 1.00 81.06 314 MET A N 1
ATOM 2591 C CA . MET A 1 314 ? -9.806 9.439 24.985 1.00 81.06 314 MET A CA 1
ATOM 2592 C C . MET A 1 314 ? -10.741 9.834 26.140 1.00 81.06 314 MET A C 1
ATOM 2594 O O . MET A 1 314 ? -11.952 9.750 25.982 1.00 81.06 314 MET A O 1
ATOM 2598 N N . GLY A 1 315 ? -10.206 10.254 27.293 1.00 81.00 315 GLY A N 1
ATOM 2599 C CA . GLY A 1 315 ? -11.000 10.611 28.471 1.00 81.00 315 GLY A CA 1
ATOM 2600 C C . GLY A 1 315 ? -11.516 9.415 29.279 1.00 81.00 315 GLY A C 1
ATOM 2601 O O . GLY A 1 315 ? -12.348 9.609 30.154 1.00 81.00 315 GLY A O 1
ATOM 2602 N N . LEU A 1 316 ? -11.029 8.194 29.023 1.00 80.56 316 LEU A N 1
ATOM 2603 C CA . LEU A 1 316 ? -11.454 6.994 29.751 1.00 80.56 316 LEU A CA 1
ATOM 2604 C C . LEU A 1 316 ? -10.631 6.793 31.032 1.00 80.56 316 LEU A C 1
ATOM 2606 O O . LEU A 1 316 ? -9.414 7.004 31.052 1.00 80.56 316 LEU A O 1
ATOM 2610 N N . ALA A 1 317 ? -11.289 6.313 32.091 1.00 76.12 317 ALA A N 1
ATOM 2611 C CA . ALA A 1 317 ? -10.635 5.952 33.343 1.00 76.12 317 ALA A CA 1
ATOM 2612 C C . ALA A 1 317 ? -9.708 4.736 33.156 1.00 76.12 317 ALA A C 1
ATOM 2614 O O . ALA A 1 317 ? -10.125 3.669 32.709 1.00 76.12 317 ALA A O 1
ATOM 2615 N N . VAL A 1 318 ? -8.435 4.886 33.531 1.00 75.94 318 VAL A N 1
ATOM 2616 C CA . VAL A 1 318 ? -7.445 3.799 33.506 1.00 75.94 318 VAL A CA 1
ATOM 2617 C C . VAL A 1 318 ? -7.442 3.129 34.874 1.00 75.94 318 VAL A C 1
ATOM 2619 O O . VAL A 1 318 ? -6.633 3.468 35.736 1.00 75.94 318 VAL A O 1
ATOM 2622 N N . LYS A 1 319 ? -8.381 2.211 35.102 1.00 64.50 319 LYS A N 1
ATOM 2623 C CA . LYS A 1 319 ? -8.388 1.376 36.305 1.00 64.50 319 LYS A CA 1
ATOM 2624 C C . LYS A 1 319 ? -8.033 -0.052 35.908 1.00 64.50 319 LYS A C 1
ATOM 2626 O O . LYS A 1 319 ? -8.687 -0.615 35.039 1.00 64.50 319 LYS A O 1
ATOM 2631 N N . ASP A 1 320 ? -6.953 -0.573 36.491 1.00 61.66 320 ASP A N 1
ATOM 2632 C CA . ASP A 1 320 ? -6.471 -1.951 36.328 1.00 61.66 320 ASP A CA 1
ATOM 2633 C C . ASP A 1 320 ? -6.392 -2.426 34.863 1.00 61.66 320 ASP A C 1
ATOM 2635 O O . ASP A 1 320 ? -6.999 -3.422 34.471 1.00 61.66 320 ASP A O 1
ATOM 2639 N N . LEU A 1 321 ? -5.637 -1.699 34.026 1.00 73.31 321 LEU A N 1
ATOM 2640 C CA . LEU A 1 321 ? -5.436 -2.076 32.627 1.00 73.31 321 LEU A CA 1
ATOM 2641 C C . LEU A 1 321 ? -4.580 -3.351 32.526 1.00 73.31 321 LEU A C 1
ATOM 2643 O O . LEU A 1 321 ? -3.358 -3.290 32.404 1.00 73.31 321 LEU A O 1
ATOM 2647 N N . GLU A 1 322 ? -5.226 -4.513 32.547 1.00 72.06 322 GLU A N 1
ATOM 2648 C CA . GLU A 1 322 ? -4.553 -5.795 32.364 1.00 72.06 322 GLU A CA 1
ATOM 2649 C C . GLU A 1 322 ? -4.246 -6.031 30.877 1.00 72.06 322 GLU A C 1
ATOM 2651 O O . GLU A 1 322 ? -5.115 -6.345 30.056 1.00 72.06 322 GLU A O 1
ATOM 2656 N N . VAL A 1 323 ? -2.979 -5.857 30.502 1.00 78.81 323 VAL A N 1
ATOM 2657 C CA . VAL A 1 323 ? -2.529 -6.013 29.118 1.00 78.81 323 VAL A CA 1
ATOM 2658 C C . VAL A 1 323 ? -1.943 -7.404 28.910 1.00 78.81 323 VAL A C 1
ATOM 2660 O O . VAL A 1 323 ? -0.801 -7.696 29.256 1.00 78.81 323 VAL A O 1
ATOM 2663 N N . THR A 1 324 ? -2.714 -8.278 28.266 1.00 83.31 324 THR A N 1
ATOM 2664 C CA . THR A 1 324 ? -2.242 -9.618 27.897 1.00 83.31 324 THR A CA 1
ATOM 2665 C C . THR A 1 324 ? -1.576 -9.611 26.520 1.00 83.31 324 THR A C 1
ATOM 2667 O O . THR A 1 324 ? -2.171 -9.227 25.511 1.00 83.31 324 THR A O 1
ATOM 2670 N N . ARG A 1 325 ? -0.317 -10.063 26.450 1.00 85.38 325 ARG A N 1
ATOM 2671 C CA . ARG A 1 325 ? 0.414 -10.214 25.180 1.00 85.38 325 ARG A CA 1
ATOM 2672 C C . ARG A 1 325 ? 0.026 -11.533 24.510 1.00 85.38 325 ARG A C 1
ATOM 2674 O O . ARG A 1 325 ? 0.335 -12.612 25.007 1.00 85.38 325 ARG A O 1
ATOM 2681 N N . LYS A 1 326 ? -0.621 -11.452 23.349 1.00 84.44 326 LYS A N 1
ATOM 2682 C CA . LYS A 1 326 ? -1.160 -12.587 22.576 1.00 84.44 326 LYS A CA 1
ATOM 2683 C C . LYS A 1 326 ? -0.230 -13.074 21.453 1.00 84.44 326 LYS A C 1
ATOM 2685 O O . LYS A 1 326 ? -0.585 -13.999 20.727 1.00 84.44 326 LYS A O 1
ATOM 2690 N N . GLY A 1 327 ? 0.965 -12.494 21.315 1.00 78.12 327 GLY A N 1
ATOM 2691 C CA . GLY A 1 327 ? 1.901 -12.766 20.209 1.00 78.12 327 GLY A CA 1
ATOM 2692 C C . GLY A 1 327 ? 2.520 -14.170 20.190 1.00 78.12 327 GLY A C 1
ATOM 2693 O O . GLY A 1 327 ? 3.027 -14.609 19.159 1.00 78.12 327 GLY A O 1
ATOM 2694 N N . GLY A 1 328 ? 2.445 -14.915 21.296 1.00 82.94 328 GLY A N 1
ATOM 2695 C CA . GLY A 1 328 ? 3.109 -16.214 21.434 1.00 82.94 328 GLY A CA 1
ATOM 2696 C C . GLY A 1 328 ? 4.638 -16.100 21.516 1.00 82.94 328 GLY A C 1
ATOM 2697 O O . GLY A 1 328 ? 5.192 -15.002 21.579 1.00 82.94 328 GLY A O 1
ATOM 2698 N N . LEU A 1 329 ? 5.329 -17.244 21.527 1.00 80.62 329 LEU A N 1
ATOM 2699 C CA . LEU A 1 329 ? 6.793 -17.287 21.589 1.00 80.62 329 LEU A CA 1
ATOM 2700 C C . LEU A 1 329 ? 7.390 -16.577 20.359 1.00 80.62 329 LEU A C 1
ATOM 2702 O O . LEU A 1 329 ? 7.009 -16.878 19.227 1.00 80.62 329 LEU A O 1
ATOM 2706 N N . PHE A 1 330 ? 8.275 -15.602 20.589 1.00 80.12 330 PHE A N 1
ATOM 2707 C CA . PHE A 1 330 ? 8.877 -14.743 19.556 1.00 80.12 330 PHE A CA 1
ATOM 2708 C C . PHE A 1 330 ? 7.882 -14.026 18.619 1.00 80.12 330 PHE A C 1
ATOM 2710 O O . PHE A 1 330 ? 8.274 -13.569 17.549 1.00 80.12 330 PHE A O 1
ATOM 2717 N N . GLY A 1 331 ? 6.601 -13.900 18.987 1.00 84.94 331 GLY A N 1
ATOM 2718 C CA . GLY A 1 331 ? 5.614 -13.227 18.137 1.00 84.94 331 GLY A CA 1
ATOM 2719 C C . GLY A 1 331 ? 5.104 -14.063 16.953 1.00 84.94 331 GLY A C 1
ATOM 2720 O O . GLY A 1 331 ? 4.411 -13.527 16.090 1.00 84.94 331 GLY A O 1
ATOM 2721 N N . TRP A 1 332 ? 5.408 -15.367 16.881 1.00 86.50 332 TRP A N 1
ATOM 2722 C CA . TRP A 1 332 ? 5.010 -16.216 15.745 1.00 86.50 332 TRP A CA 1
ATOM 2723 C C . TRP A 1 332 ? 3.492 -16.249 15.509 1.00 86.50 332 TRP A C 1
ATOM 2725 O O . TRP A 1 332 ? 3.039 -16.268 14.365 1.00 86.50 332 TRP A O 1
ATOM 2735 N N . ARG A 1 333 ? 2.676 -16.192 16.573 1.00 87.75 333 ARG A N 1
ATOM 2736 C CA . ARG A 1 333 ? 1.210 -16.159 16.415 1.00 87.75 333 ARG A CA 1
ATOM 2737 C C . ARG A 1 333 ? 0.742 -14.878 15.729 1.00 87.75 333 ARG A C 1
ATOM 2739 O O . ARG A 1 333 ? -0.194 -14.936 14.941 1.00 87.75 333 ARG A O 1
ATOM 2746 N N . ALA A 1 334 ? 1.407 -13.753 15.995 1.00 88.44 334 ALA A N 1
ATOM 2747 C CA . ALA A 1 334 ? 1.096 -12.485 15.344 1.00 88.44 334 ALA A CA 1
ATOM 2748 C C . ALA A 1 334 ? 1.418 -12.528 13.844 1.00 88.44 334 ALA A C 1
ATOM 2750 O O . ALA A 1 334 ? 0.647 -12.005 13.046 1.00 88.44 334 ALA A O 1
ATOM 2751 N N . TRP A 1 335 ? 2.509 -13.198 13.452 1.00 88.75 335 TRP A N 1
ATOM 2752 C CA . TRP A 1 335 ? 2.825 -13.449 12.044 1.00 88.75 335 TRP A CA 1
ATOM 2753 C C . TRP A 1 335 ? 1.730 -14.282 11.370 1.00 88.75 335 TRP A C 1
ATOM 2755 O O . TRP A 1 335 ? 1.159 -13.849 10.376 1.00 88.75 335 TRP A O 1
ATOM 2765 N N . VAL A 1 336 ? 1.365 -15.435 11.935 1.00 88.56 336 VAL A N 1
ATOM 2766 C CA . VAL A 1 336 ? 0.323 -16.296 11.344 1.00 88.56 336 VAL A CA 1
ATOM 2767 C C . VAL A 1 336 ? -1.023 -15.568 11.229 1.00 88.56 336 VAL A C 1
ATOM 2769 O O . VAL A 1 336 ? -1.677 -15.654 10.189 1.00 88.56 336 VAL A O 1
ATOM 2772 N N . ASP A 1 337 ? -1.423 -14.803 12.249 1.00 87.56 337 ASP A N 1
ATOM 2773 C CA . ASP A 1 337 ? -2.667 -14.025 12.199 1.00 87.56 337 ASP A CA 1
ATOM 2774 C C . ASP A 1 337 ? -2.600 -12.882 11.168 1.00 87.56 337 ASP A C 1
ATOM 2776 O O . ASP A 1 337 ? -3.531 -12.660 10.385 1.00 87.56 337 ASP A O 1
ATOM 2780 N N . ALA A 1 338 ? -1.458 -12.196 11.072 1.00 87.44 338 ALA A N 1
ATOM 2781 C CA . ALA A 1 338 ? -1.242 -11.167 10.062 1.00 87.44 338 ALA A CA 1
ATOM 2782 C C . ALA A 1 338 ? -1.299 -11.722 8.631 1.00 87.44 338 ALA A C 1
ATOM 2784 O O . ALA A 1 338 ? -1.764 -11.017 7.745 1.00 87.44 338 ALA A O 1
ATOM 2785 N N . PHE A 1 339 ? -0.930 -12.974 8.376 1.00 83.75 339 PHE A N 1
ATOM 2786 C CA . PHE A 1 339 ? -1.029 -13.553 7.030 1.00 83.75 339 PHE A CA 1
ATOM 2787 C C . PHE A 1 339 ? -2.358 -14.248 6.731 1.00 83.75 339 PHE A C 1
ATOM 2789 O O . PHE A 1 339 ? -2.563 -14.684 5.603 1.00 83.75 339 PHE A O 1
ATOM 2796 N N . ASN A 1 340 ? -3.288 -14.323 7.685 1.00 88.38 340 ASN A N 1
ATOM 2797 C CA . ASN A 1 340 ? -4.585 -14.951 7.462 1.00 88.38 340 ASN A CA 1
ATOM 2798 C C . ASN A 1 340 ? -5.478 -14.107 6.516 1.00 88.38 340 ASN A C 1
ATOM 2800 O O . ASN A 1 340 ? -5.968 -13.044 6.919 1.00 88.38 340 ASN A O 1
ATOM 2804 N N . PRO A 1 341 ? -5.768 -14.565 5.278 1.00 82.56 341 PRO A N 1
ATOM 2805 C CA . PRO A 1 341 ? -6.549 -13.793 4.311 1.00 82.56 341 PRO A CA 1
ATOM 2806 C C . PRO A 1 341 ? -8.063 -13.868 4.562 1.00 82.56 341 PRO A C 1
ATOM 2808 O O . PRO A 1 341 ? -8.834 -13.166 3.904 1.00 82.56 341 PRO A O 1
ATOM 2811 N N . TRP A 1 342 ? -8.514 -14.694 5.514 1.00 84.81 342 TRP A N 1
ATOM 2812 C CA . TRP A 1 342 ? -9.930 -14.988 5.748 1.00 84.81 342 TRP A CA 1
ATOM 2813 C C . TRP A 1 342 ? -10.791 -13.738 5.974 1.00 84.81 342 TRP A C 1
ATOM 2815 O O . TRP A 1 342 ? -11.953 -13.686 5.561 1.00 84.81 342 TRP A O 1
ATOM 2825 N N . ASP A 1 343 ? -10.229 -12.695 6.585 1.00 82.56 343 ASP A N 1
ATOM 2826 C CA . ASP A 1 343 ? -10.940 -11.435 6.813 1.00 82.56 343 ASP A CA 1
ATOM 2827 C C . ASP A 1 343 ? -11.280 -10.698 5.516 1.00 82.56 343 ASP A C 1
ATOM 2829 O O . ASP A 1 343 ? -12.378 -10.151 5.395 1.00 82.56 343 ASP A O 1
ATOM 2833 N N . PHE A 1 344 ? -10.404 -10.759 4.513 1.00 81.88 344 PHE A N 1
ATOM 2834 C CA . PHE A 1 344 ? -10.651 -10.170 3.197 1.00 81.88 344 PHE A CA 1
ATOM 2835 C C . PHE A 1 344 ? -11.710 -10.951 2.431 1.00 81.88 344 PHE A C 1
ATOM 2837 O O . PHE A 1 344 ? -12.599 -10.344 1.832 1.00 81.88 344 PHE A O 1
ATOM 2844 N N . CYS A 1 345 ? -11.671 -12.286 2.494 1.00 82.38 345 CYS A N 1
ATOM 2845 C CA . CYS A 1 345 ? -12.691 -13.132 1.877 1.00 82.38 345 CYS A CA 1
ATOM 2846 C C . CYS A 1 345 ? -14.079 -12.823 2.454 1.00 82.38 345 CYS A C 1
ATOM 2848 O O . CYS A 1 345 ? -15.015 -12.540 1.703 1.00 82.38 345 CYS A O 1
ATOM 2850 N N . LYS A 1 346 ? -14.207 -12.776 3.789 1.00 85.19 346 LYS A N 1
ATOM 2851 C CA . LYS A 1 346 ? -15.461 -12.404 4.469 1.00 85.19 346 LYS A CA 1
ATOM 2852 C C . LYS A 1 346 ? -15.913 -10.986 4.117 1.00 85.19 346 LYS A C 1
ATOM 2854 O O . LYS A 1 346 ? -17.099 -10.763 3.876 1.00 85.19 346 LYS A O 1
ATOM 2859 N N . ALA A 1 347 ? -14.995 -10.022 4.084 1.00 82.62 347 ALA A N 1
ATOM 2860 C CA . ALA A 1 347 ? -15.321 -8.630 3.785 1.00 82.62 347 ALA A CA 1
ATOM 2861 C C . ALA A 1 347 ? -15.766 -8.412 2.340 1.00 82.62 347 ALA A C 1
ATOM 2863 O O . ALA A 1 347 ? -16.722 -7.668 2.104 1.00 82.62 347 ALA A O 1
ATOM 2864 N N . THR A 1 348 ? -15.129 -9.106 1.399 1.00 82.62 348 THR A N 1
ATOM 2865 C CA . THR A 1 348 ? -15.511 -9.106 -0.015 1.00 82.62 348 THR A CA 1
ATOM 2866 C C . THR A 1 348 ? -16.881 -9.754 -0.182 1.00 82.62 348 THR A C 1
ATOM 2868 O O . THR A 1 348 ? -17.780 -9.145 -0.758 1.00 82.62 348 THR A O 1
ATOM 2871 N N . ALA A 1 349 ? -17.102 -10.929 0.419 1.00 83.94 349 ALA A N 1
ATOM 2872 C CA . ALA A 1 349 ? -18.398 -11.608 0.397 1.00 83.94 349 ALA A CA 1
ATOM 2873 C C . ALA A 1 349 ? -19.518 -10.745 1.004 1.00 83.94 349 ALA A C 1
ATOM 2875 O O . ALA A 1 349 ? -20.619 -10.674 0.456 1.00 83.94 349 ALA A O 1
ATOM 2876 N N . ARG A 1 350 ? -19.239 -10.030 2.101 1.00 84.31 350 ARG A N 1
ATOM 2877 C CA . ARG A 1 350 ? -20.170 -9.061 2.693 1.00 84.31 350 ARG A CA 1
ATOM 2878 C C . ARG A 1 350 ? -20.485 -7.913 1.733 1.00 84.31 350 ARG A C 1
ATOM 2880 O O . ARG A 1 350 ? -21.656 -7.562 1.607 1.00 84.31 350 ARG A O 1
ATOM 2887 N N . GLY A 1 351 ? -19.475 -7.331 1.084 1.00 79.19 351 GLY A N 1
ATOM 2888 C CA . GLY A 1 351 ? -19.655 -6.248 0.114 1.00 79.19 351 GLY A CA 1
ATOM 2889 C C . GLY A 1 351 ? -20.518 -6.681 -1.073 1.00 79.19 351 GLY A C 1
ATOM 2890 O O . GLY A 1 351 ? -21.496 -6.011 -1.400 1.00 79.19 351 GLY A O 1
ATOM 2891 N N . VAL A 1 352 ? -20.227 -7.856 -1.639 1.00 82.56 352 VAL A N 1
ATOM 2892 C CA . VAL A 1 352 ? -21.010 -8.480 -2.719 1.00 82.56 352 VAL A CA 1
ATOM 2893 C C . VAL A 1 352 ? -22.446 -8.745 -2.264 1.00 82.56 352 VAL A C 1
ATOM 2895 O O . VAL A 1 352 ? -23.394 -8.324 -2.925 1.00 82.56 352 VAL A O 1
ATOM 2898 N N . ARG A 1 353 ? -22.641 -9.369 -1.096 1.00 83.94 353 ARG A N 1
ATOM 2899 C CA . ARG A 1 353 ? -23.982 -9.611 -0.548 1.00 83.94 353 ARG A CA 1
ATOM 2900 C C . ARG A 1 353 ? -24.748 -8.308 -0.367 1.00 83.94 353 ARG A C 1
ATO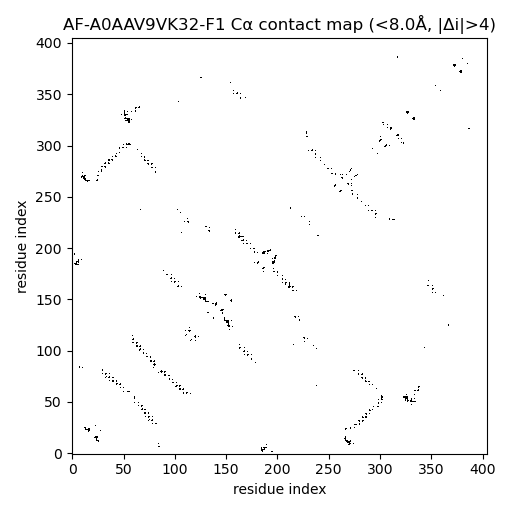M 2902 O O . ARG A 1 353 ? -25.913 -8.252 -0.737 1.00 83.94 353 ARG A O 1
ATOM 2909 N N . TRP A 1 354 ? -24.117 -7.269 0.178 1.00 79.94 354 TRP A N 1
ATOM 2910 C CA . TRP A 1 354 ? -24.775 -5.980 0.346 1.00 79.94 354 TRP A CA 1
ATOM 2911 C C . TRP A 1 354 ? -25.159 -5.371 -1.000 1.00 79.94 354 TRP A C 1
ATOM 2913 O O . TRP A 1 354 ? -26.271 -4.874 -1.093 1.00 79.94 354 TRP A O 1
ATOM 2923 N N . LEU A 1 355 ? -24.312 -5.457 -2.035 1.00 79.19 355 LEU A N 1
ATOM 2924 C CA . LEU A 1 355 ? -24.589 -4.939 -3.381 1.00 79.19 355 LEU A CA 1
ATOM 2925 C C . LEU A 1 355 ? -25.792 -5.609 -4.053 1.00 79.19 355 LEU A C 1
ATOM 2927 O O . LEU A 1 355 ? -26.651 -4.899 -4.580 1.00 79.19 355 LEU A O 1
ATOM 2931 N N . PHE A 1 356 ? -25.871 -6.940 -4.003 1.00 79.69 356 PHE A N 1
ATOM 2932 C CA . PHE A 1 356 ? -26.858 -7.716 -4.764 1.00 79.69 356 PHE A CA 1
ATOM 2933 C C . PHE A 1 356 ? -28.105 -8.114 -3.960 1.00 79.69 356 PHE A C 1
ATOM 2935 O O . PHE A 1 356 ? -29.177 -8.288 -4.537 1.00 79.69 356 PHE A O 1
ATOM 2942 N N . VAL A 1 357 ? -28.013 -8.225 -2.632 1.00 72.38 357 VAL A N 1
ATOM 2943 C CA . VAL A 1 357 ? -29.105 -8.711 -1.773 1.00 72.38 357 VAL A CA 1
ATOM 2944 C C . VAL A 1 357 ? -29.677 -7.569 -0.932 1.00 72.38 357 VAL A C 1
ATOM 2946 O O . VAL A 1 357 ? -28.956 -6.830 -0.269 1.00 72.38 357 VAL A O 1
ATOM 2949 N N . GLY A 1 358 ? -31.007 -7.428 -0.930 1.00 60.88 358 GLY A N 1
ATOM 2950 C CA . GLY A 1 358 ? -31.707 -6.495 -0.038 1.00 60.88 358 GLY A CA 1
ATOM 2951 C C . GLY A 1 358 ? -31.745 -5.035 -0.498 1.00 60.88 358 GLY A C 1
ATOM 2952 O O . GLY A 1 358 ? -32.172 -4.187 0.280 1.00 60.88 358 GLY A O 1
ATOM 2953 N N . VAL A 1 359 ? -31.383 -4.736 -1.757 1.00 64.75 359 VAL A N 1
ATOM 2954 C CA . VAL A 1 359 ? -31.379 -3.379 -2.357 1.00 64.75 359 VAL A CA 1
ATOM 2955 C C . VAL A 1 359 ? -32.662 -2.595 -2.049 1.00 64.75 359 VAL A C 1
ATOM 2957 O O . VAL A 1 359 ? -32.597 -1.433 -1.662 1.00 64.75 359 VAL A O 1
ATOM 2960 N N . LYS A 1 360 ? -33.826 -3.251 -2.151 1.00 60.78 360 LYS A N 1
ATOM 2961 C CA . LYS A 1 360 ? -35.147 -2.630 -1.954 1.00 60.78 360 LYS A CA 1
ATOM 2962 C C . LYS A 1 360 ? -35.509 -2.338 -0.487 1.00 60.78 360 LYS A C 1
ATOM 2964 O O . LYS A 1 360 ? -36.382 -1.513 -0.257 1.00 60.78 360 LYS A O 1
ATOM 2969 N N . LYS A 1 361 ? -34.862 -2.982 0.496 1.00 56.00 361 LYS A N 1
ATOM 2970 C CA . LYS A 1 361 ? -35.160 -2.822 1.938 1.00 56.00 361 LYS A CA 1
ATOM 2971 C C . LYS A 1 361 ? -34.172 -1.905 2.678 1.00 56.00 361 LYS A C 1
ATOM 2973 O O . LYS A 1 361 ? -34.402 -1.580 3.833 1.00 56.00 361 LYS A O 1
ATOM 2978 N N . ARG A 1 362 ? -33.112 -1.417 2.015 1.00 62.78 362 ARG A N 1
ATOM 2979 C CA . ARG A 1 362 ? -32.024 -0.624 2.642 1.00 62.78 362 ARG A CA 1
ATOM 2980 C C . ARG A 1 362 ? -32.475 0.682 3.301 1.00 62.78 362 ARG A C 1
ATOM 2982 O O . ARG A 1 362 ? -31.804 1.181 4.195 1.00 62.78 362 ARG A O 1
ATOM 2989 N N . HIS A 1 363 ? -33.588 1.254 2.849 1.00 56.62 363 HIS A N 1
ATOM 2990 C CA . HIS A 1 363 ? -34.130 2.493 3.411 1.00 56.62 363 HIS A CA 1
ATOM 2991 C C . HIS A 1 363 ? -34.924 2.280 4.709 1.00 56.62 363 HIS A C 1
ATOM 2993 O O . HIS A 1 363 ? -35.281 3.263 5.348 1.00 56.62 363 HIS A O 1
ATOM 2999 N N . GLN A 1 364 ? -35.204 1.025 5.081 1.00 52.75 364 GLN A N 1
ATOM 3000 C CA . GLN A 1 364 ? -36.016 0.663 6.247 1.00 52.75 364 GLN A CA 1
ATOM 3001 C C . GLN A 1 364 ? -35.185 0.334 7.493 1.00 52.75 364 GLN A C 1
ATOM 3003 O O . GLN A 1 364 ? -35.773 0.106 8.545 1.00 52.75 364 GLN A O 1
ATOM 3008 N N . ASP A 1 365 ? -33.850 0.339 7.403 1.00 51.28 365 ASP A N 1
ATOM 3009 C CA . ASP A 1 365 ? -32.972 0.207 8.570 1.00 51.28 365 ASP A CA 1
ATOM 3010 C C . ASP A 1 365 ? -33.039 1.512 9.387 1.00 51.28 365 ASP A C 1
ATOM 3012 O O . ASP A 1 365 ? -32.196 2.405 9.253 1.00 51.28 365 ASP A O 1
ATOM 3016 N N . SER A 1 366 ? -34.104 1.653 10.180 1.00 45.53 366 SER A N 1
ATOM 3017 C CA . SER A 1 366 ? -34.266 2.705 11.176 1.00 45.53 366 SER A CA 1
ATOM 3018 C C . SER A 1 366 ? -33.244 2.543 12.298 1.00 45.53 366 SER A C 1
ATOM 3020 O O . SER A 1 366 ? -32.761 1.446 12.575 1.00 45.53 366 SER A O 1
ATOM 3022 N N . ILE A 1 367 ? -32.939 3.656 12.969 1.00 48.09 367 ILE A N 1
ATOM 3023 C CA . ILE A 1 367 ? -32.053 3.733 14.145 1.00 48.09 367 ILE A CA 1
ATOM 3024 C C . ILE A 1 367 ? -32.423 2.678 15.205 1.00 48.09 367 ILE A C 1
ATOM 3026 O O . ILE A 1 367 ? -31.541 2.150 15.875 1.00 48.09 367 ILE A O 1
ATOM 3030 N N . PHE A 1 368 ? -33.704 2.307 15.269 1.00 41.16 368 PHE A N 1
ATOM 3031 C CA . PHE A 1 368 ? -34.233 1.207 16.064 1.00 41.16 368 PHE A CA 1
ATOM 3032 C C . PHE A 1 368 ? -34.589 0.034 15.149 1.00 41.16 368 PHE A C 1
ATOM 3034 O O . PHE A 1 368 ? -35.571 0.103 14.406 1.00 41.16 368 PHE A O 1
ATOM 3041 N N . SER A 1 369 ? -33.797 -1.037 15.188 1.00 37.03 369 SER A N 1
ATOM 3042 C CA . SER A 1 369 ? -34.231 -2.341 14.685 1.00 37.03 369 SER A CA 1
ATOM 3043 C C . SER A 1 369 ? -34.799 -3.106 15.884 1.00 37.03 369 SER A C 1
ATOM 3045 O O . SER A 1 369 ? -34.161 -3.107 16.933 1.00 37.03 369 SER A O 1
ATOM 3047 N N . PRO A 1 370 ? -35.964 -3.767 15.786 1.00 38.81 370 PRO A N 1
ATOM 3048 C CA . PRO A 1 370 ? -36.580 -4.468 16.920 1.00 38.81 370 PRO A CA 1
ATOM 3049 C C . PRO A 1 370 ? -35.758 -5.650 17.471 1.00 38.81 370 PRO A C 1
ATOM 3051 O O . PRO A 1 370 ? -36.151 -6.208 18.490 1.00 38.81 370 PRO A O 1
ATOM 3054 N N . ASP A 1 371 ? -34.639 -5.989 16.821 1.00 42.03 371 ASP A N 1
ATOM 3055 C CA . ASP A 1 371 ? -33.624 -6.965 17.251 1.00 42.03 371 ASP A CA 1
ATOM 3056 C C . ASP A 1 371 ? -32.784 -6.491 18.457 1.00 42.03 371 ASP A C 1
ATOM 3058 O O . ASP A 1 371 ? -32.046 -7.286 19.024 1.00 42.03 371 ASP A O 1
ATOM 3062 N N . ASP A 1 372 ? -32.891 -5.218 18.865 1.00 40.88 372 ASP A N 1
ATOM 3063 C CA . ASP A 1 372 ? -32.239 -4.678 20.074 1.00 40.88 372 ASP A CA 1
ATOM 3064 C C . ASP A 1 372 ? -33.072 -4.924 21.359 1.00 40.88 372 ASP A C 1
ATOM 3066 O O . ASP A 1 372 ? -32.828 -4.315 22.400 1.00 40.88 372 ASP A O 1
ATOM 3070 N N . ARG A 1 373 ? -34.086 -5.802 21.304 1.00 36.31 373 ARG A N 1
ATOM 3071 C CA . ARG A 1 373 ? -34.780 -6.298 22.498 1.00 36.31 373 ARG A CA 1
ATOM 3072 C C . ARG A 1 373 ? -34.126 -7.599 22.949 1.00 36.31 373 ARG A C 1
ATOM 3074 O O . ARG A 1 373 ? -34.367 -8.640 22.346 1.00 36.31 373 ARG A O 1
ATOM 3081 N N . ASP A 1 374 ? -33.367 -7.543 24.041 1.00 37.38 374 ASP A N 1
ATOM 3082 C CA . ASP A 1 374 ? -33.068 -8.741 24.830 1.00 37.38 374 ASP A CA 1
ATOM 3083 C C . ASP A 1 374 ? -34.383 -9.469 25.169 1.00 37.38 374 ASP A C 1
ATOM 3085 O O . ASP A 1 374 ? -35.425 -8.827 25.350 1.00 37.38 374 ASP A O 1
ATOM 3089 N N . GLU A 1 375 ? -34.337 -10.799 25.328 1.00 40.81 375 GLU A N 1
ATOM 3090 C CA . GLU A 1 375 ? -35.479 -11.675 25.680 1.00 40.81 375 GLU A CA 1
ATOM 3091 C C . GLU A 1 375 ? -36.227 -11.269 26.977 1.00 40.81 375 GLU A C 1
ATOM 3093 O O . GLU A 1 375 ? -37.219 -11.886 27.356 1.00 40.81 375 GLU A O 1
ATOM 3098 N N . THR A 1 376 ? -35.795 -10.202 27.655 1.00 41.34 376 THR A N 1
ATOM 3099 C CA . THR A 1 376 ? -36.366 -9.656 28.893 1.00 41.34 376 THR A CA 1
ATOM 3100 C C . THR A 1 376 ? -37.013 -8.269 28.751 1.00 41.34 376 THR A C 1
ATOM 3102 O O . THR A 1 376 ? -37.536 -7.744 29.733 1.00 41.34 376 THR A O 1
ATOM 3105 N N . GLY A 1 377 ? -37.045 -7.665 27.555 1.00 33.81 377 GLY A N 1
ATOM 3106 C CA . GLY A 1 377 ? -37.825 -6.444 27.303 1.00 33.81 377 GLY A CA 1
ATOM 3107 C C . GLY A 1 377 ? -37.341 -5.172 28.019 1.00 33.81 377 GLY A C 1
ATOM 3108 O O . GLY A 1 377 ? -38.147 -4.268 28.236 1.00 33.81 377 GLY A O 1
ATOM 3109 N N . ARG A 1 378 ? -36.053 -5.072 28.372 1.00 30.89 378 ARG A N 1
ATOM 3110 C CA . ARG A 1 378 ? -35.431 -3.826 28.862 1.00 30.89 378 ARG A CA 1
ATOM 3111 C C . ARG A 1 378 ? -34.503 -3.209 27.818 1.00 30.89 378 ARG A C 1
ATOM 3113 O O . ARG A 1 378 ? -33.845 -3.926 27.073 1.00 30.89 378 ARG A O 1
ATOM 3120 N N . GLU A 1 379 ? -34.481 -1.877 27.783 1.00 31.58 379 GLU A N 1
ATOM 3121 C CA . GLU A 1 379 ? -33.577 -1.083 26.948 1.00 31.58 379 GLU A CA 1
ATOM 3122 C C . GLU A 1 379 ? -32.111 -1.401 27.280 1.00 31.58 379 GLU A C 1
ATOM 3124 O O . GLU A 1 379 ? -31.727 -1.485 28.448 1.00 31.58 379 GLU A O 1
ATOM 3129 N N . SER A 1 380 ? -31.290 -1.576 26.245 1.00 31.64 380 SER A N 1
ATOM 3130 C CA . SER A 1 380 ? -29.839 -1.723 26.371 1.00 31.64 380 SER A CA 1
ATOM 3131 C C . SER A 1 380 ? -29.216 -0.442 26.959 1.00 31.64 380 SER A C 1
ATOM 3133 O O . SER A 1 380 ? -29.571 0.639 26.475 1.00 31.64 380 SER A O 1
ATOM 3135 N N . PRO A 1 381 ? -28.279 -0.527 27.928 1.00 30.08 381 PRO A N 1
ATOM 3136 C CA . PRO A 1 381 ? -27.772 0.641 28.650 1.00 30.08 381 PRO A CA 1
ATOM 3137 C C . PRO A 1 381 ? -27.110 1.654 27.716 1.00 30.08 381 PRO A C 1
ATOM 3139 O O . PRO A 1 381 ? -26.472 1.289 26.717 1.00 30.08 381 PRO A O 1
ATOM 3142 N N . THR A 1 382 ? -27.261 2.933 28.044 1.00 33.25 382 THR A N 1
ATOM 3143 C CA . THR A 1 382 ? -26.666 4.034 27.288 1.00 33.25 382 THR A CA 1
ATOM 3144 C C . THR A 1 382 ? -25.143 4.059 27.473 1.00 33.25 382 THR A C 1
ATOM 3146 O O . THR A 1 382 ? -24.598 3.418 28.366 1.00 33.25 382 THR A O 1
ATOM 3149 N N . LEU A 1 383 ? -24.410 4.750 26.593 1.00 35.06 383 LEU A N 1
ATOM 3150 C CA . LEU A 1 383 ? -22.951 4.893 26.737 1.00 35.06 383 LEU A CA 1
ATOM 3151 C C . LEU A 1 383 ? -22.560 5.749 27.954 1.00 35.06 383 LEU A C 1
ATOM 3153 O O . LEU A 1 383 ? -21.440 5.591 28.427 1.00 35.06 383 LEU A O 1
ATOM 3157 N N . ASP A 1 384 ? -23.484 6.546 28.499 1.00 33.66 384 ASP A N 1
ATOM 3158 C CA . ASP A 1 384 ? -23.312 7.215 29.795 1.00 33.66 384 ASP A CA 1
ATOM 3159 C C . ASP A 1 384 ? -23.388 6.218 30.971 1.00 33.66 384 ASP A C 1
ATOM 3161 O O . ASP A 1 384 ? -22.799 6.454 32.017 1.00 33.66 384 ASP A O 1
ATOM 3165 N N . ASP A 1 385 ? -24.013 5.046 30.781 1.00 33.09 385 ASP A N 1
ATOM 3166 C CA . ASP A 1 385 ? -24.070 3.968 31.785 1.00 33.09 385 ASP A CA 1
ATOM 3167 C C . ASP A 1 385 ? -22.881 2.986 31.685 1.00 33.09 385 ASP A C 1
ATOM 3169 O O . ASP A 1 385 ? -22.777 2.035 32.464 1.00 33.09 385 ASP A O 1
ATOM 3173 N N . LYS A 1 386 ? -21.982 3.161 30.702 1.00 37.22 386 LYS A N 1
ATOM 3174 C CA . LYS A 1 386 ? -20.835 2.264 30.454 1.00 37.22 386 LYS A CA 1
ATOM 3175 C C . LYS A 1 386 ? -19.532 2.684 31.139 1.00 37.22 386 LYS A C 1
ATOM 3177 O O . LYS A 1 386 ? -18.539 1.975 30.974 1.00 37.22 386 LYS A O 1
ATOM 3182 N N . GLU A 1 387 ? -19.522 3.747 31.944 1.00 35.59 387 GLU A N 1
ATOM 3183 C CA . GLU A 1 387 ? -18.374 4.029 32.824 1.00 35.59 387 GLU A CA 1
ATOM 3184 C C . GLU A 1 387 ? -18.113 2.894 33.844 1.00 35.59 387 GLU A C 1
ATOM 3186 O O . GLU A 1 387 ? -16.997 2.783 34.347 1.00 35.59 387 GLU A O 1
ATOM 3191 N N . ASP A 1 388 ? -19.069 1.975 34.060 1.00 31.25 388 ASP A N 1
ATOM 3192 C CA . ASP A 1 388 ? -19.004 0.946 35.114 1.00 31.25 388 ASP A CA 1
ATOM 3193 C C . ASP A 1 388 ? -18.906 -0.537 34.650 1.00 31.25 388 ASP A C 1
ATOM 3195 O O . ASP A 1 388 ? -19.066 -1.454 35.459 1.00 31.25 388 ASP A O 1
ATOM 3199 N N . ILE A 1 389 ? -18.625 -0.848 33.375 1.00 34.19 389 ILE A N 1
ATOM 3200 C CA . ILE A 1 389 ? -18.671 -2.241 32.852 1.00 34.19 389 ILE A CA 1
ATOM 3201 C C . ILE A 1 389 ? -17.479 -2.466 31.883 1.00 34.19 389 ILE A C 1
ATOM 3203 O O . ILE A 1 389 ? -17.570 -2.039 30.738 1.00 34.19 389 ILE A O 1
ATOM 3207 N N . LEU A 1 390 ? -16.297 -3.046 32.175 1.00 29.17 390 LEU A N 1
ATOM 3208 C CA . LEU A 1 390 ? -15.831 -4.314 32.800 1.00 29.17 390 LEU A CA 1
ATOM 3209 C C . LEU A 1 390 ? -14.259 -4.325 32.738 1.00 29.17 390 LEU A C 1
ATOM 3211 O O . LEU A 1 390 ? -13.729 -3.562 31.926 1.00 29.17 390 LEU A O 1
ATOM 3215 N N . PRO A 1 391 ? -13.490 -5.209 33.439 1.00 31.50 391 PRO A N 1
ATOM 3216 C CA . PRO A 1 391 ? -13.915 -6.435 34.115 1.00 31.50 391 PRO A CA 1
ATOM 3217 C C . PRO A 1 391 ? -13.613 -6.507 35.623 1.00 31.50 391 PRO A C 1
ATOM 3219 O O . PRO A 1 391 ? -12.496 -6.296 36.083 1.00 31.50 391 PRO A O 1
ATOM 3222 N N . SER A 1 392 ? -14.605 -6.964 36.389 1.00 31.81 392 SER A N 1
ATOM 3223 C CA . SER A 1 392 ? -14.434 -7.523 37.730 1.00 31.81 392 SER A CA 1
ATOM 3224 C C . SER A 1 392 ? -14.374 -9.052 37.641 1.00 31.81 392 SER A C 1
ATOM 3226 O O . SER A 1 392 ? -15.367 -9.755 37.808 1.00 31.81 392 SER A O 1
ATOM 3228 N N . HIS A 1 393 ? -13.184 -9.599 37.395 1.00 29.52 393 HIS A N 1
ATOM 3229 C CA . HIS A 1 393 ? -12.934 -11.034 37.545 1.00 29.52 393 HIS A CA 1
ATOM 3230 C C . HIS A 1 393 ? -11.896 -11.289 38.636 1.00 29.52 393 HIS A C 1
ATOM 3232 O O . HIS A 1 393 ? -10.747 -11.551 38.339 1.00 29.52 393 HIS A O 1
ATOM 3238 N N . THR A 1 394 ? -12.338 -11.253 39.897 1.00 31.14 394 THR A N 1
ATOM 3239 C CA . THR A 1 394 ? -11.905 -12.172 40.971 1.00 31.14 394 THR A CA 1
ATOM 3240 C C . THR A 1 394 ? -12.711 -11.883 42.237 1.00 31.14 394 THR A C 1
ATOM 3242 O O . THR A 1 394 ? -12.399 -10.969 42.998 1.00 31.14 394 THR A O 1
ATOM 3245 N N . ARG A 1 395 ? -13.733 -12.695 42.521 1.00 26.75 395 ARG A N 1
ATOM 3246 C CA . ARG A 1 395 ? -14.181 -12.913 43.903 1.00 26.75 395 ARG A CA 1
ATOM 3247 C C . ARG A 1 395 ? -14.690 -14.341 44.051 1.00 26.75 395 ARG A C 1
ATOM 3249 O O . ARG A 1 395 ? -15.872 -14.627 43.923 1.00 26.75 395 ARG A O 1
ATOM 3256 N N . SER A 1 396 ? -13.746 -15.242 44.299 1.00 27.28 396 SER A N 1
ATOM 3257 C CA . SER A 1 396 ? -14.017 -16.563 44.852 1.00 27.28 396 SER A CA 1
ATOM 3258 C C . SER A 1 396 ? -13.726 -16.519 46.352 1.00 27.28 396 SER A C 1
ATOM 3260 O O . SER A 1 396 ? -12.583 -16.298 46.741 1.00 27.28 396 SER A O 1
ATOM 3262 N N . GLY A 1 397 ? -14.762 -16.750 47.165 1.00 26.80 397 GLY A N 1
ATOM 3263 C CA . GLY A 1 397 ? -14.641 -17.352 48.497 1.00 26.80 397 GLY A CA 1
ATOM 3264 C C . GLY A 1 397 ? -14.521 -16.415 49.703 1.00 26.80 397 GLY A C 1
ATOM 3265 O O . GLY A 1 397 ? -13.435 -16.212 50.228 1.00 26.80 397 GLY A O 1
ATOM 3266 N N . SER A 1 398 ? -15.654 -15.955 50.236 1.00 25.62 398 SER A N 1
ATOM 3267 C CA . SER A 1 398 ? -15.787 -15.649 51.669 1.00 25.62 398 SER A CA 1
ATOM 3268 C C . SER A 1 398 ? -17.161 -16.131 52.129 1.00 25.62 398 SER A C 1
ATOM 3270 O O . SER A 1 398 ? -18.186 -15.523 51.816 1.00 25.62 398 SER A O 1
ATOM 3272 N N . MET A 1 399 ? -17.186 -17.291 52.794 1.00 29.92 399 MET A N 1
ATOM 3273 C CA . MET A 1 399 ? -18.365 -17.779 53.505 1.00 29.92 399 MET A CA 1
ATOM 3274 C C . MET A 1 399 ? -18.493 -17.033 54.834 1.00 29.92 399 MET A C 1
ATOM 3276 O O . MET A 1 399 ? -17.572 -16.990 55.646 1.00 29.92 399 MET A O 1
ATOM 3280 N N . SER A 1 400 ? -19.683 -16.472 55.022 1.00 29.47 400 SER A N 1
ATOM 3281 C CA . SER A 1 400 ? -20.212 -15.901 56.256 1.00 29.47 400 SER A CA 1
ATOM 3282 C C . SER A 1 400 ? -20.262 -16.927 57.395 1.00 29.47 400 SER A C 1
ATOM 3284 O O . SER A 1 400 ? -20.689 -18.064 57.199 1.00 29.47 400 SER A O 1
ATOM 3286 N N . GLY A 1 401 ? -19.888 -16.480 58.596 1.00 28.11 401 GLY A N 1
ATOM 3287 C CA . GLY A 1 401 ? -19.954 -17.232 59.847 1.00 28.11 401 GLY A CA 1
ATOM 3288 C C . GLY A 1 401 ? -20.155 -16.320 61.061 1.00 28.11 401 GLY A C 1
ATOM 3289 O O . GLY A 1 401 ? -19.256 -16.163 61.870 1.00 28.11 401 GLY A O 1
ATOM 3290 N N . ARG A 1 402 ? -21.330 -15.681 61.122 1.00 30.58 402 ARG A N 1
ATOM 3291 C CA . ARG A 1 402 ? -22.182 -15.421 62.307 1.00 30.58 402 ARG A CA 1
ATOM 3292 C C . ARG A 1 402 ? -21.505 -15.143 63.671 1.00 30.58 402 ARG A C 1
ATOM 3294 O O . ARG A 1 402 ? -21.025 -16.049 64.341 1.00 30.58 402 ARG A O 1
ATOM 3301 N N . GLN A 1 403 ? -21.658 -13.906 64.155 1.00 29.45 403 GLN A N 1
ATOM 3302 C CA . GLN A 1 403 ? -21.608 -13.571 65.584 1.00 29.45 403 GLN A CA 1
ATOM 3303 C C . GLN A 1 403 ? -22.780 -14.223 66.339 1.00 29.45 403 GLN A C 1
ATOM 3305 O O . GLN A 1 403 ? -23.937 -14.070 65.940 1.00 29.45 403 GLN A O 1
ATOM 3310 N N . SER A 1 404 ? -22.494 -14.878 67.467 1.00 33.00 404 SER A N 1
ATOM 3311 C CA . SER A 1 404 ? -23.414 -14.942 68.607 1.00 33.00 404 SER A CA 1
ATOM 3312 C C . SER A 1 404 ? -22.640 -15.138 69.914 1.00 33.00 404 SER A C 1
ATOM 3314 O O . SER A 1 404 ? -21.933 -16.138 70.037 1.00 33.00 404 SER A O 1
ATOM 3316 N N . LYS A 1 405 ? -22.923 -14.235 70.861 1.00 32.69 405 LYS A N 1
ATOM 3317 C CA . LYS A 1 405 ? -22.568 -14.193 72.290 1.00 32.69 405 LYS A CA 1
ATOM 3318 C C . LYS A 1 405 ? -21.162 -13.746 72.665 1.00 32.69 405 LYS A C 1
ATOM 3320 O O . LYS A 1 405 ? -20.186 -14.414 72.275 1.00 32.69 405 LYS A O 1
#

Mean predicted aligned error: 10.72 Å

Organism: NCBI:txid1796055

Foldseek 3Di:
DQDFADQLVLQDWDPDADPPPRHFLLRVLLVLLVVLLVLLCVLLVVQLLLCLQLVQQLQQSLLLNLLSVLLNLLSVLLSCCSVPVVCNLVSVLVSLLSLLVNQVSLVSNVLCLLPVDPVVSLLVQQPDAFDDADPPVVVVVVVPNPPDTDGGSNVLVLVLLLLSLVLNVLSVVLSVVLVVQVVVRQAHCLDCDPSGPNVVSVVVNVVSVVSNLSSVVRVCVRCVVVCVLLVVVLVNCLSVVLVVVLVVLLVVLSVCVVVVVPPADNRTDSSCSRSSVSSSVNSNVSSVSSVSSCVNPPSCCSDPVNVQSSCVSVVADPDPPDRDNPLPDSNVNSVVSSPDCVVSVVSSVVSVCVVPPCPVPVVVPHSDDVVQQDPVRDHDDDPVVVSPDDDDPDDDDDDDDDDDD